Protein AF-A0A5R9Q2I0-F1 (afdb_monomer)

Sequence (632 aa):
MGMKYLFLSTLCIVVMLSSFNNNAEETLSEQTLKSAFIGQFSHFINWPNSPKQLNVAYMGNDDQYWQALQNMASSGASKYALTLSRISNAEHVLLTDAHILVIGQSHNRYISGINALLGDRATLLVSEYVTDNKLIGINFYKTNKQTLSFNLNRYNLLYQGLSISEDIVLLGGSEIDVAHMVKEMTSKLSDSAKQIDKLNSHIRTQEISITEKQKQIEKKQQSINLKNQELELLSEKIKQTQFDHEKQLDDLASQLAQKEHLLEDKQNKVSDTQNELDKMNEQSRKLTALIDKNQQHIEQQTQKLSRLSNGLKEKEQALQVKEKQVEQTTNVLFISLGALIAFAVLAANLWYLSKRKQALNKLLEAHNEELENINQQLITTQKQLVESEKMASLAGLVTGVAHEVNTPLGAAITAVTHLSAISTEIYSDFKDKKLSSQKFERILEEQLQATDIIFKNLCRSADLIKSFKQVSADQVSEAAREFEIGDYLHEIITSLKHELKRAQVHVSIRCDFQKRIYTYPGVFSQVLTNLVINSLIHGFKSQQAGHIQLEVKQENGHLFIHYQDNGCGIDKQNLDKIFDPFFTTNRNSGSTGLGLSICYNLITQKMQGNITCLESENGAHFELSFPFTIQT

Secondary structure (DSSP, 8-state):
---S-SSSSSSSSSTTS-SS---------HHHHHHHHHHHHHHHEE-TT--SEEEEEEE-S-HHHHHHHHHHHHTT-SSSEEEEEE-SSGGGGGG---SEEEE-GGGGGGHHHHHHHHTT---EEEEES-S--TT-SEEEEE-TTS-EEEEE-HHHHHHTT-EE-GGGGGSS--HHHHHHHHHHHHHHHHHHHHHHHHHHHHHHHHHHHHHHHHHHHHHHHHHHHHHHHHHHHHHHHHHHHHHHHHHHHHHHHHHHHHHHHHHHHHHHHHHHHHHHHHHHHHHHHHHHHHHHHHHHHHHHHHHHHHHHHHHHTTTGGG-TTSTTSSHHHHHHHHHHHHHHHHHHHHHHHHHHHHHHHHHHHHHHHHHHHHHHHHHHHHHHHHHHHHHHHHHHHHHHHHHHHHHHHHHHHHHHHHHHHHHHHHHHHHHHHHHTT---HHHHHHHHHHHHHHHHHHHHHHHHHHHHHHHHHHHHHHHH----EEEEHHHHHHHHHHHTHHHHHHTTEEEEEEE----EEEE-HHHHHHHHHHHHHHIIIII-TT-SSEEEEEEEEEETTEEEEEEEE-SS---GGGTTTTTSTT--S-GGGT--S-HHHHHHHIIIIISS-EEEEEP-SSS-EEEEEEESB---

Foldseek 3Di:
DDPDPPPPPPPDPPPVPPPDDDDDPDPQDPLLVVLLVVQQQQQFKDFPPRDQAAEEEEEDDPVVNVVSNVVSLVVPSHPHNYHYHYDDDLVCLLVDLHQEYEYEPVRLVCLVVSLVSCPLALHAAEYEPDPPCQQHQKYWYADPVRDIDIDGNQVNNVSSVMDGHPCVVVPDDDPVVVVVVVVVVVVVVVVVVVVVVVVVVVVVVVVVVVVVVVVVVVVVVVVVVVVVVVVVVVVVVVVVVVVVVVVVVVVVVVVVVVVVVVVVVVVVVVVVVVVVVVVVVVVVVVVVVVVVVVVVVVVVVVVVVVVVVVVCVVVVVPPPDPPDPPVVVVVVVVVVVVVVVVVVVVVVVVVVVVVVVVVVVVVVVVVVVVVVVVVVVVVVVLVVVVVVVLVVLLVVLVVLLVVQLVVLVVQLVVLVVVLVVLVVVQVVCVVVVNDDPVSVVVSVVSNVVSVVSNVVSVVSSVLSVVLSVVQVCLLVDLDWDKDWVQVLVVSLCVSCVRLCVVLQEDEEEAEPDGGIFTFRSSLVSLLVSLVVVCCSVPFRPPPNHKYWYWYWDDDPQKIKIKIFIQGPADDPVCQVPLLPFQDDPPVVVPDRSHSNVSNQCCQCVGQVWGKGWDDDPGHTIIMTMGGRYDDD

Nearest PDB structures (foldseek):
  3dge-assembly3_A  TM=6.035E-01  e=4.929E-16  Thermotoga maritima
  6rh7-assembly1_B  TM=5.968E-01  e=1.311E-15  Thermotoga maritima
  6azr-assembly1_C  TM=6.026E-01  e=1.650E-15  Thermotoga maritima MSB8
  6dk7-assembly3_F  TM=5.328E-01  e=1.158E-09  Pseudomonas aeruginosa

Solvent-accessible surface area (backbone atoms only — not comparable to full-atom values): 34644 Å² total; per-residue (Å²): 143,87,86,83,88,87,82,71,92,83,68,77,82,70,70,89,68,77,87,68,80,94,79,79,95,66,79,76,49,72,41,44,52,54,27,47,50,54,34,47,50,56,60,36,45,47,56,76,88,64,65,79,54,41,30,39,29,39,34,59,88,57,62,66,42,53,50,23,41,56,52,37,47,73,66,64,55,35,88,41,53,50,44,81,47,83,46,93,50,74,75,55,54,75,78,45,84,42,35,32,37,37,38,34,63,94,43,58,89,47,50,69,62,43,54,64,66,48,64,86,49,63,41,47,32,30,37,41,73,60,87,82,48,74,84,26,27,36,35,35,40,68,47,99,83,72,43,82,44,71,45,76,32,64,68,37,30,50,73,26,62,33,44,70,46,81,69,57,67,76,70,79,66,58,76,64,57,55,51,51,49,50,51,52,48,52,50,52,50,50,53,50,49,54,49,49,52,53,50,52,54,49,50,53,54,48,51,53,51,50,53,52,50,50,55,51,49,52,54,50,52,53,54,50,53,54,52,51,54,53,50,51,56,50,51,52,52,50,54,52,52,52,53,55,50,52,54,52,52,53,51,51,51,53,54,48,55,54,50,51,54,54,49,51,56,48,51,53,53,50,52,54,51,49,55,51,49,52,52,51,50,52,51,47,51,54,49,50,57,49,50,54,52,50,50,53,50,48,50,55,47,48,54,51,46,51,60,48,44,67,62,36,61,77,52,57,82,75,59,89,83,71,77,86,74,60,65,68,62,54,54,53,52,54,53,53,51,51,52,51,53,53,50,52,53,51,52,52,50,53,50,52,52,53,53,52,50,55,55,50,49,53,52,50,52,53,50,50,55,51,50,50,51,52,49,53,51,49,55,52,52,50,52,53,51,53,51,50,51,52,51,50,54,50,52,51,46,53,52,41,45,52,52,63,36,48,52,32,47,49,52,21,50,51,29,51,55,49,45,53,50,54,55,50,50,55,52,50,28,52,76,70,72,67,63,46,74,69,60,51,52,52,52,50,52,53,44,54,52,30,51,52,51,28,51,56,21,51,51,52,32,50,52,50,52,50,44,48,52,51,53,55,48,26,61,72,41,88,60,66,47,76,44,49,58,60,63,51,52,50,45,48,52,59,59,43,42,58,64,31,55,77,58,40,39,47,77,49,79,46,57,89,61,92,63,68,33,38,38,46,62,16,55,52,48,52,38,51,48,41,53,54,52,45,40,61,70,66,23,39,78,88,53,85,64,40,46,36,41,38,41,45,48,76,55,97,68,26,35,37,38,38,42,35,31,62,30,76,38,72,61,80,92,41,57,82,46,50,47,38,74,56,37,58,98,47,52,93,79,72,50,68,19,41,61,48,24,50,35,42,48,46,32,37,73,70,52,67,26,45,69,47,64,50,92,51,97,61,5,42,30,37,42,37,38,29,55,44,54,68,84,129

Radius of gyration: 60.16 Å; Cα contacts (8 Å, |Δi|>4): 621; chains: 1; bounding box: 107×52×210 Å

InterPro domains:
  IPR003594 Histidine kinase/HSP90-like ATPase domain [PF02518] (525-629)
  IPR003594 Histidine kinase/HSP90-like ATPase domain [SM00387] (519-630)
  IPR004358 Signal transduction histidine kinase-related protein, C-terminal [PR00344] (559-573)
  IPR004358 Signal transduction histidine kinase-related protein, C-terminal [PR00344] (577-587)
  IPR004358 Signal transduction histidine kinase-related protein, C-terminal [PR00344] (590-608)
  IPR004358 Signal transduction histidine kinase-related protein, C-terminal [PR00344] (614-627)
  IPR005467 Histidine kinase domain [PS50109] (400-630)
  IPR025293 YfiR/HmsC-like [PF13689] (32-169)
  IPR036890 Histidine kinase/HSP90-like ATPase superfamily [G3DSA:3.30.565.10] (479-631)
  IPR036890 Histidine kinase/HSP90-like ATPase superfamily [SSF55874] (479-629)

pLDDT: mean 78.15, std 16.05, range [27.17, 96.56]

Organism: NCBI:txid161398

Structure (mmCIF, N/CA/C/O backbone):
data_AF-A0A5R9Q2I0-F1
#
_entry.id   AF-A0A5R9Q2I0-F1
#
loop_
_atom_site.group_PDB
_atom_site.id
_atom_site.type_symbol
_atom_site.label_atom_id
_atom_site.label_alt_id
_atom_site.label_comp_id
_atom_site.label_asym_id
_atom_site.label_entity_id
_atom_site.label_seq_id
_atom_site.pdbx_PDB_ins_code
_atom_site.Cartn_x
_atom_site.Cartn_y
_atom_site.Cartn_z
_atom_site.occupancy
_atom_site.B_iso_or_equiv
_atom_site.auth_seq_id
_atom_site.auth_comp_id
_atom_site.auth_asym_id
_atom_site.auth_atom_id
_atom_site.pdbx_PDB_model_num
ATOM 1 N N . MET A 1 1 ? -35.695 -14.522 95.055 1.00 38.44 1 MET A N 1
ATOM 2 C CA . MET A 1 1 ? -34.694 -14.876 96.086 1.00 38.44 1 MET A CA 1
ATOM 3 C C . MET A 1 1 ? -33.348 -14.320 95.628 1.00 38.44 1 MET A C 1
ATOM 5 O O . MET A 1 1 ? -32.518 -15.039 95.102 1.00 38.44 1 MET A O 1
ATOM 9 N N . GLY A 1 2 ? -33.203 -12.997 95.691 1.00 39.84 2 GLY A N 1
ATOM 10 C CA . GLY A 1 2 ? -32.077 -12.258 95.120 1.00 39.84 2 GLY A CA 1
ATOM 11 C C . GLY A 1 2 ? -31.691 -11.152 96.085 1.00 39.84 2 GLY A C 1
ATOM 12 O O . GLY A 1 2 ? -32.259 -10.074 96.041 1.00 39.84 2 GLY A O 1
ATOM 13 N N . MET A 1 3 ? -30.814 -11.492 97.025 1.00 34.91 3 MET A N 1
ATOM 14 C CA . MET A 1 3 ? -30.083 -10.584 97.913 1.00 34.91 3 MET A CA 1
ATOM 15 C C . MET A 1 3 ? -29.147 -11.464 98.746 1.00 34.91 3 MET A C 1
ATOM 17 O O . MET A 1 3 ? -29.531 -11.944 99.808 1.00 34.91 3 MET A O 1
ATOM 21 N N . LYS A 1 4 ? -27.957 -11.764 98.208 1.00 29.75 4 LYS A N 1
ATOM 22 C CA . LYS A 1 4 ? -26.771 -12.197 98.984 1.00 29.75 4 LYS A CA 1
ATOM 23 C C . LYS A 1 4 ? -25.445 -12.222 98.197 1.00 29.75 4 LYS A C 1
ATOM 25 O O . LYS A 1 4 ? -24.472 -12.769 98.692 1.00 29.75 4 LYS A O 1
ATOM 30 N N . TYR A 1 5 ? -25.363 -11.563 97.037 1.00 34.22 5 TYR A N 1
ATOM 31 C CA . TYR A 1 5 ? -24.101 -11.346 96.305 1.00 34.22 5 TYR A CA 1
ATOM 32 C C . TYR A 1 5 ? -23.712 -9.859 96.257 1.00 34.22 5 TYR A C 1
ATOM 34 O O . TYR A 1 5 ? -23.286 -9.350 95.230 1.00 34.22 5 TYR A O 1
ATOM 42 N N . LEU A 1 6 ? -23.872 -9.150 97.381 1.00 30.69 6 LEU A N 1
ATOM 43 C CA . LEU A 1 6 ? -23.422 -7.759 97.546 1.00 30.69 6 LEU A CA 1
ATOM 44 C C . LEU A 1 6 ? -22.254 -7.631 98.545 1.00 30.69 6 LEU A C 1
ATOM 46 O O . LEU A 1 6 ? -22.083 -6.583 99.151 1.00 30.69 6 LEU A O 1
ATOM 50 N N . PHE A 1 7 ? -21.470 -8.694 98.768 1.00 29.33 7 PHE A N 1
ATOM 51 C CA . PHE A 1 7 ? -20.401 -8.662 99.781 1.00 29.33 7 PHE A CA 1
ATOM 52 C C . PHE A 1 7 ? -19.081 -9.350 99.399 1.00 29.33 7 PHE A C 1
ATOM 54 O O . PHE A 1 7 ? -18.257 -9.596 100.272 1.00 29.33 7 PHE A O 1
ATOM 61 N N . LEU A 1 8 ? -18.833 -9.630 98.111 1.00 27.17 8 LEU A N 1
ATOM 62 C CA . LEU A 1 8 ? -17.577 -10.267 97.674 1.00 27.17 8 LEU A CA 1
ATOM 63 C C . LEU A 1 8 ? -16.825 -9.542 96.541 1.00 27.17 8 LEU A C 1
ATOM 65 O O . LEU A 1 8 ? -15.919 -10.122 95.957 1.00 27.17 8 LEU A O 1
ATOM 69 N N . SER A 1 9 ? -17.147 -8.280 96.231 1.00 29.02 9 SER A N 1
ATOM 70 C CA . SER A 1 9 ? -16.460 -7.518 95.166 1.00 29.02 9 SER A CA 1
ATOM 71 C C . SER A 1 9 ? -15.350 -6.581 95.663 1.00 29.02 9 SER A C 1
ATOM 73 O O . SER A 1 9 ? -14.776 -5.837 94.874 1.00 29.02 9 SER A O 1
ATOM 75 N N . THR A 1 10 ? -15.014 -6.617 96.953 1.00 31.86 10 THR A N 1
ATOM 76 C CA . THR A 1 10 ? -13.946 -5.800 97.566 1.00 31.86 10 THR A CA 1
ATOM 77 C C . THR A 1 10 ? -12.851 -6.625 98.254 1.00 31.86 10 THR A C 1
ATOM 79 O O . THR A 1 10 ? -11.985 -6.053 98.907 1.00 31.86 10 THR A O 1
ATOM 82 N N . LEU A 1 11 ? -12.823 -7.956 98.081 1.00 30.22 11 LEU A N 1
ATOM 83 C CA . LEU A 1 11 ? -11.944 -8.858 98.850 1.00 30.22 11 LEU A CA 1
ATOM 84 C C . LEU A 1 11 ? -10.968 -9.719 98.020 1.00 30.22 11 LEU A C 1
ATOM 86 O O . LEU A 1 11 ? -10.457 -10.709 98.530 1.00 30.22 11 LEU A O 1
ATOM 90 N N . CYS A 1 12 ? -10.655 -9.366 96.768 1.00 29.42 12 CYS A N 1
ATOM 91 C CA . CYS A 1 12 ? -9.643 -10.116 95.995 1.00 29.42 12 CYS A CA 1
ATOM 92 C C . CYS A 1 12 ? -8.427 -9.309 95.519 1.00 29.42 12 CYS A C 1
ATOM 94 O O . CYS A 1 12 ? -7.509 -9.906 94.972 1.00 29.42 12 CYS A O 1
ATOM 96 N N . ILE A 1 13 ? -8.344 -8.002 95.796 1.00 32.97 13 ILE A N 1
ATOM 97 C CA . ILE A 1 13 ? -7.128 -7.210 95.503 1.00 32.97 13 ILE A CA 1
ATOM 98 C C . ILE A 1 13 ? -6.267 -6.972 96.765 1.00 32.97 13 ILE A C 1
ATOM 100 O O . ILE A 1 13 ? -5.109 -6.592 96.659 1.00 32.97 13 ILE A O 1
ATOM 104 N N . VAL A 1 14 ? -6.767 -7.299 97.965 1.00 31.50 14 VAL A N 1
ATOM 105 C CA . VAL A 1 14 ? -6.046 -7.063 99.239 1.00 31.50 14 VAL A CA 1
ATOM 106 C C . VAL A 1 14 ? -5.334 -8.315 99.799 1.00 31.50 14 VAL A C 1
ATOM 108 O O . VAL A 1 14 ? -4.524 -8.195 100.708 1.00 31.50 14 VAL A O 1
ATOM 111 N N . VAL A 1 15 ? -5.535 -9.521 99.245 1.00 32.28 15 VAL A N 1
ATOM 112 C CA . VAL A 1 15 ? -5.009 -10.778 99.849 1.00 32.28 15 VAL A CA 1
ATOM 113 C C . VAL A 1 15 ? -3.726 -11.327 99.190 1.00 32.28 15 VAL A C 1
ATOM 115 O O . VAL A 1 15 ? -3.122 -12.260 99.701 1.00 32.28 15 VAL A O 1
ATOM 118 N N . MET A 1 16 ? -3.203 -10.703 98.131 1.00 32.09 16 MET A N 1
ATOM 119 C CA . MET A 1 16 ? -1.879 -11.046 97.561 1.00 32.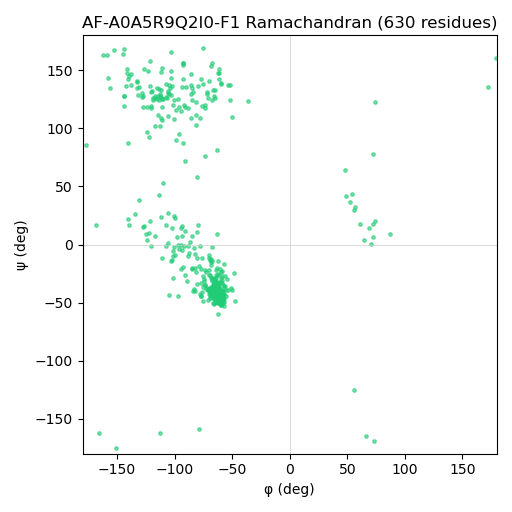09 16 MET A CA 1
ATOM 120 C C . MET A 1 16 ? -0.769 -10.067 97.991 1.00 32.09 16 MET A C 1
ATOM 122 O O . MET A 1 16 ? 0.231 -9.907 97.300 1.00 32.09 16 MET A O 1
ATOM 126 N N . LEU A 1 17 ? -0.943 -9.401 99.138 1.00 32.66 17 LEU A N 1
ATOM 127 C CA . LEU A 1 17 ? 0.076 -8.547 99.768 1.00 32.66 17 LEU A CA 1
ATOM 128 C C . LEU A 1 17 ? 0.413 -8.955 101.215 1.00 32.66 17 LEU A C 1
ATOM 130 O O . LEU A 1 17 ? 1.244 -8.316 101.847 1.00 32.66 17 LEU A O 1
ATOM 134 N N . SER A 1 18 ? -0.151 -10.044 101.747 1.00 30.73 18 SER A N 1
ATOM 135 C CA . SER A 1 18 ? 0.102 -10.489 103.129 1.00 30.73 18 SER A CA 1
ATOM 136 C C . SER A 1 18 ? 0.928 -11.776 103.204 1.00 30.73 18 SER A C 1
ATOM 138 O O . SER A 1 18 ? 0.536 -12.754 103.840 1.00 30.73 18 SER A O 1
ATOM 140 N N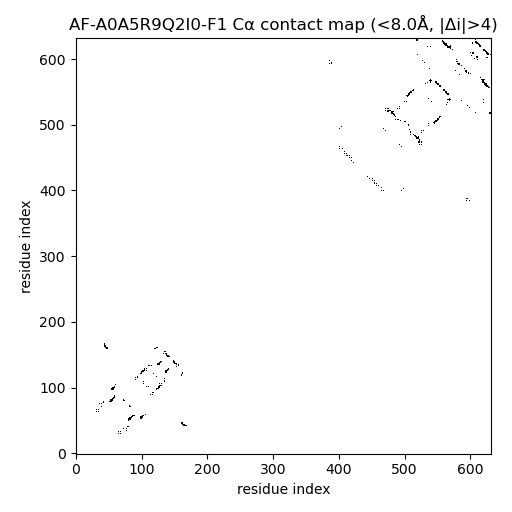 . SER A 1 19 ? 2.084 -11.794 102.540 1.00 31.05 19 SER A N 1
ATOM 141 C CA . SER A 1 19 ? 3.128 -12.810 102.775 1.00 31.05 19 SER A CA 1
ATOM 142 C C . SER A 1 19 ? 4.547 -12.242 102.749 1.00 31.05 19 SER A C 1
ATOM 144 O O . SER A 1 19 ? 5.496 -12.992 102.553 1.00 31.05 19 SER A O 1
ATOM 146 N N . PHE A 1 20 ? 4.713 -10.938 102.975 1.00 31.23 20 PHE A N 1
ATOM 147 C CA . PHE A 1 20 ? 6.012 -10.367 103.311 1.00 31.23 20 PHE A CA 1
ATOM 148 C C . PHE A 1 20 ? 5.879 -9.519 104.573 1.00 31.23 20 PHE A C 1
ATOM 150 O O . PHE A 1 20 ? 4.932 -8.763 104.761 1.00 31.23 20 PHE A O 1
ATOM 157 N N . ASN A 1 21 ? 6.791 -9.798 105.491 1.00 27.42 21 ASN A N 1
ATOM 158 C CA . ASN A 1 21 ? 6.791 -9.406 106.888 1.00 27.42 21 ASN A CA 1
ATOM 159 C C . ASN A 1 21 ? 6.983 -7.883 107.062 1.00 27.42 21 ASN A C 1
ATOM 161 O O . ASN A 1 21 ? 7.602 -7.236 106.223 1.00 27.42 21 ASN A O 1
ATOM 165 N N . ASN A 1 22 ? 6.473 -7.352 108.176 1.00 31.66 22 ASN A N 1
ATOM 166 C CA . ASN A 1 22 ? 6.499 -5.951 108.623 1.00 31.66 22 ASN A CA 1
ATOM 167 C C . ASN A 1 22 ? 7.780 -5.156 108.290 1.00 31.66 22 ASN A C 1
ATOM 169 O O . ASN A 1 22 ? 8.853 -5.514 108.774 1.00 31.66 22 ASN A O 1
ATOM 173 N N . ASN A 1 23 ? 7.633 -4.024 107.583 1.00 27.56 23 ASN A N 1
ATOM 174 C CA . ASN A 1 23 ? 8.075 -2.670 107.978 1.00 27.56 23 ASN A CA 1
ATOM 175 C C . ASN A 1 23 ? 7.897 -1.667 106.808 1.00 27.56 23 ASN A C 1
ATOM 177 O O . ASN A 1 23 ? 8.302 -1.961 105.693 1.00 27.56 23 ASN A O 1
ATOM 181 N N . ALA A 1 24 ? 7.370 -0.474 107.124 1.00 27.94 24 ALA A N 1
ATOM 182 C CA . ALA A 1 24 ? 7.192 0.733 106.291 1.00 27.94 24 ALA A CA 1
ATOM 183 C C . ALA A 1 24 ? 6.070 0.727 105.220 1.00 27.94 24 ALA A C 1
ATOM 185 O O . ALA A 1 24 ? 6.047 -0.086 104.303 1.00 27.94 24 ALA A O 1
ATOM 186 N N . GLU A 1 25 ? 5.156 1.707 105.311 1.00 34.12 25 GLU A N 1
ATOM 187 C CA . GLU A 1 25 ? 4.298 2.158 104.203 1.00 34.12 25 GLU A CA 1
ATOM 188 C C . GLU A 1 25 ? 5.184 2.749 103.090 1.00 34.12 25 GLU A C 1
ATOM 190 O O . GLU A 1 25 ? 5.375 3.960 102.991 1.00 34.12 25 GLU A O 1
ATOM 195 N N . GLU A 1 26 ? 5.768 1.897 102.253 1.00 37.16 26 GLU A N 1
ATOM 196 C CA . GLU A 1 26 ? 6.352 2.325 100.986 1.00 37.16 26 GLU A CA 1
ATOM 197 C C . GLU A 1 26 ? 5.225 2.458 99.958 1.00 37.16 26 GLU A C 1
ATOM 199 O O . GLU A 1 26 ? 4.639 1.470 99.511 1.00 37.16 26 GLU A O 1
ATOM 204 N N . THR A 1 27 ? 4.913 3.688 99.540 1.00 45.75 27 THR A N 1
ATOM 205 C CA . THR A 1 27 ? 4.258 3.911 98.245 1.00 45.75 27 THR A CA 1
ATOM 206 C C . THR A 1 27 ? 5.053 3.152 97.188 1.00 45.75 27 THR A C 1
ATOM 208 O O . THR A 1 27 ? 6.184 3.544 96.894 1.00 45.75 27 THR A O 1
ATOM 211 N N . LEU A 1 28 ? 4.491 2.062 96.645 1.00 56.22 28 LEU A N 1
ATOM 212 C CA . LEU A 1 28 ? 5.155 1.273 95.608 1.00 56.22 28 LEU A CA 1
ATOM 213 C C . LEU A 1 28 ? 5.603 2.208 94.481 1.00 56.22 28 LEU A C 1
ATOM 215 O O . LEU A 1 28 ? 4.788 2.939 93.911 1.00 56.22 28 LEU A O 1
ATOM 219 N N . SER A 1 29 ? 6.894 2.173 94.155 1.00 70.75 29 SER A N 1
ATOM 220 C CA . SER A 1 29 ? 7.420 2.956 93.043 1.00 70.75 29 SER A CA 1
ATOM 221 C C . SER A 1 29 ? 6.755 2.534 91.731 1.00 70.75 29 SER A C 1
ATOM 223 O O . SER A 1 29 ? 6.332 1.388 91.540 1.00 70.75 29 SER A O 1
ATOM 225 N N . GLU A 1 30 ? 6.663 3.475 90.794 1.00 72.50 30 GLU A N 1
ATOM 226 C CA . GLU A 1 30 ? 6.085 3.234 89.472 1.00 72.50 30 GLU A CA 1
ATOM 227 C C . GLU A 1 30 ? 6.802 2.081 88.744 1.00 72.50 30 GLU A C 1
ATOM 229 O O . GLU A 1 30 ? 6.162 1.275 88.069 1.00 72.50 30 GLU A O 1
ATOM 234 N N . GLN A 1 31 ? 8.117 1.962 88.933 1.00 80.62 31 GLN A N 1
ATOM 235 C CA . GLN A 1 31 ? 8.947 0.871 88.427 1.00 80.62 31 GLN A CA 1
ATOM 236 C C . GLN A 1 31 ? 8.549 -0.494 89.008 1.00 80.62 31 GLN A C 1
ATOM 238 O O . GLN A 1 31 ? 8.481 -1.480 88.267 1.00 80.62 31 GLN A O 1
ATOM 243 N N . THR A 1 32 ? 8.240 -0.560 90.306 1.00 75.31 32 THR A N 1
ATOM 244 C CA . THR A 1 32 ? 7.765 -1.787 90.965 1.00 75.31 32 THR A CA 1
ATOM 245 C C . THR A 1 32 ? 6.402 -2.206 90.426 1.00 75.31 32 THR A C 1
ATOM 247 O O . THR A 1 32 ? 6.204 -3.380 90.119 1.00 75.31 32 THR A O 1
ATOM 250 N N . LEU A 1 33 ? 5.491 -1.252 90.209 1.00 69.56 33 LEU A N 1
ATOM 251 C CA . LEU A 1 33 ? 4.183 -1.532 89.609 1.00 69.56 33 LEU A CA 1
ATOM 252 C C . LEU A 1 33 ? 4.303 -2.028 88.163 1.00 69.56 33 LEU A C 1
ATOM 254 O O . LEU A 1 33 ? 3.713 -3.052 87.826 1.00 69.56 33 LEU A O 1
ATOM 258 N N . LYS A 1 34 ? 5.092 -1.358 87.311 1.00 81.12 34 LYS A N 1
ATOM 259 C CA . LYS A 1 34 ? 5.321 -1.799 85.920 1.00 81.12 34 LYS A CA 1
ATOM 260 C C . LYS A 1 34 ? 5.908 -3.207 85.862 1.00 81.12 34 LYS A C 1
ATOM 262 O O . LYS A 1 34 ? 5.426 -4.037 85.096 1.00 81.12 34 LYS A O 1
ATOM 267 N N . SER A 1 35 ? 6.903 -3.486 86.703 1.00 79.62 35 SER A N 1
ATOM 268 C CA . SER A 1 35 ? 7.529 -4.808 86.788 1.00 79.62 35 SER A CA 1
ATOM 269 C C . SER A 1 35 ? 6.515 -5.867 87.223 1.00 79.62 35 SER A C 1
ATOM 271 O O . SER A 1 35 ? 6.362 -6.874 86.542 1.00 79.62 35 SER A O 1
ATOM 273 N N . ALA A 1 36 ? 5.736 -5.612 88.278 1.00 72.50 36 ALA A N 1
ATOM 274 C CA . ALA A 1 36 ? 4.681 -6.524 88.719 1.00 72.50 36 ALA A CA 1
ATOM 275 C C . ALA A 1 36 ? 3.650 -6.808 87.611 1.00 72.50 36 ALA A C 1
ATOM 277 O O . ALA A 1 36 ? 3.301 -7.968 87.386 1.00 72.50 36 ALA A O 1
ATOM 278 N N . PHE A 1 37 ? 3.229 -5.783 86.859 1.00 72.75 37 PHE A N 1
ATOM 279 C CA . PHE A 1 37 ? 2.346 -5.960 85.704 1.00 72.75 37 PHE A CA 1
ATOM 280 C C . PHE A 1 37 ? 2.980 -6.830 84.619 1.00 72.75 37 PHE A C 1
ATOM 282 O O . PHE A 1 37 ? 2.309 -7.716 84.107 1.00 72.75 37 PHE A O 1
ATOM 289 N N . ILE A 1 38 ? 4.255 -6.632 84.275 1.00 81.25 38 ILE A N 1
ATOM 290 C CA . ILE A 1 38 ? 4.952 -7.463 83.278 1.00 81.25 38 ILE A CA 1
ATOM 291 C C . ILE A 1 38 ? 4.960 -8.937 83.708 1.00 81.25 38 ILE A C 1
ATOM 293 O O . ILE A 1 38 ? 4.615 -9.818 82.914 1.00 81.25 38 ILE A O 1
ATOM 297 N N . GLY A 1 39 ? 5.288 -9.206 84.975 1.00 73.69 39 GLY A N 1
ATOM 298 C CA . GLY A 1 39 ? 5.248 -10.551 85.548 1.00 73.69 39 GLY A CA 1
ATOM 299 C C . GLY A 1 39 ? 3.847 -11.159 85.491 1.00 73.69 39 GLY A C 1
ATOM 300 O O . GLY A 1 39 ? 3.679 -12.292 85.037 1.00 73.69 39 GLY A O 1
ATOM 301 N N . GLN A 1 40 ? 2.825 -10.384 85.844 1.00 71.81 40 GLN A N 1
ATOM 302 C CA . GLN A 1 40 ? 1.437 -10.830 85.803 1.00 71.81 40 GLN A CA 1
ATOM 303 C C . GLN A 1 40 ? 0.927 -11.039 84.367 1.00 71.81 40 GLN A C 1
ATOM 305 O O . GLN A 1 40 ? 0.248 -12.023 84.102 1.00 71.81 40 GLN A O 1
ATOM 310 N N . PHE A 1 41 ? 1.287 -10.188 83.403 1.00 72.88 41 PHE A N 1
ATOM 311 C CA . PHE A 1 41 ? 0.897 -10.364 81.999 1.00 72.88 41 PHE A CA 1
ATOM 312 C C . PHE A 1 41 ? 1.503 -11.614 81.377 1.00 72.88 41 PHE A C 1
ATOM 314 O O . PHE A 1 41 ? 0.852 -12.251 80.551 1.00 72.88 41 PHE A O 1
ATOM 321 N N . SER A 1 42 ? 2.696 -12.022 81.814 1.00 76.12 42 SER A N 1
ATOM 322 C CA . SER A 1 42 ? 3.306 -13.265 81.337 1.00 76.12 42 SER A CA 1
ATOM 323 C C . SER A 1 42 ? 2.460 -14.517 81.632 1.00 76.12 42 SER A C 1
ATOM 325 O O . SER A 1 42 ? 2.567 -15.487 80.886 1.00 76.12 42 SER A O 1
ATOM 327 N N . HIS A 1 43 ? 1.578 -14.494 82.647 1.00 74.25 43 HIS A N 1
ATOM 328 C CA . HIS A 1 43 ? 0.613 -15.576 82.911 1.00 74.25 43 HIS A CA 1
ATOM 329 C C . HIS A 1 43 ? -0.455 -15.702 81.825 1.00 74.25 43 HIS A C 1
ATOM 331 O O . HIS A 1 43 ? -0.961 -16.796 81.587 1.00 74.25 43 HIS A O 1
ATOM 337 N N . PHE A 1 44 ? -0.821 -14.580 81.209 1.00 74.50 44 PHE A N 1
ATOM 338 C CA . PHE A 1 44 ? -1.923 -14.501 80.257 1.00 74.50 44 PHE A CA 1
ATOM 339 C C . PHE A 1 44 ? -1.452 -14.592 78.808 1.00 74.50 44 PHE A C 1
ATOM 341 O O . PHE A 1 44 ? -2.284 -14.555 77.908 1.00 74.50 44 PHE A O 1
ATOM 348 N N . ILE A 1 45 ? -0.146 -14.713 78.569 1.00 81.06 45 ILE A N 1
ATOM 349 C CA . ILE A 1 45 ? 0.423 -14.879 77.234 1.00 81.06 45 ILE A CA 1
ATOM 350 C C . ILE A 1 45 ? 0.760 -16.352 77.020 1.00 81.06 45 ILE A C 1
ATOM 352 O O . ILE A 1 45 ? 1.524 -16.956 77.771 1.00 81.06 45 ILE A O 1
ATOM 356 N N . ASN A 1 46 ? 0.203 -16.915 75.957 1.00 82.62 46 ASN A N 1
ATOM 357 C CA . ASN A 1 46 ? 0.529 -18.239 75.464 1.00 82.62 46 ASN A CA 1
ATOM 358 C C . ASN A 1 46 ? 1.735 -18.128 74.528 1.00 82.62 46 ASN A C 1
ATOM 360 O O . ASN A 1 46 ? 1.638 -17.608 73.412 1.00 82.62 46 ASN A O 1
ATOM 364 N N . TRP A 1 47 ? 2.869 -18.628 75.007 1.00 84.94 47 TRP A N 1
ATOM 365 C CA . TRP A 1 47 ? 4.136 -18.637 74.288 1.00 84.94 47 TRP A CA 1
ATOM 366 C C . TRP A 1 47 ? 4.249 -19.868 73.378 1.00 84.94 47 TRP A C 1
ATOM 368 O O . TRP A 1 47 ? 3.945 -20.983 73.828 1.00 84.94 47 TRP A O 1
ATOM 378 N N . PRO A 1 48 ? 4.740 -19.717 72.135 1.00 78.12 48 PRO A N 1
ATOM 379 C CA . PRO A 1 48 ? 5.074 -20.845 71.274 1.00 78.12 48 PRO A CA 1
ATOM 380 C C . PRO A 1 48 ? 5.988 -21.840 71.993 1.00 78.12 48 PRO A C 1
ATOM 382 O O . PRO A 1 48 ? 6.909 -21.451 72.707 1.00 78.12 48 PRO A O 1
ATOM 385 N N . ASN A 1 49 ? 5.715 -23.135 71.828 1.00 77.12 49 ASN A N 1
ATOM 386 C CA . ASN A 1 49 ? 6.446 -24.245 72.455 1.00 77.12 49 ASN A CA 1
ATOM 387 C C . ASN A 1 49 ? 6.371 -24.333 73.995 1.00 77.12 49 ASN A C 1
ATOM 389 O O . ASN A 1 49 ? 6.983 -25.236 74.560 1.00 77.12 49 ASN A O 1
ATOM 393 N N . SER A 1 50 ? 5.598 -23.469 74.672 1.00 79.00 50 SER A N 1
ATOM 394 C CA . SER A 1 50 ? 5.354 -23.521 76.129 1.00 79.00 50 SER A CA 1
ATOM 395 C C . SER A 1 50 ? 6.639 -23.697 76.963 1.00 79.00 50 SER A C 1
ATOM 397 O O . SER A 1 50 ? 6.818 -24.725 77.626 1.00 79.00 50 SER A O 1
ATOM 399 N N . PRO A 1 51 ? 7.559 -22.715 76.934 1.00 81.50 51 PRO A N 1
ATOM 400 C CA . PRO A 1 51 ? 8.863 -22.829 77.578 1.00 81.50 51 PRO A CA 1
ATOM 401 C C . PRO A 1 51 ? 8.725 -23.005 79.097 1.00 81.50 51 PRO A C 1
ATOM 403 O O . PRO A 1 51 ? 7.816 -22.465 79.719 1.00 81.50 51 PRO A O 1
ATOM 406 N N . LYS A 1 52 ? 9.647 -23.748 79.723 1.00 79.50 52 LYS A N 1
ATOM 407 C CA . LYS A 1 52 ? 9.655 -23.937 81.190 1.00 79.50 52 LYS A CA 1
ATOM 408 C C . LYS A 1 52 ? 10.130 -22.690 81.951 1.00 79.50 52 LYS A C 1
ATOM 410 O O . LYS A 1 52 ? 9.832 -22.550 83.135 1.00 79.50 52 LYS A O 1
ATOM 415 N N . GLN A 1 53 ? 10.879 -21.812 81.283 1.00 86.56 53 GLN A N 1
ATOM 416 C CA . GLN A 1 53 ? 11.427 -20.568 81.826 1.00 86.56 53 GLN A CA 1
ATOM 417 C C . GLN A 1 53 ? 11.318 -19.455 80.782 1.00 86.56 53 GLN A C 1
ATOM 419 O O . GLN A 1 53 ? 11.486 -19.727 79.594 1.00 86.56 53 GLN A O 1
ATOM 424 N N . LEU A 1 54 ? 11.067 -18.220 81.217 1.00 88.44 54 LEU A N 1
ATOM 425 C CA . LEU A 1 54 ? 11.038 -17.043 80.346 1.00 88.44 54 LEU A CA 1
ATOM 426 C C . LEU A 1 54 ? 12.219 -16.130 80.661 1.00 88.44 54 LEU A C 1
ATOM 428 O O . LEU A 1 54 ? 12.465 -15.793 81.816 1.00 88.44 54 LEU A O 1
ATOM 432 N N . ASN A 1 55 ? 12.908 -15.686 79.617 1.00 90.44 55 ASN A N 1
ATOM 433 C CA . ASN A 1 55 ? 13.971 -14.695 79.729 1.00 90.44 55 ASN A CA 1
ATOM 434 C C . ASN A 1 55 ? 13.393 -13.291 79.529 1.00 90.44 55 ASN A C 1
ATOM 436 O O . ASN A 1 55 ? 12.836 -12.991 78.467 1.00 90.44 55 ASN A O 1
ATOM 440 N N . VAL A 1 56 ? 13.534 -12.447 80.547 1.00 91.44 56 VAL A N 1
ATOM 441 C CA . VAL A 1 56 ? 13.167 -11.034 80.533 1.00 91.44 56 VAL A CA 1
ATOM 442 C C . VAL A 1 56 ? 14.440 -10.218 80.321 1.00 91.44 56 VAL A C 1
ATOM 444 O O . VAL A 1 56 ? 15.297 -10.107 81.199 1.00 91.44 56 VAL A O 1
ATOM 447 N N . ALA A 1 57 ? 14.580 -9.651 79.130 1.00 92.56 57 ALA A N 1
ATOM 448 C CA . ALA A 1 57 ? 15.682 -8.772 78.792 1.00 92.56 57 ALA A CA 1
ATOM 449 C C . ALA A 1 57 ? 15.300 -7.309 79.036 1.00 92.56 57 ALA A C 1
ATOM 451 O O . ALA A 1 57 ? 14.220 -6.878 78.637 1.00 92.56 57 ALA A O 1
ATOM 452 N N . TYR A 1 58 ? 16.189 -6.531 79.652 1.00 93.12 58 TYR A N 1
ATOM 453 C CA . TYR A 1 58 ? 15.992 -5.097 79.872 1.00 93.12 58 TYR A CA 1
ATOM 454 C C . TYR A 1 58 ? 17.045 -4.268 79.142 1.00 93.12 58 TYR A C 1
ATOM 456 O O . TYR A 1 58 ? 18.248 -4.467 79.330 1.00 93.12 58 TYR A O 1
ATOM 464 N N . MET A 1 59 ? 16.581 -3.301 78.353 1.00 91.62 59 MET A N 1
ATOM 465 C CA . MET A 1 59 ? 17.401 -2.299 77.685 1.00 91.62 59 MET A CA 1
ATOM 466 C C . MET A 1 59 ? 17.018 -0.912 78.205 1.00 91.62 59 MET A C 1
ATOM 468 O O . MET A 1 59 ? 15.993 -0.341 77.825 1.00 91.62 59 MET A O 1
ATOM 472 N N . GLY A 1 60 ? 17.839 -0.369 79.102 1.00 87.88 60 GLY A N 1
ATOM 473 C CA . GLY A 1 60 ? 17.577 0.923 79.718 1.00 87.88 60 GLY A CA 1
ATOM 474 C C . GLY A 1 60 ? 18.624 1.355 80.741 1.00 87.88 60 GLY A C 1
ATOM 475 O O . GLY A 1 60 ? 19.377 0.546 81.294 1.00 87.88 60 GLY A O 1
ATOM 476 N N . ASN A 1 61 ? 18.632 2.662 81.006 1.00 87.38 61 ASN A N 1
ATOM 477 C CA . ASN A 1 61 ? 19.533 3.298 81.972 1.00 87.38 61 ASN A CA 1
ATOM 478 C C . ASN A 1 61 ? 18.893 3.494 83.358 1.00 87.38 61 ASN A C 1
ATOM 480 O O . ASN A 1 61 ? 19.567 3.975 84.259 1.00 87.38 61 ASN A O 1
ATOM 484 N N . ASP A 1 62 ? 17.610 3.155 83.539 1.00 89.56 62 ASP A N 1
ATOM 485 C CA . ASP A 1 62 ? 16.948 3.249 84.847 1.00 89.56 62 ASP A CA 1
ATOM 486 C C . ASP A 1 62 ? 17.302 2.013 85.692 1.00 89.56 62 ASP A C 1
ATOM 488 O O . ASP A 1 62 ? 16.787 0.915 85.453 1.00 89.56 62 ASP A O 1
ATOM 492 N N . ASP A 1 63 ? 18.216 2.200 86.649 1.00 87.38 63 ASP A N 1
ATOM 493 C CA . ASP A 1 63 ? 18.658 1.164 87.587 1.00 87.38 63 ASP A CA 1
ATOM 494 C C . ASP A 1 63 ? 17.576 0.794 88.613 1.00 87.38 63 ASP A C 1
ATOM 496 O O . ASP A 1 63 ? 17.549 -0.350 89.068 1.00 87.38 63 ASP A O 1
ATOM 500 N N . GLN A 1 64 ? 16.646 1.703 88.935 1.00 87.38 64 GLN A N 1
ATOM 501 C CA . GLN A 1 64 ? 15.510 1.390 89.810 1.00 87.38 64 GLN A CA 1
ATOM 502 C C . GLN A 1 64 ? 14.538 0.443 89.104 1.00 87.38 64 GLN A C 1
ATOM 504 O O . GLN A 1 64 ? 14.014 -0.484 89.722 1.00 87.38 64 GLN A O 1
ATOM 509 N N . TYR A 1 65 ? 14.338 0.619 87.796 1.00 89.31 65 TYR A N 1
ATOM 510 C CA . TYR A 1 65 ? 13.531 -0.309 87.002 1.00 89.31 65 TYR A CA 1
ATOM 511 C C . TYR A 1 65 ? 14.217 -1.671 86.861 1.00 89.31 65 TYR A C 1
ATOM 513 O O . TYR A 1 65 ? 13.577 -2.711 87.010 1.00 89.31 65 TYR A O 1
ATOM 521 N N . TRP A 1 66 ? 15.538 -1.687 86.679 1.00 91.81 66 TRP A N 1
ATOM 522 C CA . TRP A 1 66 ? 16.298 -2.936 86.682 1.00 91.81 66 TRP A CA 1
ATOM 523 C C . TRP A 1 66 ? 16.176 -3.694 88.015 1.00 91.81 66 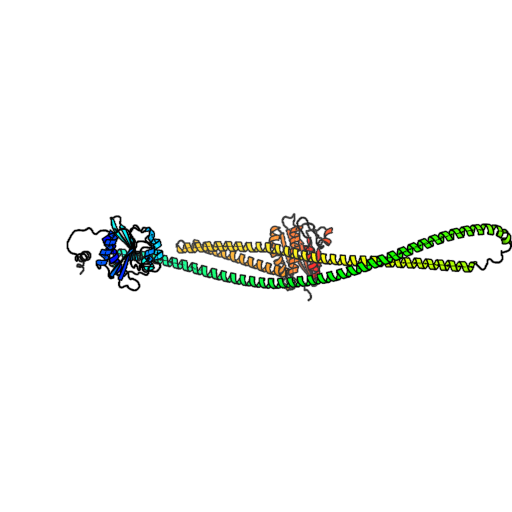TRP A C 1
ATOM 525 O O . TRP A 1 66 ? 15.872 -4.888 88.012 1.00 91.81 66 TRP A O 1
ATOM 535 N N . GLN A 1 67 ? 16.329 -3.008 89.151 1.00 87.69 67 GLN A N 1
ATOM 536 C CA . GLN A 1 67 ? 16.135 -3.605 90.479 1.00 87.69 67 GLN A CA 1
ATOM 537 C C . GLN A 1 67 ? 14.697 -4.104 90.687 1.00 87.69 67 GLN A C 1
ATOM 539 O O . GLN A 1 67 ? 14.489 -5.197 91.214 1.00 87.69 67 GLN A O 1
ATOM 544 N N . ALA A 1 68 ? 13.693 -3.355 90.225 1.00 83.81 68 ALA A N 1
ATOM 545 C CA . ALA A 1 68 ? 12.295 -3.771 90.301 1.00 83.81 68 ALA A CA 1
ATOM 546 C C . ALA A 1 68 ? 12.012 -5.054 89.493 1.00 83.81 68 ALA A C 1
ATOM 548 O O . ALA A 1 68 ? 11.292 -5.935 89.968 1.00 83.81 68 ALA A O 1
ATOM 549 N N . LEU A 1 69 ? 12.629 -5.210 88.316 1.00 86.75 69 LEU A N 1
ATOM 550 C CA . LEU A 1 69 ? 12.544 -6.440 87.523 1.00 86.75 69 LEU A CA 1
ATOM 551 C C . LEU A 1 69 ? 13.227 -7.623 88.231 1.00 86.75 69 LEU A C 1
ATOM 553 O O . LEU A 1 69 ? 12.675 -8.724 88.235 1.00 86.75 69 LEU A O 1
ATOM 557 N N . GLN A 1 70 ? 14.375 -7.401 88.885 1.00 87.94 70 GLN A N 1
ATOM 558 C CA . GLN A 1 70 ? 15.065 -8.411 89.709 1.00 87.94 70 GLN A CA 1
ATOM 559 C C . GLN A 1 70 ? 14.213 -8.898 90.886 1.00 87.94 70 GLN A C 1
ATOM 561 O O . GLN A 1 70 ? 14.099 -10.107 91.120 1.00 87.94 70 GLN A O 1
ATOM 566 N N . ASN A 1 71 ? 13.555 -7.968 91.576 1.00 81.00 71 ASN A N 1
ATOM 567 C CA . ASN A 1 71 ? 12.642 -8.285 92.670 1.00 81.00 71 ASN A CA 1
ATOM 568 C C . ASN A 1 71 ? 11.417 -9.062 92.166 1.00 81.00 71 ASN A C 1
ATOM 570 O O . ASN A 1 71 ? 11.049 -10.083 92.747 1.00 81.00 71 ASN A O 1
ATOM 574 N N . MET A 1 72 ? 10.834 -8.642 91.037 1.00 83.88 72 MET A N 1
ATOM 575 C CA . MET A 1 72 ? 9.721 -9.349 90.399 1.00 83.88 72 MET A CA 1
ATOM 576 C C . MET A 1 72 ? 10.103 -10.795 90.040 1.00 83.88 72 MET A C 1
ATOM 578 O O . MET A 1 72 ? 9.357 -11.712 90.384 1.00 83.88 72 MET A O 1
ATOM 582 N N . ALA A 1 73 ? 11.260 -11.026 89.411 1.00 81.31 73 ALA A N 1
ATOM 583 C CA . ALA A 1 73 ? 11.694 -12.372 89.026 1.00 81.31 73 ALA A CA 1
ATOM 584 C C . ALA A 1 73 ? 11.878 -13.314 90.228 1.00 81.31 73 ALA A C 1
ATOM 586 O O . ALA A 1 73 ? 11.594 -14.506 90.126 1.00 81.31 73 ALA A O 1
ATOM 587 N N . SER A 1 74 ? 12.282 -12.770 91.379 1.00 76.94 74 SER A N 1
ATOM 588 C CA . SER A 1 74 ? 12.487 -13.531 92.620 1.00 76.94 74 SER A CA 1
ATOM 589 C C . SER A 1 74 ? 11.188 -13.787 93.403 1.00 76.94 74 SER A C 1
ATOM 591 O O . SER A 1 74 ? 11.135 -14.695 94.227 1.00 76.94 74 SER A O 1
ATOM 593 N N . SER A 1 75 ? 10.134 -13.002 93.148 1.00 68.62 75 SER A N 1
ATOM 594 C CA . SER A 1 75 ? 8.874 -13.015 93.913 1.00 68.62 75 SER A CA 1
ATOM 595 C C . SER A 1 75 ? 7.872 -14.114 93.525 1.00 68.62 75 SER A C 1
ATOM 597 O O . SER A 1 75 ? 6.857 -14.275 94.196 1.00 68.62 75 SER A O 1
ATOM 599 N N . GLY A 1 76 ? 8.117 -14.862 92.441 1.00 60.41 76 GLY A N 1
ATOM 600 C CA . GLY A 1 76 ? 7.185 -15.891 91.957 1.00 60.41 76 GLY A CA 1
ATOM 601 C C . GLY A 1 76 ? 5.907 -15.342 91.301 1.00 60.41 76 GLY A C 1
ATOM 602 O O . GLY A 1 76 ? 4.940 -16.077 91.136 1.00 60.41 76 GLY A O 1
ATOM 603 N N . ALA A 1 77 ? 5.891 -14.068 90.892 1.00 55.97 77 ALA A N 1
ATOM 604 C CA . ALA A 1 77 ? 4.736 -13.403 90.273 1.00 55.97 77 ALA A CA 1
ATOM 605 C C . ALA A 1 77 ? 4.345 -13.930 88.867 1.00 55.97 77 ALA A C 1
ATOM 607 O O . ALA A 1 77 ? 3.368 -13.464 88.276 1.00 55.97 77 ALA A O 1
ATOM 608 N N . SER A 1 78 ? 5.088 -14.896 88.315 1.00 62.78 78 SER A N 1
ATOM 609 C CA . SER A 1 78 ? 4.838 -15.524 87.012 1.00 62.78 78 SER A CA 1
ATOM 610 C C . SER A 1 78 ? 4.682 -17.043 87.138 1.00 62.78 78 SER A C 1
ATOM 612 O O . SER A 1 78 ? 5.308 -17.673 87.985 1.00 62.78 78 SER A O 1
ATOM 614 N N . LYS A 1 79 ? 3.877 -17.640 86.247 1.00 67.88 79 LYS A N 1
ATOM 615 C CA . LYS A 1 79 ? 3.724 -19.096 86.074 1.00 67.88 79 LYS A CA 1
ATOM 616 C C . LYS A 1 79 ? 5.035 -19.748 85.644 1.00 67.88 79 LYS A C 1
ATOM 618 O O . LYS A 1 79 ? 5.235 -20.944 85.840 1.00 67.88 79 LYS A O 1
ATOM 623 N N . TYR A 1 80 ? 5.893 -18.958 85.009 1.00 77.69 80 TYR A N 1
ATOM 624 C CA . TYR A 1 80 ? 7.171 -19.368 84.468 1.00 77.69 80 TYR A CA 1
ATOM 625 C C . TYR A 1 80 ? 8.291 -18.900 85.392 1.00 77.69 80 TYR A C 1
ATOM 627 O O . TYR A 1 80 ? 8.242 -17.793 85.928 1.00 77.69 80 TYR A O 1
ATOM 635 N N . ALA A 1 81 ? 9.340 -19.710 85.540 1.00 81.69 81 ALA A N 1
ATOM 636 C CA . ALA A 1 81 ? 10.562 -19.227 86.174 1.00 81.69 81 ALA A CA 1
ATOM 637 C C . ALA A 1 81 ? 11.184 -18.134 85.286 1.00 81.69 81 ALA A C 1
ATOM 639 O O . ALA A 1 81 ? 11.393 -18.356 84.091 1.00 81.69 81 ALA A O 1
ATOM 640 N N . LEU A 1 82 ? 11.441 -16.956 85.859 1.00 85.19 82 LEU A N 1
ATOM 641 C CA . LEU A 1 82 ? 11.949 -15.798 85.125 1.00 85.19 82 LEU A CA 1
ATOM 642 C C . LEU A 1 82 ? 13.469 -15.696 85.267 1.00 85.19 82 LEU A C 1
ATOM 644 O O . LEU A 1 82 ? 13.992 -15.634 86.379 1.00 85.19 82 LEU A O 1
ATOM 648 N N . THR A 1 83 ? 14.176 -15.643 84.143 1.00 88.69 83 THR A N 1
ATOM 649 C CA . THR A 1 83 ? 15.594 -15.272 84.083 1.00 88.69 83 THR A CA 1
ATOM 650 C C . THR A 1 83 ? 15.722 -13.845 83.566 1.00 88.69 83 THR A C 1
ATOM 652 O O . THR A 1 83 ? 14.866 -13.371 82.822 1.00 88.69 83 THR A O 1
ATOM 655 N N . LEU A 1 84 ? 16.760 -13.125 83.996 1.00 90.12 84 LEU A N 1
ATOM 656 C CA . LEU A 1 84 ? 16.945 -11.716 83.654 1.00 90.12 84 LEU A CA 1
ATOM 657 C C . LEU A 1 84 ? 18.265 -11.502 82.933 1.00 90.12 84 LEU A C 1
ATOM 659 O O . LEU A 1 84 ? 19.305 -11.992 83.371 1.00 90.12 84 LEU A O 1
ATOM 663 N N . SER A 1 85 ? 18.230 -10.703 81.873 1.00 89.81 85 SER A N 1
ATOM 664 C CA . SER A 1 85 ? 19.430 -10.260 81.165 1.00 89.81 85 SER A CA 1
ATOM 665 C C . SER A 1 85 ? 19.386 -8.750 80.922 1.00 89.81 85 SER A C 1
ATOM 667 O O . SER A 1 85 ? 18.334 -8.181 80.636 1.00 89.81 85 SER A O 1
ATOM 669 N N . ARG A 1 86 ? 20.527 -8.071 81.083 1.00 88.44 86 ARG A N 1
ATOM 670 C CA . ARG A 1 86 ? 20.645 -6.629 80.822 1.00 88.44 86 ARG A CA 1
ATOM 671 C C . ARG A 1 86 ? 21.354 -6.421 79.493 1.00 88.44 86 ARG A C 1
ATOM 673 O O . ARG A 1 86 ? 22.426 -6.979 79.272 1.00 88.44 86 ARG A O 1
ATOM 680 N N . ILE A 1 87 ? 20.756 -5.617 78.622 1.00 86.50 87 ILE A N 1
ATOM 681 C CA . ILE A 1 87 ? 21.237 -5.367 77.266 1.00 86.50 87 ILE A CA 1
ATOM 682 C C . ILE A 1 87 ? 21.739 -3.926 77.167 1.00 86.50 87 ILE A C 1
ATOM 684 O O . ILE A 1 87 ? 21.008 -2.981 77.456 1.00 86.50 87 ILE A O 1
ATOM 688 N N . SER A 1 88 ? 22.990 -3.759 76.733 1.00 76.31 88 SER A N 1
ATOM 689 C CA . SER A 1 88 ? 23.635 -2.443 76.598 1.00 76.31 88 SER A CA 1
ATOM 690 C C . SER A 1 88 ? 23.539 -1.842 75.187 1.00 76.31 88 SER A C 1
ATOM 692 O O . SER A 1 88 ? 23.684 -0.633 75.040 1.00 76.31 88 SER A O 1
ATOM 694 N N . ASN A 1 89 ? 23.303 -2.656 74.150 1.00 76.31 89 ASN A N 1
ATOM 695 C CA . ASN A 1 89 ? 23.223 -2.223 72.747 1.00 76.31 89 ASN A CA 1
ATOM 696 C C . ASN A 1 89 ? 22.114 -2.985 71.993 1.00 76.31 89 ASN A C 1
ATOM 698 O O . ASN A 1 89 ? 21.883 -4.158 72.266 1.00 76.31 89 ASN A O 1
ATOM 702 N N . ALA A 1 90 ? 21.461 -2.343 71.020 1.00 70.44 90 ALA A N 1
ATOM 703 C CA . ALA A 1 90 ? 20.383 -2.923 70.215 1.00 70.44 90 ALA A CA 1
ATOM 704 C C . ALA A 1 90 ? 20.825 -4.175 69.431 1.00 70.44 90 ALA A C 1
ATOM 706 O O . ALA A 1 90 ? 20.040 -5.101 69.267 1.00 70.44 90 ALA A O 1
ATOM 707 N N . GLU A 1 91 ? 22.087 -4.253 69.003 1.00 71.62 91 GLU A N 1
ATOM 708 C CA . GLU A 1 91 ? 22.621 -5.432 68.299 1.00 71.62 91 GLU A CA 1
ATOM 709 C C . GLU A 1 91 ? 22.759 -6.661 69.210 1.00 71.62 91 GLU A C 1
ATOM 711 O O . GLU A 1 91 ? 22.644 -7.796 68.749 1.00 71.62 91 GLU A O 1
ATOM 716 N N . HIS A 1 92 ? 22.920 -6.460 70.524 1.00 74.38 92 HIS A N 1
ATOM 717 C CA . HIS A 1 92 ? 22.966 -7.561 71.491 1.00 74.38 92 HIS A CA 1
ATOM 718 C C . HIS A 1 92 ? 21.598 -8.239 71.670 1.00 74.38 92 HIS A C 1
ATOM 720 O O . HIS A 1 92 ? 21.546 -9.338 72.216 1.00 74.38 92 HIS A O 1
ATOM 726 N N . VAL A 1 93 ? 20.508 -7.647 71.162 1.00 71.06 93 VAL A N 1
ATOM 727 C CA . VAL A 1 93 ? 19.178 -8.278 71.145 1.00 71.06 93 VAL A CA 1
ATOM 728 C C . VAL A 1 93 ? 19.186 -9.567 70.310 1.00 71.06 93 VAL A C 1
ATOM 730 O O . VAL A 1 93 ? 18.527 -10.536 70.680 1.00 71.06 93 VAL A O 1
ATOM 733 N N . LEU A 1 94 ? 19.991 -9.638 69.239 1.00 65.12 94 LEU A N 1
ATOM 734 C CA . LEU A 1 94 ? 20.138 -10.855 68.425 1.00 65.12 94 LEU A CA 1
ATOM 735 C C . LEU A 1 94 ? 20.767 -12.021 69.201 1.00 65.12 94 LEU A C 1
ATOM 737 O O . LEU A 1 94 ? 20.461 -13.179 68.907 1.00 65.12 94 LEU A O 1
ATOM 741 N N . LEU A 1 95 ? 21.616 -11.702 70.185 1.00 65.69 95 LEU A N 1
ATOM 742 C CA . LEU A 1 95 ? 22.361 -12.650 71.019 1.00 65.69 95 LEU A CA 1
ATOM 743 C C . LEU A 1 95 ? 21.573 -13.110 72.254 1.00 65.69 95 LEU A C 1
ATOM 745 O O . LEU A 1 95 ? 22.023 -14.006 72.965 1.00 65.69 95 LEU A O 1
ATOM 749 N N . THR A 1 96 ? 20.411 -12.509 72.522 1.00 70.31 96 THR A N 1
ATOM 750 C CA . THR A 1 96 ? 19.532 -12.888 73.631 1.00 70.31 96 THR A CA 1
ATOM 751 C C . THR A 1 96 ? 18.301 -13.638 73.130 1.00 70.31 96 THR A C 1
ATOM 753 O O . THR A 1 96 ? 17.573 -13.127 72.279 1.00 70.31 96 THR A O 1
ATOM 756 N N . ASP A 1 97 ? 17.995 -14.791 73.729 1.00 76.44 97 ASP A N 1
ATOM 757 C CA . ASP A 1 97 ? 16.705 -15.481 73.562 1.00 76.44 97 ASP A CA 1
ATOM 758 C C . ASP A 1 97 ? 15.639 -14.839 74.466 1.00 76.44 97 ASP A C 1
ATOM 760 O O . ASP A 1 97 ? 15.110 -15.449 75.400 1.00 76.44 97 ASP A O 1
ATOM 764 N N . ALA A 1 98 ? 15.406 -13.539 74.273 1.00 85.94 98 ALA A N 1
ATOM 765 C CA . ALA A 1 98 ? 14.481 -12.761 75.084 1.00 85.94 98 ALA A CA 1
ATOM 766 C C . ALA A 1 98 ? 13.032 -13.113 74.726 1.00 85.94 98 ALA A C 1
ATOM 768 O O . ALA A 1 98 ? 12.588 -12.909 73.596 1.00 85.94 98 ALA A O 1
ATOM 769 N N . HIS A 1 99 ? 12.280 -13.597 75.710 1.00 91.31 99 HIS A N 1
ATOM 770 C CA . HIS A 1 99 ? 10.843 -13.818 75.567 1.00 91.31 99 HIS A CA 1
ATOM 771 C C . HIS A 1 99 ? 10.092 -12.515 75.828 1.00 91.31 99 HIS A C 1
ATOM 773 O O . HIS A 1 99 ? 9.164 -12.170 75.111 1.00 91.31 99 HIS A O 1
ATOM 779 N N . ILE A 1 100 ? 10.532 -11.744 76.823 1.00 91.75 100 ILE A N 1
ATOM 780 C CA . ILE A 1 100 ? 10.020 -10.402 77.094 1.00 91.75 100 ILE A CA 1
ATOM 781 C C . ILE A 1 100 ? 11.188 -9.434 76.954 1.00 91.75 100 ILE A C 1
ATOM 783 O O . ILE A 1 100 ? 12.201 -9.598 77.630 1.00 91.75 100 ILE A O 1
ATOM 787 N N . LEU A 1 101 ? 11.051 -8.428 76.094 1.00 92.69 101 LEU A N 1
ATOM 788 C CA . LEU A 1 101 ? 12.043 -7.371 75.930 1.00 92.69 101 LEU A CA 1
ATOM 789 C C . LEU A 1 101 ? 11.465 -6.049 76.434 1.00 92.69 101 LEU A C 1
ATOM 791 O O . LEU A 1 101 ? 10.576 -5.470 75.811 1.00 92.69 101 LEU A O 1
ATOM 795 N N . VAL A 1 102 ? 11.980 -5.580 77.567 1.00 93.19 102 VAL A N 1
ATOM 796 C CA . VAL A 1 102 ? 11.590 -4.322 78.206 1.00 93.19 102 VAL A CA 1
ATOM 797 C C . VAL A 1 102 ? 12.543 -3.217 77.760 1.00 93.19 102 VAL A C 1
ATOM 799 O O . VAL A 1 102 ? 13.733 -3.243 78.073 1.00 93.19 102 VAL A O 1
ATOM 802 N N . ILE A 1 103 ? 12.016 -2.230 77.041 1.00 92.50 103 ILE A N 1
ATOM 803 C CA . ILE A 1 103 ? 12.745 -1.052 76.569 1.00 92.50 103 ILE A CA 1
ATOM 804 C C . ILE A 1 103 ? 12.324 0.141 77.423 1.00 92.50 103 ILE A C 1
ATOM 806 O O . ILE A 1 103 ? 11.187 0.609 77.325 1.00 92.50 103 ILE A O 1
ATOM 810 N N . GLY A 1 104 ? 13.245 0.631 78.253 1.00 89.81 104 GLY A N 1
ATOM 811 C CA . GLY A 1 104 ? 13.011 1.816 79.075 1.00 89.81 104 GLY A CA 1
ATOM 812 C C . GLY A 1 104 ? 12.880 3.086 78.230 1.00 89.81 104 GLY A C 1
ATOM 813 O O . GLY A 1 104 ? 13.435 3.170 77.132 1.00 89.81 104 GLY A O 1
ATOM 814 N N . GLN A 1 105 ? 12.210 4.107 78.771 1.00 89.44 105 GLN A N 1
ATOM 815 C CA . GLN A 1 105 ? 11.835 5.333 78.049 1.00 89.44 105 GLN A CA 1
ATOM 816 C C . GLN A 1 105 ? 12.997 5.991 77.283 1.00 89.44 105 GLN A C 1
ATOM 818 O O . GLN A 1 105 ? 12.835 6.477 76.162 1.00 89.44 105 GLN A O 1
ATOM 823 N N . SER A 1 106 ? 14.196 5.987 77.876 1.00 87.25 106 SER A N 1
ATOM 824 C CA . SER A 1 106 ? 15.417 6.564 77.290 1.00 87.25 106 SER A CA 1
ATOM 825 C C . SER A 1 106 ? 15.861 5.895 75.980 1.00 87.25 106 SER A C 1
ATOM 827 O O . SER A 1 106 ? 16.677 6.459 75.251 1.00 87.25 106 SER A O 1
ATOM 829 N N . HIS A 1 107 ? 15.316 4.721 75.654 1.00 90.50 107 HIS A N 1
ATOM 830 C CA . HIS A 1 107 ? 15.711 3.891 74.517 1.00 90.50 107 HIS A CA 1
ATOM 831 C C . HIS A 1 107 ? 14.598 3.697 73.476 1.00 90.50 107 HIS A C 1
ATOM 833 O O . HIS A 1 107 ? 14.805 2.992 72.488 1.00 90.50 107 HIS A O 1
ATOM 839 N N . ASN A 1 108 ? 13.463 4.396 73.610 1.00 89.81 108 ASN A N 1
ATOM 840 C CA . ASN A 1 108 ? 12.319 4.282 72.694 1.00 89.81 108 ASN A CA 1
ATOM 841 C C . ASN A 1 108 ? 12.679 4.524 71.217 1.00 89.81 108 ASN A C 1
ATOM 843 O O . ASN A 1 108 ? 12.082 3.930 70.322 1.00 89.81 108 ASN A O 1
ATOM 847 N N . ARG A 1 109 ? 13.700 5.350 70.941 1.00 87.75 109 ARG A N 1
ATOM 848 C CA . ARG A 1 109 ? 14.175 5.631 69.573 1.00 87.75 109 ARG A CA 1
ATOM 849 C C . ARG A 1 109 ? 14.671 4.395 68.813 1.00 87.75 109 ARG A C 1
ATOM 851 O O . ARG A 1 109 ? 14.716 4.422 67.589 1.00 87.75 109 ARG A O 1
ATOM 858 N N . TYR A 1 110 ? 15.037 3.324 69.517 1.00 87.62 110 TYR A N 1
ATOM 859 C CA . TYR A 1 110 ? 15.567 2.101 68.913 1.00 87.62 110 TYR A CA 1
ATOM 860 C C . TYR A 1 110 ? 14.496 1.042 68.626 1.00 87.62 110 TYR A C 1
ATOM 862 O O . TYR A 1 110 ? 14.810 0.037 67.997 1.00 87.62 110 TYR A O 1
ATOM 870 N N . ILE A 1 111 ? 13.238 1.261 69.028 1.00 88.56 111 ILE A N 1
ATOM 871 C CA . ILE A 1 111 ? 12.146 0.275 68.924 1.00 88.56 111 ILE A CA 1
ATOM 872 C C . ILE A 1 111 ? 11.956 -0.243 67.494 1.00 88.56 111 ILE A C 1
ATOM 874 O O . ILE A 1 111 ? 11.838 -1.448 67.296 1.00 88.56 111 ILE A O 1
ATOM 878 N N . SER A 1 112 ? 11.974 0.642 66.493 1.00 86.56 112 SER A N 1
ATOM 879 C CA . SER A 1 112 ? 11.806 0.244 65.086 1.00 86.56 112 SER A CA 1
ATOM 880 C C . SER A 1 112 ? 12.943 -0.665 64.602 1.00 86.56 112 SER A C 1
ATOM 882 O O . SER A 1 112 ? 12.696 -1.715 64.010 1.00 86.56 112 SER A O 1
ATOM 884 N N . GLY A 1 113 ? 14.192 -0.311 64.931 1.00 84.56 113 GLY A N 1
ATOM 885 C CA . GLY A 1 113 ? 15.365 -1.120 64.594 1.00 84.56 113 GLY A CA 1
ATOM 886 C C . GLY A 1 113 ? 15.377 -2.461 65.328 1.00 84.56 113 GLY A C 1
ATOM 887 O O . GLY A 1 113 ? 15.614 -3.493 64.714 1.00 84.56 113 GLY A O 1
ATOM 888 N N . ILE A 1 114 ? 15.039 -2.468 66.619 1.00 85.44 114 ILE A N 1
ATOM 889 C CA . ILE A 1 114 ? 14.941 -3.689 67.428 1.00 85.44 114 ILE A CA 1
ATOM 890 C C . ILE A 1 114 ? 13.859 -4.622 66.879 1.00 85.44 114 ILE A C 1
ATOM 892 O O . ILE A 1 114 ? 14.103 -5.814 66.734 1.00 85.44 114 ILE A O 1
ATOM 896 N N . ASN A 1 115 ? 12.689 -4.095 66.513 1.00 83.06 115 ASN A N 1
ATOM 897 C CA . ASN A 1 115 ? 11.616 -4.904 65.940 1.00 83.06 115 ASN A CA 1
ATOM 898 C C . ASN A 1 115 ? 12.021 -5.532 64.594 1.00 83.06 115 ASN A C 1
ATOM 900 O O . ASN A 1 115 ? 11.669 -6.676 64.330 1.00 83.06 115 ASN A O 1
ATOM 904 N N . ALA A 1 116 ? 12.796 -4.821 63.767 1.00 83.12 116 ALA A N 1
ATOM 905 C CA . ALA A 1 116 ? 13.353 -5.387 62.537 1.00 83.12 116 ALA A CA 1
ATOM 906 C C . ALA A 1 116 ? 14.376 -6.509 62.810 1.00 83.12 116 ALA A C 1
ATOM 908 O O . ALA A 1 116 ? 14.424 -7.481 62.064 1.00 83.12 116 ALA A O 1
ATOM 909 N N . LEU A 1 117 ? 15.163 -6.397 63.888 1.00 83.62 117 LEU A N 1
ATOM 910 C CA . LEU A 1 117 ? 16.134 -7.419 64.300 1.00 83.62 117 LEU A CA 1
ATOM 911 C C . LEU A 1 117 ? 15.481 -8.656 64.936 1.00 83.62 117 LEU A C 1
ATOM 913 O O . LEU A 1 117 ? 16.013 -9.756 64.804 1.00 83.62 117 LEU A O 1
ATOM 917 N N . LEU A 1 118 ? 14.345 -8.496 65.623 1.00 80.00 118 LEU A N 1
ATOM 918 C CA . LEU A 1 118 ? 13.608 -9.609 66.231 1.00 80.00 118 LEU A CA 1
ATOM 919 C C . LEU A 1 118 ? 12.995 -10.549 65.178 1.00 80.00 118 LEU A C 1
ATOM 921 O O . LEU A 1 118 ? 12.898 -11.748 65.435 1.00 80.00 118 LEU A O 1
ATOM 925 N N . GLY A 1 119 ? 12.654 -10.043 63.986 1.00 78.12 119 GLY A N 1
ATOM 926 C CA . GLY A 1 119 ? 12.123 -10.856 62.886 1.00 78.12 119 GLY A CA 1
ATOM 927 C C . GLY A 1 119 ? 10.874 -11.642 63.302 1.00 78.12 119 GLY A C 1
ATOM 928 O O . GLY A 1 119 ? 9.929 -11.051 63.819 1.00 78.12 119 GLY A O 1
ATOM 929 N N . ASP A 1 120 ? 10.905 -12.966 63.113 1.00 73.62 120 ASP A N 1
ATOM 930 C CA . ASP A 1 120 ? 9.815 -13.899 63.454 1.00 73.62 120 ASP A CA 1
ATOM 931 C C . ASP A 1 120 ? 9.925 -14.482 64.884 1.00 73.62 120 ASP A C 1
ATOM 933 O O . ASP A 1 120 ? 9.258 -15.464 65.221 1.00 73.62 120 ASP A O 1
ATOM 937 N N . ARG A 1 121 ? 10.812 -13.946 65.738 1.00 82.19 121 ARG A N 1
ATOM 938 C CA . ARG A 1 121 ? 10.973 -14.437 67.117 1.00 82.19 121 ARG A CA 1
ATOM 939 C C . ARG A 1 121 ? 9.770 -14.040 67.963 1.00 82.19 121 ARG A C 1
ATOM 941 O O . ARG A 1 121 ? 9.425 -12.870 68.038 1.00 82.19 121 ARG A O 1
ATOM 948 N N . ALA A 1 122 ? 9.208 -15.000 68.694 1.00 84.44 122 ALA A N 1
ATOM 949 C CA . ALA A 1 122 ? 8.071 -14.766 69.575 1.00 84.44 122 ALA A CA 1
ATOM 950 C C . ALA A 1 122 ? 8.460 -14.002 70.853 1.00 84.44 122 ALA A C 1
ATOM 952 O O . ALA A 1 122 ? 8.582 -14.580 71.935 1.00 84.44 122 ALA A O 1
ATOM 953 N N . THR A 1 123 ? 8.661 -12.692 70.710 1.00 87.94 123 THR A N 1
ATOM 954 C CA . THR A 1 123 ? 9.111 -11.794 71.775 1.00 87.94 123 THR A CA 1
ATOM 955 C C . THR A 1 123 ? 8.052 -10.734 72.073 1.00 87.94 123 THR A C 1
ATOM 957 O O . THR A 1 123 ? 7.623 -9.977 71.203 1.00 87.94 123 THR A O 1
ATOM 960 N N . LEU A 1 124 ? 7.659 -10.628 73.342 1.00 89.44 124 LEU A N 1
ATOM 961 C CA . LEU A 1 124 ? 6.808 -9.555 73.836 1.00 89.44 124 LEU A CA 1
ATOM 962 C C . LEU A 1 124 ? 7.631 -8.282 74.016 1.00 89.44 124 LEU A C 1
ATOM 964 O O . LEU A 1 124 ? 8.419 -8.173 74.958 1.00 89.44 124 LEU A O 1
ATOM 968 N N . LEU A 1 125 ? 7.399 -7.295 73.154 1.00 90.56 125 LEU A N 1
ATOM 969 C CA . LEU A 1 125 ? 8.003 -5.980 73.310 1.00 90.56 125 LEU A CA 1
ATOM 970 C C . LEU A 1 125 ? 7.213 -5.137 74.317 1.00 90.56 125 LEU A C 1
ATOM 972 O O . LEU A 1 125 ? 6.020 -4.885 74.132 1.00 90.56 125 LEU A O 1
ATOM 976 N N . VAL A 1 126 ? 7.884 -4.674 75.368 1.00 91.88 126 VAL A N 1
ATOM 977 C CA . VAL A 1 126 ? 7.309 -3.824 76.414 1.00 91.88 126 VAL A CA 1
ATOM 978 C C . VAL A 1 126 ? 8.053 -2.500 76.448 1.00 91.88 126 VAL A C 1
ATOM 980 O O . VAL A 1 126 ? 9.280 -2.475 76.472 1.00 91.88 126 VAL A O 1
ATOM 983 N N . SER A 1 127 ? 7.325 -1.390 76.473 1.00 92.88 127 SER A N 1
ATOM 984 C CA . SER A 1 127 ? 7.926 -0.066 76.611 1.00 92.88 127 SER A CA 1
ATOM 985 C C . SER A 1 127 ? 6.978 0.907 77.312 1.00 92.88 127 SER A C 1
ATOM 987 O O . SER A 1 127 ? 5.922 0.521 77.817 1.00 92.88 127 SER A O 1
ATOM 989 N N . GLU A 1 128 ? 7.375 2.170 77.400 1.00 90.25 128 GLU A N 1
ATOM 990 C CA . GLU A 1 128 ? 6.670 3.200 78.146 1.00 90.25 128 GLU A CA 1
ATOM 991 C C . GLU A 1 128 ? 6.672 4.541 77.410 1.00 90.25 128 GLU A C 1
ATOM 993 O O . GLU A 1 128 ? 7.657 4.942 76.789 1.00 90.25 128 GLU A O 1
ATOM 998 N N . TYR A 1 129 ? 5.551 5.250 77.508 1.00 88.06 129 TYR A N 1
ATOM 999 C CA . TYR A 1 129 ? 5.337 6.592 76.977 1.00 88.06 129 TYR A CA 1
ATOM 1000 C C . TYR A 1 129 ? 5.610 6.718 75.469 1.00 88.06 129 TYR A C 1
ATOM 1002 O O . TYR A 1 129 ? 5.993 7.786 74.989 1.00 88.06 129 TYR A O 1
ATOM 1010 N N . VAL A 1 130 ? 5.400 5.641 74.702 1.00 85.56 130 VAL A N 1
ATOM 1011 C CA . VAL A 1 130 ? 5.568 5.666 73.243 1.00 85.56 130 VAL A CA 1
ATOM 1012 C C . VAL A 1 130 ? 4.293 6.159 72.565 1.00 85.56 130 VAL A C 1
ATOM 1014 O O . VAL A 1 130 ? 3.205 5.649 72.832 1.00 85.56 130 VAL A O 1
ATOM 1017 N N . THR A 1 131 ? 4.431 7.140 71.673 1.00 81.00 131 THR A N 1
ATOM 1018 C CA . THR A 1 131 ? 3.319 7.733 70.916 1.00 81.00 131 THR A CA 1
ATOM 1019 C C . THR A 1 131 ? 2.857 6.851 69.754 1.00 81.00 131 THR A C 1
ATOM 1021 O O . THR A 1 131 ? 1.656 6.655 69.595 1.00 81.00 131 THR A O 1
ATOM 1024 N N . ASP A 1 132 ? 3.783 6.276 68.977 1.00 80.75 132 ASP A N 1
ATOM 1025 C CA . ASP A 1 132 ? 3.488 5.258 67.955 1.00 80.75 132 ASP A CA 1
ATOM 1026 C C . ASP A 1 132 ? 3.771 3.851 68.503 1.00 80.75 132 ASP A C 1
ATOM 1028 O O . ASP A 1 132 ? 4.885 3.332 68.435 1.00 80.75 132 ASP A O 1
ATOM 1032 N N . ASN A 1 133 ? 2.753 3.241 69.107 1.00 78.50 133 ASN A N 1
ATOM 1033 C CA . ASN A 1 133 ? 2.864 1.960 69.805 1.00 78.50 133 ASN A CA 1
ATOM 1034 C C . ASN A 1 133 ? 2.523 0.737 68.934 1.00 78.50 133 ASN A C 1
ATOM 1036 O O . ASN A 1 133 ? 2.316 -0.356 69.467 1.00 78.50 133 ASN A O 1
ATOM 1040 N N . LYS A 1 134 ? 2.482 0.883 67.601 1.00 81.88 134 LYS A N 1
ATOM 1041 C CA . LYS A 1 134 ? 2.132 -0.213 66.675 1.00 81.88 134 LYS A CA 1
ATOM 1042 C C . LYS A 1 134 ? 3.057 -1.426 66.779 1.00 81.88 134 LYS A C 1
ATOM 1044 O O . LYS A 1 134 ? 2.609 -2.544 66.538 1.00 81.88 134 LYS A O 1
ATOM 1049 N N . LEU A 1 135 ? 4.320 -1.200 67.136 1.00 82.44 135 LEU A N 1
ATOM 1050 C CA . LEU A 1 135 ? 5.356 -2.232 67.238 1.00 82.44 135 LEU A CA 1
ATOM 1051 C C . LEU A 1 135 ? 5.521 -2.797 68.658 1.00 82.44 135 LEU A C 1
ATOM 1053 O O . LEU A 1 135 ? 6.373 -3.650 68.870 1.00 82.44 135 LEU A O 1
ATOM 1057 N N . ILE A 1 136 ? 4.744 -2.312 69.630 1.00 85.69 136 ILE A N 1
ATOM 1058 C CA . ILE A 1 136 ? 4.923 -2.618 71.052 1.00 85.69 136 ILE A CA 1
ATOM 1059 C C . ILE A 1 136 ? 3.737 -3.438 71.537 1.00 85.69 136 ILE A C 1
ATOM 1061 O O . ILE A 1 136 ? 2.597 -3.004 71.384 1.00 85.69 136 ILE A O 1
ATOM 1065 N N . GLY A 1 137 ? 4.004 -4.578 72.171 1.00 82.69 137 GLY A N 1
ATOM 1066 C CA . GLY A 1 137 ? 2.985 -5.446 72.754 1.00 82.69 137 GLY A CA 1
ATOM 1067 C C . GLY A 1 137 ? 2.312 -4.823 73.979 1.00 82.69 137 GLY A C 1
ATOM 1068 O O . GLY A 1 137 ? 1.083 -4.811 74.052 1.00 82.69 137 GLY A O 1
ATOM 1069 N N . ILE A 1 138 ? 3.094 -4.257 74.908 1.00 87.06 138 ILE A N 1
ATOM 1070 C CA . ILE A 1 138 ? 2.593 -3.521 76.085 1.00 87.06 138 ILE A CA 1
ATOM 1071 C C . ILE A 1 138 ? 3.255 -2.144 76.160 1.00 87.06 138 ILE A C 1
ATOM 1073 O O . ILE A 1 138 ? 4.469 -2.044 76.322 1.00 87.06 138 ILE A O 1
ATOM 1077 N N . ASN A 1 139 ? 2.459 -1.076 76.086 1.00 88.88 139 ASN A N 1
ATOM 1078 C CA . ASN A 1 139 ? 2.942 0.298 76.245 1.00 88.88 139 ASN A CA 1
ATOM 1079 C C . ASN A 1 139 ? 2.356 0.933 77.512 1.00 88.88 139 ASN A C 1
ATOM 1081 O O . ASN A 1 139 ? 1.154 1.201 77.554 1.00 88.88 139 ASN A O 1
ATOM 1085 N N . PHE A 1 140 ? 3.184 1.186 78.526 1.00 84.38 140 PHE A N 1
ATOM 1086 C CA . PHE A 1 140 ? 2.776 1.888 79.747 1.00 84.38 140 PHE A CA 1
ATOM 1087 C C . PHE A 1 140 ? 2.665 3.396 79.516 1.00 84.38 140 PHE A C 1
ATOM 1089 O O . PHE A 1 140 ? 3.474 3.983 78.807 1.00 84.38 140 PHE A O 1
ATOM 1096 N N . TYR A 1 141 ? 1.684 4.048 80.128 1.00 82.62 141 TYR A N 1
ATOM 1097 C CA . TYR A 1 141 ? 1.503 5.497 80.066 1.00 82.62 141 TYR A CA 1
ATOM 1098 C C . TYR A 1 141 ? 0.787 6.010 81.319 1.00 82.62 141 TYR A C 1
ATOM 1100 O O . TYR A 1 141 ? 0.227 5.236 82.095 1.00 82.62 141 TYR A O 1
ATOM 1108 N N . LYS A 1 142 ? 0.781 7.330 81.524 1.00 75.25 142 LYS A N 1
ATOM 1109 C CA . LYS A 1 142 ? -0.012 7.974 82.578 1.00 75.25 142 LYS A CA 1
ATOM 1110 C C . LYS A 1 142 ? -1.262 8.600 81.994 1.00 75.25 142 LYS A C 1
ATOM 1112 O O . LYS A 1 142 ? -1.207 9.260 80.959 1.00 75.25 142 LYS A O 1
ATOM 1117 N N . THR A 1 143 ? -2.386 8.408 82.672 1.00 69.06 143 THR A N 1
ATOM 1118 C CA . THR A 1 143 ? -3.620 9.126 82.337 1.00 69.06 143 THR A CA 1
ATOM 1119 C C . THR A 1 143 ? -3.543 10.576 82.818 1.00 69.06 143 THR A C 1
ATOM 1121 O O . THR A 1 143 ? -2.701 10.932 83.645 1.00 69.06 143 THR A O 1
ATOM 1124 N N . ASN A 1 144 ? -4.492 11.410 82.387 1.00 65.31 144 ASN A N 1
ATOM 1125 C CA . ASN A 1 144 ? -4.622 12.798 82.852 1.00 65.31 144 ASN A CA 1
ATOM 1126 C C . ASN A 1 144 ? -4.775 12.924 84.384 1.00 65.31 144 ASN A C 1
ATOM 1128 O O . ASN A 1 144 ? -4.566 14.002 84.930 1.00 65.31 144 ASN A O 1
ATOM 1132 N N . LYS A 1 145 ? -5.122 11.834 85.086 1.00 62.03 145 LYS A N 1
ATOM 1133 C CA . LYS A 1 145 ? -5.226 11.766 86.553 1.00 62.03 145 LYS A CA 1
ATOM 1134 C C . LYS A 1 145 ? -3.943 11.259 87.233 1.00 62.03 145 LYS A C 1
ATOM 1136 O O . LYS A 1 145 ? -3.996 10.881 88.396 1.00 62.03 145 LYS A O 1
ATOM 1141 N N . GLN A 1 146 ? -2.813 11.218 86.518 1.00 66.31 146 GLN A N 1
ATOM 1142 C CA . GLN A 1 146 ? -1.516 10.703 86.994 1.00 66.31 146 GLN A CA 1
ATOM 1143 C C . GLN A 1 146 ? -1.530 9.219 87.406 1.00 66.31 146 GLN A C 1
ATOM 1145 O O . GLN A 1 146 ? -0.610 8.745 88.068 1.00 66.31 146 GLN A O 1
ATOM 1150 N N . THR A 1 147 ? -2.541 8.454 86.984 1.00 65.75 147 THR A N 1
ATOM 1151 C CA . THR A 1 147 ? -2.604 7.009 87.234 1.00 65.75 147 THR A CA 1
ATOM 1152 C C . THR A 1 147 ? -1.818 6.255 86.166 1.00 65.75 147 THR A C 1
ATOM 1154 O O . THR A 1 147 ? -1.968 6.544 84.975 1.00 65.75 147 THR A O 1
ATOM 1157 N N . LEU A 1 148 ? -1.008 5.274 86.576 1.00 69.25 148 LEU A N 1
ATOM 1158 C CA . LEU A 1 148 ? -0.342 4.356 85.650 1.00 69.25 148 LEU A CA 1
ATOM 1159 C C . LEU A 1 148 ? -1.398 3.511 84.921 1.00 69.25 148 LEU A C 1
ATOM 1161 O O . LEU A 1 148 ? -2.333 2.988 85.525 1.00 69.25 148 LEU A O 1
ATOM 1165 N N . SER A 1 149 ? -1.275 3.406 83.607 1.00 73.19 149 SER A N 1
ATOM 1166 C CA . SER A 1 149 ? -2.139 2.615 82.731 1.00 73.19 149 SER A CA 1
ATOM 1167 C C . SER A 1 149 ? -1.298 2.006 81.613 1.00 73.19 149 SER A C 1
ATOM 1169 O O . SER A 1 149 ? -0.129 2.351 81.449 1.00 73.19 149 SER A O 1
ATOM 1171 N N . PHE A 1 150 ? -1.855 1.061 80.862 1.00 78.00 150 PHE A N 1
ATOM 1172 C CA . PHE A 1 150 ? -1.135 0.397 79.780 1.00 78.00 150 PHE A CA 1
ATOM 1173 C C . PHE A 1 150 ? -2.054 0.145 78.587 1.00 78.00 150 PHE A C 1
ATOM 1175 O O . PHE A 1 150 ? -3.260 -0.035 78.739 1.00 78.00 150 PHE A O 1
ATOM 1182 N N . ASN A 1 151 ? -1.465 0.129 77.395 1.00 78.31 151 ASN A N 1
ATOM 1183 C CA . ASN A 1 151 ? -2.118 -0.266 76.155 1.00 78.31 151 ASN A CA 1
ATOM 1184 C C . ASN A 1 151 ? -1.597 -1.640 75.738 1.00 78.31 151 ASN A C 1
ATOM 1186 O O . ASN A 1 151 ? -0.385 -1.811 75.593 1.00 78.31 151 ASN A O 1
ATOM 1190 N N . LEU A 1 152 ? -2.508 -2.588 75.513 1.00 79.44 152 LEU A N 1
ATOM 1191 C CA . LEU A 1 152 ? -2.188 -3.916 74.993 1.00 79.44 152 LEU A CA 1
ATOM 1192 C C . LEU A 1 152 ? -2.451 -3.964 73.485 1.00 79.44 152 LEU A C 1
ATOM 1194 O O . LEU A 1 152 ? -3.596 -3.856 73.041 1.00 79.44 152 LEU A O 1
ATOM 1198 N N . ASN A 1 153 ? -1.406 -4.164 72.688 1.00 78.50 153 ASN A N 1
ATOM 1199 C CA . ASN A 1 153 ? -1.521 -4.232 71.236 1.00 78.50 153 ASN A CA 1
ATOM 1200 C C . ASN A 1 153 ? -1.702 -5.682 70.770 1.00 78.50 153 ASN A C 1
ATOM 1202 O O . ASN A 1 153 ? -0.748 -6.378 70.423 1.00 78.50 153 ASN A O 1
ATOM 1206 N N . ARG A 1 154 ? -2.959 -6.139 70.738 1.00 70.06 154 ARG A N 1
ATOM 1207 C CA . ARG A 1 154 ? -3.304 -7.516 70.340 1.00 70.06 154 ARG A CA 1
ATOM 1208 C C . ARG A 1 154 ? -2.869 -7.864 68.912 1.00 70.06 154 ARG A C 1
ATOM 1210 O O . ARG A 1 154 ? -2.563 -9.019 68.644 1.00 70.06 154 ARG A O 1
ATOM 1217 N N . TYR A 1 155 ? -2.810 -6.876 68.019 1.00 68.38 155 TYR A N 1
ATOM 1218 C CA . TYR A 1 155 ? -2.347 -7.076 66.646 1.00 68.38 155 TYR A CA 1
ATOM 1219 C C . TYR A 1 155 ? -0.845 -7.381 66.598 1.00 68.38 155 TYR A C 1
ATOM 1221 O O . TYR A 1 155 ? -0.433 -8.321 65.924 1.00 68.38 155 TYR A O 1
ATOM 1229 N N . ASN A 1 156 ? -0.033 -6.637 67.356 1.00 78.44 156 ASN A N 1
ATOM 1230 C CA . ASN A 1 156 ? 1.405 -6.894 67.456 1.00 78.44 156 ASN A CA 1
ATOM 1231 C C . ASN A 1 156 ? 1.698 -8.262 68.092 1.00 78.44 156 ASN A C 1
ATOM 1233 O O . ASN A 1 156 ? 2.564 -8.974 67.604 1.00 78.44 156 ASN A O 1
ATOM 1237 N N . LEU A 1 157 ? 0.931 -8.662 69.112 1.00 75.44 157 LEU A N 1
ATOM 1238 C CA . LEU A 1 157 ? 1.076 -9.980 69.741 1.00 75.44 157 LEU A CA 1
ATOM 1239 C C . LEU A 1 157 ? 0.828 -11.124 68.752 1.00 75.44 157 LEU A C 1
ATOM 1241 O O . LEU A 1 157 ? 1.654 -12.025 68.662 1.00 75.44 157 LEU A O 1
ATOM 1245 N N . LEU A 1 158 ? -0.247 -11.045 67.960 1.00 72.00 158 LEU A N 1
ATOM 1246 C CA . LEU A 1 158 ? -0.546 -12.034 66.917 1.00 72.00 158 LEU A CA 1
ATOM 1247 C C . LEU A 1 158 ? 0.527 -12.066 65.825 1.00 72.00 158 LEU A C 1
ATOM 1249 O O . LEU A 1 158 ? 0.911 -13.144 65.379 1.00 72.00 158 LEU A O 1
ATOM 1253 N N . TYR A 1 159 ? 1.025 -10.896 65.416 1.00 72.94 159 TYR A N 1
ATOM 1254 C CA . TYR A 1 159 ? 2.120 -10.792 64.452 1.00 72.94 159 TYR A CA 1
ATOM 1255 C C . TYR A 1 159 ? 3.408 -11.451 64.973 1.00 72.94 159 TYR A C 1
ATOM 1257 O O . TYR A 1 159 ? 4.091 -12.129 64.218 1.00 72.94 159 TYR A O 1
ATOM 1265 N N . GLN A 1 160 ? 3.692 -11.324 66.273 1.00 71.56 160 GLN A N 1
ATOM 1266 C CA . GLN A 1 160 ? 4.816 -11.977 66.957 1.00 71.56 160 GLN A CA 1
ATOM 1267 C C . GLN A 1 160 ? 4.530 -13.453 67.319 1.00 71.56 160 GLN A C 1
ATOM 1269 O O . GLN A 1 160 ? 5.260 -14.059 68.100 1.00 71.56 160 GLN A O 1
ATOM 1274 N N . GLY A 1 161 ? 3.447 -14.053 66.810 1.00 72.19 161 GLY A N 1
ATOM 1275 C CA . GLY A 1 161 ? 3.094 -15.453 67.079 1.00 72.19 161 GLY A CA 1
ATOM 1276 C C . GLY A 1 161 ? 2.656 -15.744 68.523 1.00 72.19 161 GLY A C 1
ATOM 1277 O O . GLY A 1 161 ? 2.586 -16.907 68.919 1.00 72.19 161 GLY A O 1
ATOM 1278 N N . LEU A 1 162 ? 2.353 -14.712 69.315 1.00 81.31 162 LEU A N 1
ATOM 1279 C CA . LEU A 1 162 ? 1.846 -14.814 70.684 1.00 81.31 162 LEU A CA 1
ATOM 1280 C C . LEU A 1 162 ? 0.311 -14.785 70.683 1.00 81.31 162 LEU A C 1
ATOM 1282 O O . LEU A 1 162 ? -0.314 -14.020 69.948 1.00 81.31 162 LEU A O 1
ATOM 1286 N N . SER A 1 163 ? -0.321 -15.573 71.555 1.00 77.56 163 SER A N 1
ATOM 1287 C CA . SER A 1 163 ? -1.770 -15.479 71.804 1.00 77.56 163 SER A CA 1
ATOM 1288 C C . SER A 1 163 ? -2.056 -15.174 73.271 1.00 77.56 163 SER A C 1
ATOM 1290 O O . SER A 1 163 ? -1.203 -15.375 74.130 1.00 77.56 163 SER A O 1
ATOM 1292 N N . ILE A 1 164 ? -3.236 -14.630 73.565 1.00 72.25 164 ILE A N 1
ATOM 1293 C CA . ILE A 1 164 ? -3.631 -14.246 74.924 1.00 72.25 164 ILE A CA 1
ATOM 1294 C C . ILE A 1 164 ? -4.677 -15.242 75.435 1.00 72.25 164 ILE A C 1
ATOM 1296 O O . ILE A 1 164 ? -5.578 -15.603 74.678 1.00 72.25 164 ILE A O 1
ATOM 1300 N N . SER A 1 165 ? -4.576 -15.666 76.697 1.00 68.88 165 SER A N 1
ATOM 1301 C CA . SER A 1 165 ? -5.598 -16.494 77.353 1.00 68.88 165 SER A CA 1
ATOM 1302 C C . SER A 1 165 ? -6.946 -15.765 77.423 1.00 68.88 165 SER A C 1
ATOM 1304 O O . SER A 1 165 ? -6.998 -14.561 77.689 1.00 68.88 165 SER A O 1
ATOM 1306 N N . GLU A 1 166 ? -8.046 -16.502 77.247 1.00 56.25 166 GLU A N 1
ATOM 1307 C CA . GLU A 1 166 ? -9.416 -15.986 77.400 1.00 56.25 166 GLU A CA 1
ATOM 1308 C C . GLU A 1 166 ? -9.675 -15.431 78.816 1.00 56.25 166 GLU A C 1
ATOM 1310 O O . GLU A 1 166 ? -10.477 -14.511 78.988 1.00 56.25 166 GLU A O 1
ATOM 1315 N N . ASP A 1 167 ? -8.900 -15.879 79.808 1.00 52.88 167 ASP A N 1
ATOM 1316 C CA . ASP A 1 167 ? -8.989 -15.448 81.208 1.00 52.88 167 ASP A CA 1
ATOM 1317 C C . ASP A 1 167 ? -8.583 -13.981 81.438 1.00 52.88 167 ASP A C 1
ATOM 1319 O O . ASP A 1 167 ? -8.893 -13.410 82.485 1.00 52.88 167 ASP A O 1
ATOM 1323 N N . ILE A 1 168 ? -7.924 -13.325 80.471 1.00 59.59 168 ILE A N 1
ATOM 1324 C CA . ILE A 1 168 ? -7.543 -11.906 80.596 1.00 59.59 168 ILE A CA 1
ATOM 1325 C C . ILE A 1 168 ? -8.770 -10.980 80.680 1.00 59.59 168 ILE A C 1
ATOM 1327 O O . ILE A 1 168 ? -8.673 -9.860 81.177 1.00 59.59 168 ILE A O 1
ATOM 1331 N N . VAL A 1 169 ? -9.928 -11.443 80.194 1.00 48.34 169 VAL A N 1
ATOM 1332 C CA . VAL A 1 169 ? -11.201 -10.702 80.198 1.00 48.34 169 VAL A CA 1
ATOM 1333 C C . VAL A 1 169 ? -11.770 -10.563 81.617 1.00 48.34 169 VAL A C 1
ATOM 1335 O O . VAL A 1 169 ? -12.509 -9.621 81.890 1.00 48.34 169 VAL A O 1
ATOM 1338 N N . LEU A 1 170 ? -11.372 -11.434 82.552 1.00 49.38 170 LEU A N 1
ATOM 1339 C CA . LEU A 1 170 ? -11.789 -11.374 83.960 1.00 49.38 170 LEU A CA 1
ATOM 1340 C C . LEU A 1 170 ? -11.067 -10.279 84.766 1.00 49.38 170 LEU A C 1
ATOM 1342 O O . LEU A 1 170 ? -11.494 -9.943 85.871 1.00 49.38 170 LEU A O 1
ATOM 1346 N N . LEU A 1 171 ? -10.010 -9.673 84.217 1.00 43.91 171 LEU A N 1
ATOM 1347 C CA . LEU A 1 171 ? -9.297 -8.543 84.815 1.00 43.91 171 LEU A CA 1
ATOM 1348 C C . LEU A 1 171 ? -9.895 -7.207 84.346 1.00 43.91 171 LEU A C 1
ATOM 1350 O O . LEU A 1 171 ? -9.288 -6.451 83.597 1.00 43.91 171 LEU A O 1
ATOM 1354 N N . GLY A 1 172 ? -11.097 -6.911 84.845 1.00 45.19 172 GLY A N 1
ATOM 1355 C CA . GLY A 1 172 ? -11.568 -5.537 85.042 1.00 45.19 172 GLY A CA 1
ATOM 1356 C C . GLY A 1 172 ? -11.933 -4.743 83.785 1.00 45.19 172 GLY A C 1
ATOM 1357 O O . GLY A 1 172 ? -11.233 -3.814 83.397 1.00 45.19 172 GLY A O 1
ATOM 1358 N N . GLY A 1 173 ? -13.111 -5.017 83.235 1.00 41.69 173 GLY A N 1
ATOM 1359 C CA . GLY A 1 173 ? -13.865 -4.101 82.378 1.00 41.69 173 GLY A CA 1
ATOM 1360 C C . GLY A 1 173 ? -15.334 -4.501 82.448 1.00 41.69 173 GLY A C 1
ATOM 1361 O O . GLY A 1 173 ? -15.631 -5.692 82.458 1.00 41.69 173 GLY A O 1
ATOM 1362 N N . SER A 1 174 ? -16.254 -3.547 82.596 1.00 42.19 174 SER A N 1
ATOM 1363 C CA . SER A 1 174 ? -17.675 -3.879 82.748 1.00 42.19 174 SER A CA 1
ATOM 1364 C C . SER A 1 174 ? -18.193 -4.627 81.507 1.00 42.19 174 SER A C 1
ATOM 1366 O O . SER A 1 174 ? -17.750 -4.354 80.391 1.00 42.19 174 SER A O 1
ATOM 1368 N N . GLU A 1 175 ? -19.152 -5.547 81.673 1.00 39.22 175 GLU A N 1
ATOM 1369 C CA . GLU A 1 175 ? -19.814 -6.280 80.569 1.00 39.22 175 GLU A CA 1
ATOM 1370 C C . GLU A 1 175 ? -20.305 -5.358 79.431 1.00 39.22 175 GLU A C 1
ATOM 1372 O O . GLU A 1 175 ? -20.404 -5.775 78.277 1.00 39.22 175 GLU A O 1
ATOM 1377 N N . ILE A 1 176 ? -20.562 -4.081 79.735 1.00 40.41 176 ILE A N 1
ATOM 1378 C CA . ILE A 1 176 ? -21.022 -3.054 78.795 1.00 40.41 176 ILE A CA 1
ATOM 1379 C C . ILE A 1 176 ? -19.886 -2.561 77.881 1.00 40.41 176 ILE A C 1
ATOM 1381 O O . ILE A 1 176 ? -20.120 -2.348 76.691 1.00 40.41 176 ILE A O 1
ATOM 1385 N N . ASP A 1 177 ? -18.654 -2.449 78.385 1.00 42.28 177 ASP A N 1
ATOM 1386 C CA . ASP A 1 177 ? -17.485 -2.043 77.590 1.00 42.28 177 ASP A CA 1
ATOM 1387 C C . ASP A 1 177 ? -17.059 -3.159 76.628 1.00 42.28 177 ASP A C 1
ATOM 1389 O O . ASP A 1 177 ? -16.737 -2.901 75.468 1.00 42.28 177 ASP A O 1
ATOM 1393 N N . VAL A 1 178 ? -17.151 -4.418 77.071 1.00 40.62 178 VAL A N 1
ATOM 1394 C CA . VAL A 1 178 ? -16.916 -5.599 76.226 1.00 40.62 178 VAL A CA 1
ATOM 1395 C C . VAL A 1 178 ? -17.974 -5.688 75.126 1.00 40.62 178 VAL A C 1
ATOM 1397 O O . VAL A 1 178 ? -17.627 -5.884 73.963 1.00 40.62 178 VAL A O 1
ATOM 1400 N N . ALA A 1 179 ? -19.252 -5.463 75.443 1.00 38.31 179 ALA A N 1
ATOM 1401 C CA . ALA A 1 179 ? -20.324 -5.455 74.448 1.00 38.31 179 ALA A CA 1
ATOM 1402 C C . ALA A 1 179 ? -20.188 -4.301 73.436 1.00 38.31 179 ALA A C 1
ATOM 1404 O O . ALA A 1 179 ? -20.392 -4.507 72.237 1.00 38.31 179 ALA A O 1
ATOM 1405 N N . HIS A 1 180 ? -19.805 -3.100 73.885 1.00 41.00 180 HIS A N 1
ATOM 1406 C CA . HIS A 1 180 ? -19.573 -1.956 72.999 1.00 41.00 180 HIS A CA 1
ATOM 1407 C C . HIS A 1 180 ? -18.359 -2.186 72.091 1.00 41.00 180 HIS A C 1
ATOM 1409 O O . HIS A 1 180 ? -18.425 -1.935 70.889 1.00 41.00 180 HIS A O 1
ATOM 1415 N N . MET A 1 181 ? -17.277 -2.745 72.634 1.00 41.41 181 MET A N 1
ATOM 1416 C CA . MET A 1 181 ? -16.063 -3.045 71.882 1.00 41.41 181 MET A CA 1
ATOM 1417 C C . MET A 1 181 ? -16.268 -4.206 70.898 1.00 41.41 181 MET A C 1
ATOM 1419 O O . MET A 1 181 ? -15.798 -4.123 69.769 1.00 41.41 181 MET A O 1
ATOM 1423 N N . VAL A 1 182 ? -17.029 -5.247 71.259 1.00 40.16 182 VAL A N 1
ATOM 1424 C CA . VAL A 1 182 ? -17.432 -6.332 70.341 1.00 40.16 182 VAL A CA 1
ATOM 1425 C C . VAL A 1 182 ? -18.333 -5.794 69.229 1.00 40.16 182 VAL A C 1
ATOM 1427 O O . VAL A 1 182 ? -18.164 -6.163 68.068 1.00 40.16 182 VAL A O 1
ATOM 1430 N N . LYS A 1 183 ? -19.252 -4.871 69.533 1.00 44.69 183 LYS A N 1
ATOM 1431 C CA . LYS A 1 183 ? -20.102 -4.219 68.526 1.00 44.69 183 LYS A CA 1
ATOM 1432 C C . LYS A 1 183 ? -19.300 -3.320 67.577 1.00 44.69 183 LYS A C 1
ATOM 1434 O O . LYS A 1 183 ? -19.515 -3.344 66.367 1.00 44.69 183 LYS A O 1
ATOM 1439 N N . GLU A 1 184 ? -18.342 -2.560 68.097 1.00 45.47 184 GLU A N 1
ATOM 1440 C CA . GLU A 1 184 ? -17.462 -1.721 67.279 1.00 45.47 184 GLU A CA 1
ATOM 1441 C C . GLU A 1 184 ? -16.482 -2.567 66.446 1.00 45.47 184 GLU A C 1
ATOM 1443 O O . GLU A 1 184 ? -16.246 -2.281 65.272 1.00 45.47 184 GLU A O 1
ATOM 1448 N N . MET A 1 185 ? -15.965 -3.660 67.014 1.00 42.03 185 MET A N 1
ATOM 1449 C CA . MET A 1 185 ? -15.078 -4.606 66.336 1.00 42.03 185 MET A CA 1
ATOM 1450 C C . MET A 1 185 ? -15.814 -5.385 65.241 1.00 42.03 185 MET A C 1
ATOM 1452 O O . MET A 1 185 ? -15.284 -5.512 64.144 1.00 42.03 185 MET A O 1
ATOM 1456 N N . THR A 1 186 ? -17.046 -5.842 65.482 1.00 45.22 186 THR A N 1
ATOM 1457 C CA . THR A 1 186 ? -17.881 -6.499 64.456 1.00 45.22 186 THR A CA 1
ATOM 1458 C C . THR A 1 186 ? -18.273 -5.540 63.334 1.00 45.22 186 THR A C 1
ATOM 1460 O O . THR A 1 186 ? -18.263 -5.939 62.171 1.00 45.22 186 THR A O 1
ATOM 1463 N N . SER A 1 187 ? -18.528 -4.263 63.642 1.00 48.41 187 SER A N 1
ATOM 1464 C CA . SER A 1 187 ? -18.737 -3.230 62.620 1.00 48.41 187 SER A CA 1
ATOM 1465 C C . SER A 1 187 ? -17.480 -3.011 61.772 1.00 48.41 187 SER A C 1
ATOM 1467 O O . SER A 1 187 ? -17.554 -3.082 60.548 1.00 48.41 187 SER A O 1
ATOM 1469 N N . LYS A 1 188 ? -16.308 -2.824 62.397 1.00 50.72 188 LYS A N 1
ATOM 1470 C CA . LYS A 1 188 ? -15.038 -2.642 61.669 1.00 50.72 188 LYS A CA 1
ATOM 1471 C C . LYS A 1 188 ? -14.622 -3.892 60.887 1.00 50.72 188 LYS A C 1
ATOM 1473 O O . LYS A 1 188 ? -14.085 -3.765 59.792 1.00 50.72 188 LYS A O 1
ATOM 1478 N N . LEU A 1 189 ? -14.894 -5.092 61.405 1.00 47.72 189 LEU A N 1
ATOM 1479 C CA . LEU A 1 189 ? -14.685 -6.357 60.690 1.00 47.72 189 LEU A CA 1
ATOM 1480 C C . LEU A 1 189 ? -15.604 -6.471 59.470 1.00 47.72 189 LEU A C 1
ATOM 1482 O O . LEU A 1 189 ? -15.149 -6.891 58.412 1.00 47.72 189 LEU A O 1
ATOM 1486 N N . SER A 1 190 ? -16.866 -6.053 59.591 1.00 52.38 190 SER A N 1
ATOM 1487 C CA . SER A 1 190 ? -17.817 -6.011 58.473 1.00 52.38 190 SER A CA 1
ATOM 1488 C C . SER A 1 190 ? -17.382 -5.026 57.385 1.00 52.38 190 SER A C 1
ATOM 1490 O O . SER A 1 190 ? -17.437 -5.343 56.195 1.00 52.38 190 SER A O 1
ATOM 1492 N N . ASP A 1 191 ? -16.887 -3.850 57.773 1.00 58.75 191 ASP A N 1
ATOM 1493 C CA . ASP A 1 191 ? -16.399 -2.850 56.822 1.00 58.75 191 ASP A CA 1
ATOM 1494 C C . ASP A 1 191 ? -15.099 -3.297 56.137 1.00 58.75 191 ASP A C 1
ATOM 1496 O O . ASP A 1 191 ? -14.997 -3.213 54.911 1.00 58.75 191 ASP A O 1
ATOM 1500 N N . SER A 1 192 ? -14.160 -3.886 56.884 1.00 53.34 192 SER A N 1
ATOM 1501 C CA . SER A 1 192 ? -12.964 -4.517 56.311 1.00 53.34 192 SER A CA 1
ATOM 1502 C C . SER A 1 192 ? -13.310 -5.678 55.374 1.00 53.34 192 SER A C 1
ATOM 1504 O O . SER A 1 192 ? -12.714 -5.783 54.306 1.00 53.34 192 SER A O 1
ATOM 1506 N N . ALA A 1 193 ? -14.296 -6.517 55.708 1.00 53.50 193 ALA A N 1
ATOM 1507 C CA . ALA A 1 193 ? -14.736 -7.615 54.843 1.00 53.50 193 ALA A CA 1
ATOM 1508 C C . ALA A 1 193 ? -15.292 -7.102 53.503 1.00 53.50 193 ALA A C 1
ATOM 1510 O O . ALA A 1 193 ? -14.908 -7.596 52.445 1.00 53.50 193 ALA A O 1
ATOM 1511 N N . LYS A 1 194 ? -16.109 -6.038 53.519 1.00 65.25 194 LYS A N 1
ATOM 1512 C CA . LYS A 1 194 ? -16.582 -5.378 52.286 1.00 65.25 194 LYS A CA 1
ATOM 1513 C C . LYS A 1 194 ? -15.435 -4.794 51.466 1.00 65.25 194 LYS A C 1
ATOM 1515 O O . LYS A 1 194 ? -15.485 -4.792 50.237 1.00 65.25 194 LYS A O 1
ATOM 1520 N N . GLN A 1 195 ? -14.417 -4.261 52.134 1.00 67.81 195 GLN A N 1
ATOM 1521 C CA . GLN A 1 195 ? -13.254 -3.676 51.478 1.00 67.81 195 GLN A CA 1
ATOM 1522 C C . GLN A 1 195 ? -12.378 -4.755 50.828 1.00 67.81 195 GLN A C 1
ATOM 1524 O O . GLN A 1 195 ? -11.940 -4.562 49.695 1.00 67.81 195 GLN A O 1
ATOM 1529 N N . ILE A 1 196 ? -12.219 -5.909 51.485 1.00 68.06 196 ILE A N 1
ATOM 1530 C CA . ILE A 1 196 ? -11.572 -7.108 50.935 1.00 68.06 196 ILE A CA 1
ATOM 1531 C C . ILE A 1 196 ? -12.343 -7.632 49.719 1.00 68.06 196 ILE A C 1
ATOM 1533 O O . ILE A 1 196 ? -11.730 -7.867 48.681 1.00 68.06 196 ILE A O 1
ATOM 1537 N N . ASP A 1 197 ? -13.672 -7.735 49.782 1.00 70.00 197 ASP A N 1
ATOM 1538 C CA . ASP A 1 197 ? -14.487 -8.163 48.634 1.00 70.00 197 ASP A CA 1
ATOM 1539 C C . ASP A 1 197 ? -14.350 -7.217 47.438 1.00 70.00 197 ASP A C 1
ATOM 1541 O O . ASP A 1 197 ? -14.206 -7.647 46.289 1.00 70.00 197 ASP A O 1
ATOM 1545 N N . LYS A 1 198 ? -14.326 -5.907 47.702 1.00 75.62 198 LYS A N 1
ATOM 1546 C CA . LYS A 1 198 ? -14.116 -4.900 46.662 1.00 75.62 198 LYS A CA 1
ATOM 1547 C C . LYS A 1 198 ? -12.722 -5.029 46.044 1.00 75.62 198 LYS A C 1
ATOM 1549 O O . LYS A 1 198 ? -12.603 -4.991 44.819 1.00 75.62 198 LYS A O 1
ATOM 1554 N N . LEU A 1 199 ? -11.691 -5.244 46.862 1.00 76.50 199 LEU A N 1
ATOM 1555 C CA . LEU A 1 199 ? -10.323 -5.470 46.393 1.00 76.50 199 LEU A CA 1
ATOM 1556 C C . LEU A 1 199 ? -10.226 -6.752 45.550 1.00 76.50 199 LEU A C 1
ATOM 1558 O O . LEU A 1 199 ? -9.682 -6.717 44.451 1.00 76.50 199 LEU A O 1
ATOM 1562 N N . ASN A 1 200 ? -10.844 -7.845 46.001 1.00 75.88 200 ASN A N 1
ATOM 1563 C CA . ASN A 1 200 ? -10.885 -9.124 45.291 1.00 75.88 200 ASN A CA 1
ATOM 1564 C C . ASN A 1 200 ? -11.601 -9.017 43.937 1.00 75.88 200 ASN A C 1
ATOM 1566 O O . ASN A 1 200 ? -11.157 -9.605 42.952 1.00 75.88 200 ASN A O 1
ATOM 1570 N N . SER A 1 201 ? -12.680 -8.233 43.848 1.00 79.75 201 SER A N 1
ATOM 1571 C CA . SER A 1 201 ? -13.346 -7.966 42.565 1.00 79.75 201 SER A CA 1
ATOM 1572 C C . SER A 1 201 ? -12.444 -7.197 41.590 1.00 79.75 201 SER A C 1
ATOM 1574 O O . SER A 1 201 ? -12.419 -7.490 40.391 1.00 79.75 201 SER A O 1
ATOM 1576 N N . HIS A 1 202 ? -11.647 -6.256 42.105 1.00 83.69 202 HIS A N 1
ATOM 1577 C CA . HIS A 1 202 ? -10.709 -5.484 41.300 1.00 83.69 202 HIS A CA 1
ATOM 1578 C C . HIS A 1 202 ? -9.547 -6.355 40.810 1.00 83.69 202 HIS A C 1
ATOM 1580 O O . HIS A 1 202 ? -9.217 -6.305 39.628 1.00 83.69 202 HIS A O 1
ATOM 1586 N N . ILE A 1 203 ? -9.007 -7.215 41.681 1.00 82.75 203 ILE A N 1
ATOM 1587 C CA . ILE A 1 203 ? -7.980 -8.208 41.333 1.00 82.75 203 ILE A CA 1
ATOM 1588 C C . ILE A 1 203 ? -8.486 -9.123 40.214 1.00 82.75 203 ILE A C 1
ATOM 1590 O O . ILE A 1 203 ? -7.828 -9.221 39.185 1.00 82.75 203 ILE A O 1
ATOM 1594 N N . ARG A 1 204 ? -9.697 -9.688 40.331 1.00 86.00 204 ARG A N 1
ATOM 1595 C CA . ARG A 1 204 ? -10.288 -10.525 39.266 1.00 86.00 204 ARG A CA 1
ATOM 1596 C C . ARG A 1 204 ? -10.417 -9.791 37.931 1.00 86.00 204 ARG A C 1
ATOM 1598 O O . ARG A 1 204 ? -10.165 -10.360 36.874 1.00 86.00 204 ARG A O 1
ATOM 1605 N N . THR A 1 205 ? -10.799 -8.515 37.966 1.00 88.12 205 THR A N 1
ATOM 1606 C CA . THR A 1 205 ? -10.916 -7.697 36.747 1.00 88.12 205 THR A CA 1
ATOM 1607 C C . THR A 1 205 ? -9.541 -7.461 36.112 1.00 88.12 205 THR A C 1
ATOM 1609 O O . THR A 1 205 ? -9.390 -7.536 34.891 1.00 88.12 205 THR A O 1
ATOM 1612 N N . GLN A 1 206 ? -8.517 -7.221 36.935 1.00 86.06 206 GLN A N 1
ATOM 1613 C CA . GLN A 1 206 ? -7.138 -7.083 36.474 1.00 86.06 206 GLN A CA 1
ATOM 1614 C C . GLN A 1 206 ? -6.576 -8.400 35.925 1.00 86.06 206 GLN A C 1
ATOM 1616 O O . GLN A 1 206 ? -5.932 -8.373 34.881 1.00 86.06 206 GLN A O 1
ATOM 1621 N N . GLU A 1 207 ? -6.865 -9.544 36.547 1.00 87.25 207 GLU A N 1
ATOM 1622 C CA . GLU A 1 207 ? -6.470 -10.873 36.057 1.00 87.25 207 GLU A CA 1
ATOM 1623 C C . GLU A 1 207 ? -7.043 -11.162 34.663 1.00 87.25 207 GLU A C 1
ATOM 1625 O O . GLU A 1 207 ? -6.315 -11.610 33.772 1.00 87.25 207 GLU A O 1
ATOM 1630 N N . ILE A 1 208 ? -8.318 -10.830 34.427 1.00 90.56 208 ILE A N 1
ATOM 1631 C CA . ILE A 1 208 ? -8.945 -10.956 33.100 1.00 90.56 208 ILE A CA 1
ATOM 1632 C C . ILE A 1 208 ? -8.234 -10.052 32.082 1.00 90.56 208 ILE A C 1
ATOM 1634 O O . ILE A 1 208 ? -7.862 -10.514 31.002 1.00 90.56 208 ILE A O 1
ATOM 1638 N N . SER A 1 209 ? -7.966 -8.789 32.436 1.00 89.12 209 SER A N 1
ATOM 1639 C CA . SER A 1 209 ? -7.262 -7.850 31.549 1.00 89.12 209 SER A CA 1
ATOM 1640 C C . SER A 1 209 ? -5.825 -8.287 31.237 1.00 89.12 209 SER A C 1
ATOM 1642 O O . SER A 1 209 ? -5.370 -8.165 30.098 1.00 89.12 209 SER A O 1
ATOM 1644 N N . ILE A 1 210 ? -5.102 -8.829 32.222 1.00 89.25 210 ILE A N 1
ATOM 1645 C CA . ILE A 1 210 ? -3.757 -9.388 32.035 1.00 89.25 210 ILE A CA 1
ATOM 1646 C C . ILE A 1 210 ? -3.812 -10.576 31.074 1.00 89.25 210 ILE A C 1
ATOM 1648 O O . ILE A 1 210 ? -3.001 -10.639 30.151 1.00 89.25 210 ILE A O 1
ATOM 1652 N N . THR A 1 211 ? -4.797 -11.460 31.233 1.00 91.62 211 THR A N 1
ATOM 1653 C CA . THR A 1 211 ? -4.985 -12.630 30.364 1.00 91.62 211 THR A CA 1
ATOM 1654 C C . THR A 1 211 ? -5.270 -12.210 28.916 1.00 91.62 211 THR A C 1
ATOM 1656 O O . THR A 1 211 ? -4.677 -12.739 27.974 1.00 91.62 211 THR A O 1
ATOM 1659 N N . GLU A 1 212 ? -6.124 -11.204 28.705 1.00 88.94 212 GLU A N 1
ATOM 1660 C CA . GLU A 1 212 ? -6.375 -10.648 27.369 1.00 88.94 212 GLU A CA 1
ATOM 1661 C C . GLU A 1 212 ? -5.125 -10.009 26.758 1.00 88.94 212 GLU A C 1
ATOM 1663 O O . GLU A 1 212 ? -4.829 -10.229 25.578 1.00 88.94 212 GLU A O 1
ATOM 1668 N N . LYS A 1 213 ? -4.353 -9.258 27.554 1.00 89.12 213 LYS A N 1
ATOM 1669 C CA . LYS A 1 213 ? -3.084 -8.672 27.104 1.00 89.12 213 LYS A CA 1
ATOM 1670 C C . LYS A 1 213 ? -2.049 -9.742 26.764 1.00 89.12 213 LYS A C 1
ATOM 1672 O O . LYS A 1 213 ? -1.391 -9.610 25.735 1.00 89.12 213 LYS A O 1
ATOM 1677 N N . GLN A 1 214 ? -1.934 -10.811 27.549 1.00 87.06 214 GLN A N 1
ATOM 1678 C CA . GLN A 1 214 ? -1.064 -11.953 27.240 1.00 87.06 214 GLN A CA 1
ATOM 1679 C C . GLN A 1 214 ? -1.447 -12.596 25.904 1.00 87.06 214 GLN A C 1
ATOM 1681 O O . GLN A 1 214 ? -0.586 -12.794 25.050 1.00 87.06 214 GLN A O 1
ATOM 1686 N N . LYS A 1 215 ? -2.745 -12.795 25.655 1.00 89.12 215 LYS A N 1
ATOM 1687 C CA . LYS A 1 215 ? -3.241 -13.338 24.383 1.00 89.12 215 LYS A CA 1
ATOM 1688 C C . LYS A 1 215 ? -2.953 -12.416 23.190 1.00 89.12 215 LYS A C 1
ATOM 1690 O O . LYS A 1 215 ? -2.679 -12.884 22.085 1.00 89.12 215 LYS A O 1
ATOM 1695 N N . GLN A 1 216 ? -3.000 -11.094 23.385 1.00 87.38 216 GLN A N 1
ATOM 1696 C CA . GLN A 1 216 ? -2.579 -10.135 22.355 1.00 87.38 216 GLN A CA 1
ATOM 1697 C C . GLN A 1 216 ? -1.067 -10.169 22.108 1.00 87.38 216 GLN A C 1
ATOM 1699 O O . GLN A 1 216 ? -0.643 -10.072 20.955 1.00 87.38 216 GLN A O 1
ATOM 1704 N N . ILE A 1 217 ? -0.262 -10.312 23.164 1.00 89.69 217 ILE A N 1
ATOM 1705 C CA . ILE A 1 217 ? 1.194 -10.444 23.059 1.00 89.69 217 ILE A CA 1
ATOM 1706 C C . ILE A 1 217 ? 1.551 -11.710 22.276 1.00 89.69 217 ILE A C 1
ATOM 1708 O O . ILE A 1 217 ? 2.331 -11.615 21.335 1.00 89.69 217 ILE A O 1
ATOM 1712 N N . GLU A 1 218 ? 0.924 -12.853 22.560 1.00 90.50 218 GLU A N 1
ATOM 1713 C CA . GLU A 1 218 ? 1.147 -14.097 21.806 1.00 90.50 218 GLU A CA 1
ATOM 1714 C C . GLU A 1 218 ? 0.825 -13.949 20.315 1.00 90.50 218 GLU A C 1
ATOM 1716 O O . GLU A 1 218 ? 1.627 -14.339 19.466 1.00 90.50 218 GLU A O 1
ATOM 1721 N N . LYS A 1 219 ? -0.306 -13.316 19.972 1.00 89.31 219 LYS A N 1
ATOM 1722 C CA . LYS A 1 219 ? -0.654 -13.037 18.567 1.00 89.31 219 LYS A CA 1
ATOM 1723 C C . LYS A 1 219 ? 0.385 -12.149 17.881 1.00 89.31 219 LYS A C 1
ATOM 1725 O O . LYS A 1 219 ? 0.743 -12.393 16.728 1.00 89.31 219 LYS A O 1
ATOM 1730 N N . LYS A 1 220 ? 0.880 -11.119 18.575 1.00 87.94 220 LYS A N 1
ATOM 1731 C CA . LYS A 1 220 ? 1.950 -10.260 18.049 1.00 87.94 220 LYS A CA 1
ATOM 1732 C C . LYS A 1 220 ? 3.254 -11.035 17.883 1.00 87.94 220 LYS A C 1
ATOM 1734 O O . LYS A 1 220 ? 3.893 -10.891 16.847 1.00 87.94 220 LYS A O 1
ATOM 1739 N N . GLN A 1 221 ? 3.603 -11.894 18.837 1.00 88.25 221 GLN A N 1
ATOM 1740 C CA . GLN A 1 221 ? 4.800 -12.728 18.772 1.00 88.25 221 GLN A CA 1
ATOM 1741 C C . GLN A 1 221 ? 4.754 -13.689 17.576 1.00 88.25 221 GLN A C 1
ATOM 1743 O O . GLN A 1 221 ? 5.732 -13.801 16.841 1.00 88.25 221 GLN A O 1
ATOM 1748 N N . GLN A 1 222 ? 3.600 -14.309 17.313 1.00 89.31 222 GLN A N 1
ATOM 1749 C CA . GLN A 1 222 ? 3.397 -15.135 16.118 1.00 89.31 222 GLN A CA 1
ATOM 1750 C C . GLN A 1 222 ? 3.555 -14.326 14.824 1.00 89.31 222 GLN A C 1
ATOM 1752 O O . GLN A 1 222 ? 4.237 -14.773 13.904 1.00 89.31 222 GLN A O 1
ATOM 1757 N N . SER A 1 223 ? 2.988 -13.115 14.755 1.00 88.75 223 SER A N 1
ATOM 1758 C CA . SER A 1 223 ? 3.161 -12.255 13.578 1.00 88.75 223 SER A CA 1
ATOM 1759 C C . SER A 1 223 ? 4.610 -11.801 13.377 1.00 88.75 223 SER A C 1
ATOM 1761 O O . SER A 1 223 ? 5.007 -11.614 12.228 1.00 88.75 223 SER A O 1
ATOM 1763 N N . ILE A 1 224 ? 5.373 -11.578 14.451 1.00 89.06 224 ILE A N 1
ATOM 1764 C CA . ILE A 1 224 ? 6.796 -11.222 14.370 1.00 89.06 224 ILE A CA 1
ATOM 1765 C C . ILE A 1 224 ? 7.598 -12.408 13.831 1.00 89.06 224 ILE A C 1
ATOM 1767 O O . ILE A 1 224 ? 8.400 -12.228 12.922 1.00 89.06 224 ILE A O 1
ATOM 1771 N N . ASN A 1 225 ? 7.332 -13.622 14.319 1.00 88.75 225 ASN A N 1
ATOM 1772 C CA . ASN A 1 225 ? 8.015 -14.824 13.837 1.00 88.75 225 ASN A CA 1
ATOM 1773 C C . ASN A 1 225 ? 7.779 -15.064 12.338 1.00 88.75 225 ASN A C 1
ATOM 1775 O O . ASN A 1 225 ? 8.733 -15.340 11.618 1.00 88.75 225 ASN A O 1
ATOM 1779 N N . LEU A 1 226 ? 6.543 -14.887 11.857 1.00 89.62 226 LEU A N 1
ATOM 1780 C CA . LEU A 1 226 ? 6.223 -14.969 10.425 1.00 89.62 226 LEU A CA 1
ATOM 1781 C C . LEU A 1 226 ? 6.994 -13.928 9.599 1.00 89.62 226 LEU A C 1
ATOM 1783 O O . LEU A 1 226 ? 7.601 -14.279 8.592 1.00 89.62 226 LEU A O 1
ATOM 1787 N N . LYS A 1 227 ? 7.043 -12.665 10.053 1.00 86.88 227 LYS A N 1
ATOM 1788 C CA . LYS A 1 227 ? 7.831 -11.622 9.370 1.00 86.88 227 LYS A CA 1
ATOM 1789 C C . LYS A 1 227 ? 9.328 -11.935 9.349 1.00 86.88 227 LYS A C 1
ATOM 1791 O O . LYS A 1 227 ? 9.991 -11.649 8.359 1.00 86.88 227 LYS A O 1
ATOM 1796 N N . ASN A 1 228 ? 9.866 -12.505 10.424 1.00 86.62 228 ASN A N 1
ATOM 1797 C CA . ASN A 1 228 ? 11.282 -12.865 10.484 1.00 86.62 228 ASN A CA 1
ATOM 1798 C C . ASN A 1 228 ? 11.626 -13.988 9.494 1.00 86.62 228 ASN A C 1
ATOM 1800 O O . ASN A 1 228 ? 12.665 -13.911 8.847 1.00 86.62 228 ASN A O 1
ATOM 1804 N N . GLN A 1 229 ? 10.737 -14.970 9.312 1.00 89.69 229 GLN A N 1
ATOM 1805 C CA . GLN A 1 229 ? 10.902 -16.004 8.283 1.00 89.69 229 GLN A CA 1
ATOM 1806 C C . GLN A 1 229 ? 10.866 -15.418 6.864 1.00 89.69 229 GLN A C 1
ATOM 1808 O O . GLN A 1 229 ? 11.680 -15.787 6.020 1.00 89.69 229 GLN A O 1
ATOM 1813 N N . GLU A 1 230 ? 9.960 -14.472 6.595 1.00 89.00 230 GLU A N 1
ATOM 1814 C CA . GLU A 1 230 ? 9.921 -13.764 5.306 1.00 89.00 230 GLU A CA 1
ATOM 1815 C C . GLU A 1 230 ? 11.207 -12.959 5.052 1.00 89.00 230 GLU A C 1
ATOM 1817 O O . GLU A 1 230 ? 11.734 -12.966 3.938 1.00 89.00 230 GLU A O 1
ATOM 1822 N N . LEU A 1 231 ? 11.741 -12.301 6.086 1.00 86.75 231 LEU A N 1
ATOM 1823 C CA . LEU A 1 231 ? 12.999 -11.552 6.018 1.00 86.75 231 LEU A CA 1
ATOM 1824 C C . LEU A 1 231 ? 14.209 -12.451 5.741 1.00 86.75 231 LEU A C 1
ATOM 1826 O O . LEU A 1 231 ? 15.070 -12.066 4.950 1.00 86.75 231 LEU A O 1
ATOM 1830 N N . GLU A 1 232 ? 14.280 -13.639 6.346 1.00 89.88 232 GLU A N 1
ATOM 1831 C CA . GLU A 1 232 ? 15.333 -14.620 6.046 1.00 89.88 232 GLU A CA 1
ATOM 1832 C C . GLU A 1 232 ? 15.289 -15.059 4.582 1.00 89.88 232 GLU A C 1
ATOM 1834 O O . GLU A 1 232 ? 16.311 -15.017 3.894 1.00 89.88 232 GLU A O 1
ATOM 1839 N N . LEU A 1 233 ? 14.097 -15.380 4.071 1.00 89.19 233 LEU A N 1
ATOM 1840 C CA . LEU A 1 233 ? 13.925 -15.809 2.683 1.00 89.19 233 LEU A CA 1
ATOM 1841 C C . LEU A 1 233 ? 14.285 -14.696 1.684 1.00 89.19 233 LEU A C 1
ATOM 1843 O O . LEU A 1 233 ? 14.856 -14.951 0.621 1.00 89.19 233 LEU A O 1
ATOM 1847 N N . LEU A 1 234 ? 13.970 -13.442 2.021 1.00 88.44 234 LEU A N 1
ATOM 1848 C CA . LEU A 1 234 ? 14.358 -12.288 1.213 1.00 88.44 234 LEU A CA 1
ATOM 1849 C C . LEU A 1 234 ? 15.876 -12.056 1.249 1.00 88.44 234 LEU A C 1
ATOM 1851 O O . LEU A 1 234 ? 16.477 -11.777 0.212 1.00 88.44 234 LEU A O 1
ATOM 1855 N N . SER A 1 235 ? 16.500 -12.211 2.418 1.00 88.19 235 SER A N 1
ATOM 1856 C CA . SER A 1 235 ? 17.951 -12.091 2.597 1.00 88.19 235 SER A CA 1
ATOM 1857 C C . SER A 1 235 ? 18.719 -13.124 1.766 1.00 88.19 235 SER A C 1
ATOM 1859 O O . SER A 1 235 ? 19.693 -12.776 1.095 1.00 88.19 235 SER A O 1
ATOM 1861 N N . GLU A 1 236 ? 18.251 -14.376 1.720 1.00 90.94 236 GLU A N 1
ATOM 1862 C CA . GLU A 1 236 ? 18.833 -15.404 0.847 1.00 90.94 236 GLU A CA 1
ATOM 1863 C C . GLU A 1 236 ? 18.706 -15.052 -0.638 1.00 90.94 236 GLU A C 1
ATOM 1865 O O . GLU A 1 236 ? 19.689 -15.145 -1.375 1.00 90.94 236 GLU A O 1
ATOM 1870 N N . LYS A 1 237 ? 17.537 -14.571 -1.082 1.00 89.00 237 LYS A N 1
ATOM 1871 C CA . LYS A 1 237 ? 17.353 -14.124 -2.474 1.00 89.00 237 LYS A CA 1
ATOM 1872 C C . LYS A 1 237 ? 18.295 -12.983 -2.850 1.00 89.00 237 LYS A C 1
ATOM 1874 O O . LYS A 1 237 ? 18.833 -12.981 -3.958 1.00 89.00 237 LYS A O 1
ATOM 1879 N N . ILE A 1 238 ? 18.511 -12.026 -1.947 1.00 87.31 238 ILE A N 1
ATOM 1880 C CA . ILE A 1 238 ? 19.439 -10.912 -2.177 1.00 87.31 238 ILE A CA 1
ATOM 1881 C C . ILE A 1 238 ? 20.871 -11.433 -2.331 1.00 87.31 238 ILE A C 1
ATOM 1883 O O . ILE A 1 238 ? 21.545 -11.043 -3.283 1.00 87.31 238 ILE A O 1
ATOM 1887 N N . LYS A 1 239 ? 21.318 -12.353 -1.465 1.00 88.06 239 LYS A N 1
ATOM 1888 C CA . LYS A 1 239 ? 22.652 -12.969 -1.580 1.00 88.06 239 LYS A CA 1
ATOM 1889 C C . LYS A 1 239 ? 22.836 -13.705 -2.904 1.00 88.06 239 LYS A C 1
ATOM 1891 O O . LYS A 1 239 ? 23.864 -13.534 -3.550 1.00 88.06 239 LYS A O 1
ATOM 1896 N N . GLN A 1 240 ? 21.834 -14.476 -3.324 1.00 87.88 240 GLN A N 1
ATOM 1897 C CA . GLN A 1 240 ? 21.873 -15.183 -4.604 1.00 87.88 240 GLN A CA 1
ATOM 1898 C C . GLN A 1 240 ? 21.981 -14.200 -5.776 1.00 87.88 240 GLN A C 1
ATOM 1900 O O . GLN A 1 240 ? 22.817 -14.364 -6.657 1.00 87.88 240 GLN A O 1
ATOM 1905 N N . THR A 1 241 ? 21.189 -13.127 -5.736 1.00 86.38 241 THR A N 1
ATOM 1906 C CA . THR A 1 241 ? 21.203 -12.092 -6.775 1.00 86.38 241 THR A CA 1
ATOM 1907 C C . THR A 1 241 ? 22.551 -11.372 -6.832 1.00 86.38 241 THR A C 1
ATOM 1909 O O . THR A 1 241 ? 23.044 -11.093 -7.921 1.00 86.38 241 THR A O 1
ATOM 1912 N N . GLN A 1 242 ? 23.171 -11.076 -5.685 1.00 85.12 242 GLN A N 1
ATOM 1913 C CA . GLN A 1 242 ? 24.510 -10.475 -5.638 1.00 85.12 242 GLN A CA 1
ATOM 1914 C C . GLN A 1 242 ? 25.575 -11.401 -6.233 1.00 85.12 242 GLN A C 1
ATOM 1916 O O . GLN A 1 242 ? 26.392 -10.940 -7.025 1.00 85.12 242 GLN A O 1
ATOM 1921 N N . PHE A 1 243 ? 25.522 -12.695 -5.910 1.00 90.94 243 PHE A N 1
ATOM 1922 C CA . PHE A 1 243 ? 26.431 -13.693 -6.473 1.00 90.94 243 PHE A CA 1
ATOM 1923 C C . PHE A 1 243 ? 26.316 -13.783 -8.003 1.00 90.94 243 PHE A C 1
ATOM 1925 O O . PHE A 1 243 ? 27.326 -13.810 -8.708 1.00 90.94 243 PHE A O 1
ATOM 1932 N N . ASP A 1 244 ? 25.090 -13.770 -8.534 1.00 85.94 244 ASP A N 1
ATOM 1933 C CA . ASP A 1 244 ? 24.860 -13.813 -9.981 1.00 85.94 244 ASP A CA 1
ATOM 1934 C C . ASP A 1 244 ? 25.396 -12.551 -10.686 1.00 85.94 244 ASP A C 1
ATOM 1936 O O . ASP A 1 244 ? 25.999 -12.654 -11.757 1.00 85.94 244 ASP A O 1
ATOM 1940 N N . HIS A 1 245 ? 25.250 -11.369 -10.072 1.00 86.62 245 HIS A N 1
ATOM 1941 C CA . HIS A 1 245 ? 25.812 -10.121 -10.607 1.00 86.62 245 HIS A CA 1
ATOM 1942 C C . HIS A 1 245 ? 27.346 -10.100 -10.575 1.00 86.62 245 HIS A C 1
ATOM 1944 O O . HIS A 1 245 ? 27.961 -9.649 -11.540 1.00 86.62 245 HIS A O 1
ATOM 1950 N N . GLU A 1 246 ? 27.978 -10.598 -9.508 1.00 87.44 246 GLU A N 1
ATOM 1951 C CA . GLU A 1 246 ? 29.444 -10.724 -9.445 1.00 87.44 246 GLU A CA 1
ATOM 1952 C C . GLU A 1 246 ? 29.973 -11.611 -10.572 1.00 87.44 246 GLU A C 1
ATOM 1954 O O . GLU A 1 246 ? 30.935 -11.253 -11.250 1.00 87.44 246 GLU A O 1
ATOM 1959 N N . LYS A 1 247 ? 29.293 -12.728 -10.843 1.00 88.31 247 LYS A N 1
ATOM 1960 C CA . LYS A 1 247 ? 29.659 -13.622 -11.943 1.00 88.31 247 LYS A CA 1
ATOM 1961 C C . LYS A 1 247 ? 29.528 -12.951 -13.315 1.00 88.31 247 LYS A C 1
ATOM 1963 O O . LYS A 1 247 ? 30.364 -13.176 -14.186 1.00 88.31 247 LYS A O 1
ATOM 1968 N N . GLN A 1 248 ? 28.494 -12.133 -13.520 1.00 87.31 248 GLN A N 1
ATOM 1969 C CA . GLN A 1 248 ? 28.330 -11.364 -14.760 1.00 87.31 248 GLN A CA 1
ATOM 1970 C C . GLN A 1 248 ? 29.413 -10.294 -14.931 1.00 87.31 248 GLN A C 1
ATOM 1972 O O . GLN A 1 248 ? 29.897 -10.091 -16.044 1.00 87.31 248 GLN A O 1
ATOM 197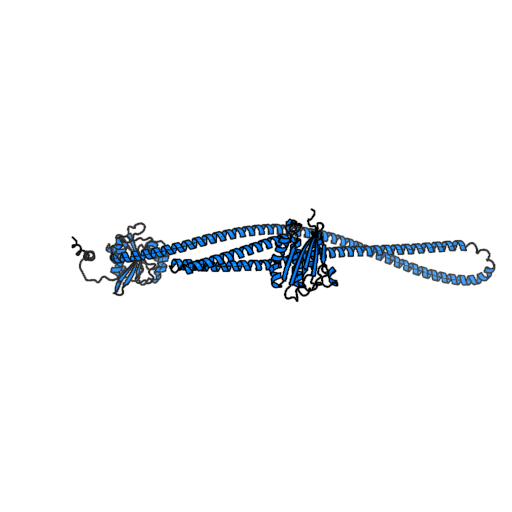7 N N . LEU A 1 249 ? 29.809 -9.623 -13.845 1.00 83.69 249 LEU A N 1
ATOM 1978 C CA . LEU A 1 249 ? 30.902 -8.648 -13.863 1.00 83.69 249 LEU A CA 1
ATOM 1979 C C . LEU A 1 249 ? 32.236 -9.297 -14.243 1.00 83.69 249 LEU A C 1
ATOM 1981 O O . LEU A 1 249 ? 32.985 -8.716 -15.026 1.00 83.69 249 LEU A O 1
ATOM 1985 N N . ASP A 1 250 ? 32.507 -10.499 -13.736 1.00 87.75 250 ASP A N 1
ATOM 1986 C CA . ASP A 1 250 ? 33.735 -11.238 -14.045 1.00 87.75 250 ASP A CA 1
ATOM 1987 C C . ASP A 1 250 ? 33.784 -11.678 -15.523 1.00 87.75 250 ASP A C 1
ATOM 1989 O O . ASP A 1 250 ? 34.801 -11.512 -16.203 1.00 87.75 250 ASP A O 1
ATOM 1993 N N . ASP A 1 251 ? 32.652 -12.136 -16.075 1.00 87.12 251 ASP A N 1
ATOM 1994 C CA . ASP A 1 251 ? 32.543 -12.455 -17.507 1.00 87.12 251 ASP A CA 1
ATOM 1995 C C . ASP A 1 251 ? 32.751 -11.208 -18.383 1.00 87.12 251 ASP A C 1
ATOM 1997 O O . ASP A 1 251 ? 33.521 -11.231 -19.347 1.00 87.12 251 ASP A O 1
ATOM 2001 N N . LEU A 1 252 ? 32.139 -10.080 -18.008 1.00 84.88 252 LEU A N 1
ATOM 2002 C CA . LEU A 1 252 ? 32.291 -8.819 -18.732 1.00 84.88 252 LEU A CA 1
ATOM 2003 C C . LEU A 1 252 ? 33.737 -8.301 -18.689 1.00 84.88 252 LEU A C 1
ATOM 2005 O O . LEU A 1 252 ? 34.241 -7.802 -19.699 1.00 84.88 252 LEU A O 1
ATOM 2009 N N . ALA A 1 253 ? 34.423 -8.452 -17.553 1.00 86.69 253 ALA A N 1
ATOM 2010 C CA . ALA A 1 253 ? 35.835 -8.109 -17.416 1.00 86.69 253 ALA A CA 1
ATOM 2011 C C . ALA A 1 253 ? 36.718 -8.969 -18.337 1.00 86.69 253 ALA A C 1
ATOM 2013 O O . ALA A 1 253 ? 37.606 -8.443 -19.012 1.00 86.69 253 ALA A O 1
ATOM 2014 N N . SER A 1 254 ? 36.431 -10.271 -18.442 1.00 87.06 254 SER A N 1
ATOM 2015 C CA . SER A 1 254 ? 37.132 -11.172 -19.366 1.00 87.06 254 SER A CA 1
ATOM 2016 C C . SER A 1 254 ? 36.926 -10.772 -20.833 1.00 87.06 254 SER A C 1
ATOM 2018 O O . SER A 1 254 ? 37.880 -10.705 -21.614 1.00 87.06 254 SER A O 1
ATOM 2020 N N . GLN A 1 255 ? 35.692 -10.423 -21.210 1.00 86.56 255 GLN A N 1
ATOM 2021 C CA . GLN A 1 255 ? 35.377 -9.944 -22.558 1.00 86.56 255 GLN A CA 1
ATOM 2022 C C . GLN A 1 255 ? 36.063 -8.607 -22.884 1.00 86.56 255 GLN A C 1
ATOM 2024 O O . GLN A 1 255 ? 36.522 -8.409 -24.013 1.00 86.56 255 GLN A O 1
ATOM 2029 N N . LEU A 1 256 ? 36.153 -7.692 -21.913 1.00 86.62 256 LEU A N 1
ATOM 2030 C CA . LEU A 1 256 ? 36.877 -6.427 -22.056 1.00 86.62 256 LEU A CA 1
ATOM 2031 C C . LEU A 1 256 ? 38.366 -6.662 -22.316 1.00 86.62 256 LEU A C 1
ATOM 2033 O O . LEU A 1 256 ? 38.887 -6.129 -23.295 1.00 86.62 256 LEU A O 1
ATOM 2037 N N . ALA A 1 257 ? 39.012 -7.532 -21.537 1.00 88.69 257 ALA A N 1
ATOM 2038 C CA . ALA A 1 257 ? 40.422 -7.874 -21.730 1.00 88.69 257 ALA A CA 1
ATOM 2039 C C . ALA A 1 257 ? 40.693 -8.467 -23.128 1.00 88.69 257 ALA A C 1
ATOM 2041 O O . ALA A 1 257 ? 41.666 -8.108 -23.794 1.00 88.69 257 ALA A O 1
ATOM 2042 N N . GLN A 1 258 ? 39.800 -9.328 -23.632 1.00 88.00 258 GLN A N 1
ATOM 2043 C CA . GLN A 1 258 ? 39.906 -9.856 -24.999 1.00 88.00 258 GLN A CA 1
ATOM 2044 C C . GLN A 1 258 ? 39.761 -8.761 -26.065 1.00 88.00 258 GLN A C 1
ATOM 2046 O O . GLN A 1 258 ? 40.467 -8.774 -27.078 1.00 88.00 258 GLN A O 1
ATOM 2051 N N . LYS A 1 259 ? 38.849 -7.803 -25.858 1.00 87.50 259 LYS A N 1
ATOM 2052 C CA . LYS A 1 259 ? 38.666 -6.676 -26.781 1.00 87.50 259 LYS A CA 1
ATOM 2053 C C . LYS A 1 259 ? 39.856 -5.722 -26.777 1.00 87.50 259 LYS A C 1
ATOM 2055 O O . LYS A 1 259 ? 40.205 -5.238 -27.852 1.00 87.50 259 LYS A O 1
ATOM 2060 N N . GLU A 1 260 ? 40.475 -5.476 -25.627 1.00 88.06 260 GLU A N 1
ATOM 2061 C CA . GLU A 1 260 ? 41.694 -4.666 -25.519 1.00 88.06 260 GLU A CA 1
ATOM 2062 C C . GLU A 1 260 ? 42.846 -5.296 -26.306 1.00 88.06 260 GLU A C 1
ATOM 2064 O O . GLU A 1 260 ? 43.434 -4.627 -27.155 1.00 88.06 260 GLU A O 1
ATOM 2069 N N . HIS A 1 261 ? 43.076 -6.603 -26.146 1.00 87.56 261 HIS A N 1
ATOM 2070 C CA . HIS A 1 261 ? 44.095 -7.317 -26.922 1.00 87.56 261 HIS A CA 1
ATOM 2071 C C . HIS A 1 261 ? 43.824 -7.254 -28.436 1.00 87.56 261 HIS A C 1
ATOM 2073 O O . HIS A 1 261 ? 44.725 -7.029 -29.244 1.00 87.56 261 HIS A O 1
ATOM 2079 N N . LEU A 1 262 ? 42.563 -7.411 -28.856 1.00 89.25 262 LEU A N 1
ATOM 2080 C CA . LEU A 1 262 ? 42.192 -7.293 -30.270 1.00 89.25 262 LEU A CA 1
ATOM 2081 C C . LEU A 1 262 ? 42.388 -5.864 -30.810 1.00 89.25 262 LEU A C 1
ATOM 2083 O O . LEU A 1 262 ? 42.668 -5.681 -31.999 1.00 89.25 262 LEU A O 1
ATOM 2087 N N . LEU A 1 263 ? 42.185 -4.848 -29.968 1.00 86.44 263 LEU A N 1
ATOM 2088 C CA . LEU A 1 263 ? 42.401 -3.448 -30.326 1.00 86.44 263 LEU A CA 1
ATOM 2089 C C . LEU A 1 263 ? 43.890 -3.175 -30.561 1.00 86.44 263 LEU A C 1
ATOM 2091 O O . LEU A 1 263 ? 44.233 -2.546 -31.563 1.00 86.44 263 LEU A O 1
ATOM 2095 N N . GLU A 1 264 ? 44.751 -3.688 -29.683 1.00 90.06 264 GLU A N 1
ATOM 2096 C CA . GLU A 1 264 ? 46.206 -3.564 -29.783 1.00 90.06 264 GLU A CA 1
ATOM 2097 C C . GLU A 1 264 ? 46.739 -4.233 -31.061 1.00 90.06 264 GLU A C 1
ATOM 2099 O O . GLU A 1 264 ? 47.434 -3.595 -31.856 1.00 90.06 264 GLU A O 1
ATOM 2104 N N . ASP A 1 265 ? 46.292 -5.458 -31.363 1.00 88.25 265 ASP A N 1
ATOM 2105 C CA . ASP A 1 265 ? 46.633 -6.148 -32.617 1.00 88.25 265 ASP A CA 1
ATOM 2106 C C . ASP A 1 265 ? 46.223 -5.343 -33.859 1.00 88.25 265 ASP A C 1
ATOM 2108 O O . ASP A 1 265 ? 46.949 -5.272 -34.858 1.00 88.25 265 ASP A O 1
ATOM 2112 N N . LYS A 1 266 ? 45.049 -4.702 -33.819 1.00 86.75 266 LYS A N 1
ATOM 2113 C CA . LYS A 1 266 ? 44.588 -3.850 -34.921 1.00 86.75 266 LYS A CA 1
ATOM 2114 C C . LYS A 1 266 ? 45.410 -2.575 -35.049 1.00 86.75 266 LYS A C 1
ATOM 2116 O O . LYS A 1 266 ? 45.679 -2.171 -36.179 1.00 86.75 266 LYS A O 1
ATOM 2121 N N . GLN A 1 267 ? 45.802 -1.947 -33.943 1.00 86.12 267 GLN A N 1
ATOM 2122 C CA . GLN A 1 267 ? 46.664 -0.763 -33.964 1.00 86.12 267 GLN A CA 1
ATOM 2123 C C . GLN A 1 267 ? 48.034 -1.084 -34.561 1.00 86.12 267 GLN A C 1
ATOM 2125 O O . GLN A 1 267 ? 48.491 -0.355 -35.444 1.00 86.12 267 GLN A O 1
ATOM 2130 N N . ASN A 1 268 ? 48.628 -2.215 -34.178 1.00 87.44 268 ASN A N 1
ATOM 2131 C CA . ASN A 1 268 ? 49.888 -2.688 -34.752 1.00 87.44 268 ASN A CA 1
ATOM 2132 C C . ASN A 1 268 ? 49.762 -2.897 -36.267 1.00 87.44 268 ASN A C 1
ATOM 2134 O O . ASN A 1 268 ? 50.551 -2.365 -37.045 1.00 87.44 268 ASN A O 1
ATOM 2138 N N . LYS A 1 269 ? 48.682 -3.545 -36.714 1.00 87.12 269 LYS A N 1
ATOM 2139 C CA . LYS A 1 269 ? 48.437 -3.780 -38.144 1.00 87.12 269 LYS A CA 1
ATOM 2140 C C . LYS A 1 269 ? 48.200 -2.495 -38.944 1.00 87.12 269 LYS A C 1
ATOM 2142 O O . LYS A 1 269 ? 48.592 -2.407 -40.109 1.00 87.12 269 LYS A O 1
ATOM 2147 N N . VAL A 1 270 ? 47.564 -1.490 -38.338 1.00 85.12 270 VAL A N 1
ATOM 2148 C CA . VAL A 1 270 ? 47.421 -0.151 -38.933 1.00 85.12 270 VAL A CA 1
ATOM 2149 C C . VAL A 1 270 ? 48.783 0.532 -39.050 1.00 85.12 270 VAL A C 1
ATOM 2151 O O . VAL A 1 270 ? 49.068 1.100 -40.102 1.00 85.12 270 VAL A O 1
ATOM 2154 N N . SER A 1 271 ? 49.634 0.436 -38.026 1.00 87.81 271 SER A N 1
ATOM 2155 C CA . SER A 1 271 ? 51.001 0.969 -38.067 1.00 87.81 271 SER A CA 1
ATOM 2156 C C . SER A 1 271 ? 51.831 0.323 -39.182 1.00 87.81 271 SER A C 1
ATOM 2158 O O . SER A 1 271 ? 52.447 1.034 -39.977 1.00 87.81 271 SER A O 1
ATOM 2160 N N . ASP A 1 272 ? 51.764 -1.003 -39.327 1.00 89.19 272 ASP A N 1
ATOM 2161 C CA . ASP A 1 272 ? 52.444 -1.729 -40.406 1.00 89.19 272 ASP A CA 1
ATOM 2162 C C . ASP A 1 272 ? 51.964 -1.279 -41.791 1.00 89.19 272 ASP A C 1
ATOM 2164 O O . ASP A 1 272 ? 52.770 -0.996 -42.680 1.00 89.19 272 ASP A O 1
ATOM 2168 N N . THR A 1 273 ? 50.646 -1.139 -41.959 1.00 84.19 273 THR A N 1
ATOM 2169 C CA . THR A 1 273 ? 50.050 -0.685 -43.225 1.00 84.19 273 THR A CA 1
ATOM 2170 C C . THR A 1 273 ? 50.460 0.755 -43.551 1.00 84.19 273 THR A C 1
ATOM 2172 O O . THR A 1 273 ? 50.726 1.079 -44.709 1.00 84.19 273 THR A O 1
ATOM 2175 N N . GLN A 1 274 ? 50.549 1.626 -42.542 1.00 85.81 274 GLN A N 1
ATOM 2176 C CA . GLN A 1 274 ? 51.009 3.004 -42.710 1.00 85.81 274 GLN A CA 1
ATOM 2177 C C . GLN A 1 274 ? 52.477 3.047 -43.163 1.00 85.81 274 GLN A C 1
ATOM 2179 O O . GLN A 1 274 ? 52.812 3.777 -44.095 1.00 85.81 274 GLN A O 1
ATOM 2184 N N . ASN A 1 275 ? 53.329 2.201 -42.578 1.00 86.88 275 ASN A N 1
ATOM 2185 C CA . ASN A 1 275 ? 54.732 2.079 -42.972 1.00 86.88 275 ASN A CA 1
ATOM 2186 C C . ASN A 1 275 ? 54.892 1.576 -44.420 1.00 86.88 275 ASN A C 1
ATOM 2188 O O . ASN A 1 275 ? 55.784 2.030 -45.143 1.00 86.88 275 ASN A O 1
ATOM 2192 N N . GLU A 1 276 ? 54.049 0.643 -44.873 1.00 88.19 276 GLU A N 1
ATOM 2193 C CA . GLU A 1 276 ? 54.031 0.212 -46.279 1.00 88.19 276 GLU A CA 1
ATOM 2194 C C . GLU A 1 276 ? 53.561 1.323 -47.223 1.00 88.19 276 GLU A C 1
ATOM 2196 O O . GLU A 1 276 ? 54.162 1.528 -48.283 1.00 88.19 276 GLU A O 1
ATOM 2201 N N . LEU A 1 277 ? 52.537 2.083 -46.826 1.00 84.19 277 LEU A N 1
ATOM 2202 C CA . LEU A 1 277 ? 52.028 3.210 -47.602 1.00 84.19 277 LEU A CA 1
ATOM 2203 C C . LEU A 1 277 ? 53.093 4.300 -47.780 1.00 84.19 277 LEU A C 1
ATOM 2205 O O . LEU A 1 277 ? 53.253 4.834 -48.879 1.00 84.19 277 LEU A O 1
ATOM 2209 N N . ASP A 1 278 ? 53.868 4.592 -46.738 1.00 87.94 278 ASP A N 1
ATOM 2210 C CA . ASP A 1 278 ? 54.957 5.566 -46.807 1.00 87.94 278 ASP A CA 1
ATOM 2211 C C . ASP A 1 278 ? 56.071 5.110 -47.763 1.00 87.94 278 ASP A C 1
ATOM 2213 O O . ASP A 1 278 ? 56.556 5.909 -48.573 1.00 87.94 278 ASP A O 1
ATOM 2217 N N . LYS A 1 279 ? 56.403 3.809 -47.780 1.00 87.50 279 LYS A N 1
ATOM 2218 C CA . LYS A 1 279 ? 57.336 3.230 -48.766 1.00 87.50 279 LYS A CA 1
ATOM 2219 C C . LYS A 1 279 ? 56.804 3.346 -50.196 1.00 87.50 279 LYS A C 1
ATOM 2221 O O . LYS A 1 279 ? 57.558 3.715 -51.101 1.00 87.50 279 LYS A O 1
ATOM 2226 N N . MET A 1 280 ? 55.519 3.058 -50.418 1.00 80.75 280 MET A N 1
ATOM 2227 C CA . MET A 1 280 ? 54.887 3.211 -51.736 1.00 80.75 280 MET A CA 1
ATOM 2228 C C . MET A 1 280 ? 54.862 4.675 -52.189 1.00 80.75 280 MET A C 1
ATOM 2230 O O . MET A 1 280 ? 55.145 4.962 -53.352 1.00 80.75 280 MET A O 1
ATOM 2234 N N . ASN A 1 281 ? 54.595 5.614 -51.281 1.00 84.31 281 ASN A N 1
ATOM 2235 C CA . ASN A 1 281 ? 54.634 7.047 -51.572 1.00 84.31 281 ASN A CA 1
ATOM 2236 C C . ASN A 1 281 ? 56.047 7.515 -51.945 1.00 84.31 281 ASN A C 1
ATOM 2238 O O . ASN A 1 281 ? 56.213 8.307 -52.876 1.00 84.31 281 ASN A O 1
ATOM 2242 N N . GLU A 1 282 ? 57.080 7.006 -51.273 1.00 87.56 282 GLU A N 1
ATOM 2243 C CA . GLU A 1 282 ? 58.471 7.289 -51.632 1.00 87.56 282 GLU A CA 1
ATOM 2244 C C . GLU A 1 282 ? 58.821 6.737 -53.025 1.00 87.56 282 GLU A C 1
ATOM 2246 O O . GLU A 1 282 ? 59.430 7.438 -53.839 1.00 87.56 282 GLU A O 1
ATOM 2251 N N . GLN A 1 283 ? 58.390 5.509 -53.341 1.00 87.12 283 GLN A N 1
ATOM 2252 C CA . GLN A 1 283 ? 58.546 4.932 -54.681 1.00 87.12 283 GLN A CA 1
ATOM 2253 C C . GLN A 1 283 ? 57.808 5.749 -55.743 1.00 87.12 283 GLN A C 1
ATOM 2255 O O . GLN A 1 283 ? 58.381 6.028 -56.795 1.00 87.12 283 GLN A O 1
ATOM 2260 N N . SER A 1 284 ? 56.581 6.190 -55.457 1.00 79.50 284 SER A N 1
ATOM 2261 C CA . SER A 1 284 ? 55.811 7.040 -56.363 1.00 79.50 284 SER A CA 1
ATOM 2262 C C . SER A 1 284 ? 56.542 8.351 -56.642 1.00 79.50 284 SER A C 1
ATOM 2264 O O . SER A 1 284 ? 56.650 8.738 -57.800 1.00 79.50 284 SER A O 1
ATOM 2266 N N . ARG A 1 285 ? 57.123 9.004 -55.624 1.00 84.06 285 ARG A N 1
ATOM 2267 C CA . ARG A 1 285 ? 57.930 10.225 -55.813 1.00 84.06 285 ARG A CA 1
ATOM 2268 C C . ARG A 1 285 ? 59.160 9.979 -56.687 1.00 84.06 285 ARG A C 1
ATOM 2270 O O . ARG A 1 285 ? 59.458 10.799 -57.554 1.00 84.06 285 ARG A O 1
ATOM 2277 N N . LYS A 1 286 ? 59.855 8.849 -56.498 1.00 86.00 286 LYS A N 1
ATOM 2278 C CA . LYS A 1 286 ? 60.985 8.448 -57.359 1.00 86.00 286 LYS A CA 1
ATOM 2279 C C . LYS A 1 286 ? 60.535 8.241 -58.806 1.00 86.00 286 LYS A C 1
ATOM 2281 O O . LYS A 1 286 ? 61.229 8.673 -59.723 1.00 86.00 286 LYS A O 1
ATOM 2286 N N . LEU A 1 287 ? 59.372 7.620 -59.007 1.00 79.75 287 LEU A N 1
ATOM 2287 C CA . LEU A 1 287 ? 58.799 7.399 -60.331 1.00 79.75 287 LEU A CA 1
ATOM 2288 C C . LEU A 1 287 ? 58.406 8.721 -61.003 1.00 79.75 287 LEU A C 1
ATOM 2290 O O . LEU A 1 287 ? 58.747 8.926 -62.163 1.00 79.75 287 LEU A O 1
ATOM 2294 N N . THR A 1 288 ? 57.768 9.640 -60.272 1.00 81.31 288 THR A N 1
ATOM 2295 C CA . THR A 1 288 ? 57.427 10.984 -60.765 1.00 81.31 288 THR A CA 1
ATOM 2296 C C . THR A 1 288 ? 58.678 11.752 -61.191 1.00 81.31 288 THR A C 1
ATOM 2298 O O . THR A 1 288 ? 58.724 12.261 -62.304 1.00 81.31 288 THR A O 1
ATOM 2301 N N . ALA A 1 289 ? 59.740 11.744 -60.379 1.00 81.00 289 ALA A N 1
ATOM 2302 C CA . ALA A 1 289 ? 61.004 12.389 -60.741 1.00 81.00 289 ALA A CA 1
ATOM 2303 C C . ALA A 1 289 ? 61.652 11.771 -61.999 1.00 81.00 289 ALA A C 1
ATOM 2305 O O . ALA A 1 289 ? 62.283 12.471 -62.794 1.00 81.00 289 ALA A O 1
ATOM 2306 N N . LEU A 1 290 ? 61.500 10.457 -62.200 1.00 82.25 290 LEU A N 1
ATOM 2307 C CA . LEU A 1 290 ? 61.975 9.777 -63.405 1.00 82.25 290 LEU A CA 1
ATOM 2308 C C . LEU A 1 290 ? 61.141 10.154 -64.638 1.00 82.25 290 LEU A C 1
ATOM 2310 O O . LEU A 1 290 ? 61.707 10.343 -65.714 1.00 82.25 290 LEU A O 1
ATOM 2314 N N . ILE A 1 291 ? 59.820 10.285 -64.483 1.00 79.00 291 ILE A N 1
ATOM 2315 C CA . ILE A 1 291 ? 58.913 10.750 -65.540 1.00 79.00 291 ILE A CA 1
ATOM 2316 C C . ILE A 1 291 ? 59.287 12.173 -65.961 1.00 79.00 291 ILE A C 1
ATOM 2318 O O . ILE A 1 291 ? 59.485 12.392 -67.152 1.00 79.00 291 ILE A O 1
ATOM 2322 N N . ASP A 1 292 ? 59.499 13.093 -65.018 1.00 80.25 292 ASP A N 1
ATOM 2323 C CA . ASP A 1 292 ? 59.911 14.472 -65.322 1.00 80.25 292 ASP A CA 1
ATOM 2324 C C . ASP A 1 292 ? 61.246 14.512 -66.081 1.00 80.25 292 ASP A C 1
ATOM 2326 O O . ASP A 1 292 ? 61.396 15.217 -67.083 1.00 80.25 292 ASP A O 1
ATOM 2330 N N . LYS A 1 293 ? 62.217 13.688 -65.663 1.00 80.56 293 LYS A N 1
ATOM 2331 C CA . LYS A 1 293 ? 63.503 13.553 -66.361 1.00 80.56 293 LYS A CA 1
ATOM 2332 C C . LYS A 1 293 ? 63.329 13.011 -67.782 1.00 80.56 293 LYS A C 1
ATOM 2334 O O . LYS A 1 293 ? 63.971 13.496 -68.716 1.00 80.56 293 LYS A O 1
ATOM 2339 N N . ASN A 1 294 ? 62.468 12.012 -67.959 1.00 78.06 294 ASN A N 1
ATOM 2340 C CA . ASN A 1 294 ? 62.160 11.459 -69.274 1.00 78.06 294 ASN A CA 1
ATOM 2341 C C . ASN A 1 294 ? 61.424 12.476 -70.149 1.00 78.06 294 ASN A C 1
ATOM 2343 O O . ASN A 1 294 ? 61.694 12.547 -71.342 1.00 78.06 294 ASN A O 1
ATOM 2347 N N . GLN A 1 295 ? 60.556 13.300 -69.571 1.00 75.56 295 GLN A N 1
ATOM 2348 C CA . GLN A 1 295 ? 59.836 14.350 -70.279 1.00 75.56 295 GLN A CA 1
ATOM 2349 C C . GLN A 1 295 ? 60.791 15.445 -70.772 1.00 75.56 295 GLN A C 1
ATOM 2351 O O . GLN A 1 295 ? 60.737 15.808 -71.945 1.00 75.56 295 GLN A O 1
ATOM 2356 N N . GLN A 1 296 ? 61.766 15.857 -69.955 1.00 76.50 296 GLN A N 1
ATOM 2357 C CA . GLN A 1 296 ? 62.859 16.735 -70.399 1.00 76.50 296 GLN A CA 1
ATOM 2358 C C . GLN A 1 296 ? 63.704 16.100 -71.513 1.00 76.50 296 GLN A C 1
ATOM 2360 O O . GLN A 1 296 ? 64.094 16.771 -72.470 1.00 76.50 296 GLN A O 1
ATOM 2365 N N . HIS A 1 297 ? 63.987 14.797 -71.422 1.00 77.06 297 HIS A N 1
ATOM 2366 C CA . HIS A 1 297 ? 64.711 14.085 -72.475 1.00 77.06 297 HIS A CA 1
ATOM 2367 C C . HIS A 1 297 ? 63.901 14.024 -73.780 1.00 77.06 297 HIS A C 1
ATOM 2369 O O . HIS A 1 297 ? 64.459 14.211 -74.862 1.00 77.06 297 HIS A O 1
ATOM 2375 N N . ILE A 1 298 ? 62.584 13.821 -73.689 1.00 75.31 298 ILE A N 1
ATOM 2376 C CA . ILE A 1 298 ? 61.662 13.874 -74.826 1.00 75.31 298 ILE A CA 1
ATOM 2377 C C . ILE A 1 298 ? 61.628 15.282 -75.417 1.00 75.31 298 ILE A C 1
ATOM 2379 O O . ILE A 1 298 ? 61.691 15.406 -76.634 1.00 75.31 298 ILE A O 1
ATOM 2383 N N . GLU A 1 299 ? 61.604 16.350 -74.620 1.00 75.50 299 GLU A N 1
ATOM 2384 C CA . GLU A 1 299 ? 61.674 17.728 -75.128 1.00 75.50 299 GLU A CA 1
ATOM 2385 C C . GLU A 1 299 ? 62.985 17.994 -75.879 1.00 75.50 299 GLU A C 1
ATOM 2387 O O . GLU A 1 299 ? 62.974 18.529 -76.990 1.00 75.50 299 GLU A O 1
ATOM 2392 N N . GLN A 1 300 ? 64.119 17.534 -75.342 1.00 74.75 300 GLN A N 1
ATOM 2393 C CA . GLN A 1 300 ? 65.415 17.613 -76.024 1.00 74.75 300 GLN A CA 1
ATOM 2394 C C . GLN A 1 300 ? 65.435 16.796 -77.325 1.00 74.75 300 GLN A C 1
ATOM 2396 O O . GLN A 1 300 ? 65.978 17.242 -78.342 1.00 74.75 300 GLN A O 1
ATOM 2401 N N . GLN A 1 301 ? 64.830 15.606 -77.324 1.00 74.44 301 GLN A N 1
ATOM 2402 C CA . GLN A 1 301 ? 64.674 14.787 -78.524 1.00 74.44 301 GLN A CA 1
ATOM 2403 C C . GLN A 1 301 ? 63.714 15.422 -79.529 1.00 74.44 301 GLN A C 1
ATOM 2405 O O . GLN A 1 301 ? 63.986 15.365 -80.722 1.00 74.44 301 GLN A O 1
ATOM 2410 N N . THR A 1 302 ? 62.660 16.092 -79.073 1.00 71.19 302 THR A N 1
ATOM 2411 C CA . THR A 1 302 ? 61.684 16.803 -79.908 1.00 71.19 302 THR A CA 1
ATOM 2412 C C . THR A 1 302 ? 62.324 18.029 -80.554 1.00 71.19 302 THR A C 1
ATOM 2414 O O . THR A 1 302 ? 62.115 18.281 -81.736 1.00 71.19 302 THR A O 1
ATOM 2417 N N . GLN A 1 303 ? 63.212 18.738 -79.850 1.00 71.12 303 GLN A N 1
ATOM 2418 C CA . GLN A 1 303 ? 64.031 19.804 -80.437 1.00 71.12 303 GLN A CA 1
ATOM 2419 C C . GLN A 1 303 ? 65.047 19.270 -81.460 1.00 71.12 303 GLN A C 1
ATOM 2421 O O . GLN A 1 303 ? 65.251 19.888 -82.509 1.00 71.12 303 GLN A O 1
ATOM 2426 N N . LYS A 1 304 ? 65.663 18.103 -81.212 1.00 72.56 304 LYS A N 1
ATOM 2427 C CA . LYS A 1 304 ? 66.503 17.418 -82.215 1.00 72.56 304 LYS A CA 1
ATOM 2428 C C . LYS A 1 304 ? 65.685 16.970 -83.428 1.00 72.56 304 LYS A C 1
ATOM 2430 O O . LYS A 1 304 ? 66.126 17.177 -84.554 1.00 72.56 304 LYS A O 1
ATOM 2435 N N . LEU A 1 305 ? 64.495 16.417 -83.209 1.00 62.25 305 LEU A N 1
ATOM 2436 C CA . LEU A 1 305 ? 63.546 16.016 -84.246 1.00 62.25 305 LEU A CA 1
ATOM 2437 C C . LEU A 1 305 ? 63.012 17.216 -85.020 1.00 62.25 305 LEU A C 1
ATOM 2439 O O . LEU A 1 305 ? 62.829 17.090 -86.214 1.00 62.25 305 LEU A O 1
ATOM 2443 N N . SER A 1 306 ? 62.841 18.387 -84.407 1.00 61.53 306 SER A N 1
ATOM 2444 C CA . SER A 1 306 ? 62.476 19.634 -85.092 1.00 61.53 306 SER A CA 1
ATOM 2445 C C . SER A 1 306 ? 63.586 20.105 -86.042 1.00 61.53 306 SER A C 1
ATOM 2447 O O . SER A 1 306 ? 63.319 20.469 -87.188 1.00 61.53 306 SER A O 1
ATOM 2449 N N . ARG A 1 307 ? 64.856 19.999 -85.624 1.00 63.97 307 ARG A N 1
ATOM 2450 C CA . ARG A 1 307 ? 66.016 20.257 -86.500 1.00 63.97 307 ARG A CA 1
ATOM 2451 C C . ARG A 1 307 ? 66.130 19.227 -87.626 1.00 63.97 307 ARG A C 1
ATOM 2453 O O . ARG A 1 307 ? 66.462 19.591 -88.748 1.00 63.97 307 ARG A O 1
ATOM 2460 N N . LEU A 1 308 ? 65.815 17.963 -87.339 1.00 61.34 308 LEU A N 1
ATOM 2461 C CA . LEU A 1 308 ? 65.801 16.879 -88.323 1.00 61.34 308 LEU A CA 1
ATOM 2462 C C . LEU A 1 308 ? 64.594 16.974 -89.274 1.00 61.34 308 LEU A C 1
ATOM 2464 O O . LEU A 1 308 ? 64.731 16.679 -90.451 1.00 61.34 308 LEU A O 1
ATOM 2468 N N . SER A 1 309 ? 63.441 17.434 -88.783 1.00 59.88 309 SER A N 1
ATOM 2469 C CA . SER A 1 309 ? 62.181 17.649 -89.506 1.00 59.88 309 SER A CA 1
ATOM 2470 C C . SER A 1 309 ? 62.310 18.788 -90.515 1.00 59.88 309 SER A C 1
ATOM 2472 O O . SER A 1 309 ? 61.871 18.643 -91.649 1.00 59.88 309 SER A O 1
ATOM 2474 N N . ASN A 1 310 ? 63.032 19.860 -90.175 1.00 58.03 310 ASN A N 1
ATOM 2475 C CA . ASN A 1 310 ? 63.393 20.896 -91.146 1.00 58.03 310 ASN A CA 1
ATOM 2476 C C . ASN A 1 310 ? 64.310 20.371 -92.270 1.00 58.03 310 ASN A C 1
ATOM 2478 O O . ASN A 1 310 ? 64.213 20.862 -93.388 1.00 58.03 310 ASN A O 1
ATOM 2482 N N . GLY A 1 311 ? 65.136 19.348 -92.010 1.00 57.88 311 GLY A N 1
ATOM 2483 C CA . GLY A 1 311 ? 65.898 18.626 -93.045 1.00 57.88 311 GLY A CA 1
ATOM 2484 C C . GLY A 1 311 ? 65.115 17.498 -93.739 1.00 57.88 311 GLY A C 1
ATOM 2485 O O . GLY A 1 311 ? 65.458 17.082 -94.841 1.00 57.88 311 GLY A O 1
ATOM 2486 N N . LEU A 1 312 ? 64.045 16.994 -93.119 1.00 51.94 312 LEU A N 1
ATOM 2487 C CA . LEU A 1 312 ? 63.139 16.001 -93.698 1.00 51.94 312 LEU A CA 1
ATOM 2488 C C . LEU A 1 312 ? 62.052 16.642 -94.557 1.00 51.94 312 LEU A C 1
ATOM 2490 O O . LEU A 1 312 ? 61.579 15.960 -95.451 1.00 51.94 312 LEU A O 1
ATOM 2494 N N . LYS A 1 313 ? 61.731 17.932 -94.392 1.00 53.22 313 LYS A N 1
ATOM 2495 C CA . LYS A 1 313 ? 60.872 18.699 -95.314 1.00 53.22 313 LYS A CA 1
ATOM 2496 C C . LYS A 1 313 ? 61.383 18.689 -96.761 1.00 53.22 313 LYS A C 1
ATOM 2498 O O . LYS A 1 313 ? 60.587 18.752 -97.690 1.00 53.22 313 LYS A O 1
ATOM 2503 N N . GLU A 1 314 ? 62.693 18.526 -96.963 1.00 51.47 314 GLU A N 1
ATOM 2504 C CA . GLU A 1 314 ? 63.296 18.292 -98.287 1.00 51.47 314 GLU A CA 1
ATOM 2505 C C . GLU A 1 314 ? 63.110 16.847 -98.796 1.00 51.47 314 GLU A C 1
ATOM 2507 O O . GLU A 1 314 ? 63.166 16.599 -99.996 1.00 51.47 314 GLU A O 1
ATOM 2512 N N . LYS A 1 315 ? 62.850 15.878 -97.908 1.00 50.66 315 LYS A N 1
ATOM 2513 C CA . LYS A 1 315 ? 62.594 14.458 -98.233 1.00 50.66 315 LYS A CA 1
ATOM 2514 C C . LYS A 1 315 ? 61.110 14.066 -98.185 1.00 50.66 315 LYS A C 1
ATOM 2516 O O . LYS A 1 315 ? 60.739 13.012 -98.696 1.00 50.66 315 LYS A O 1
ATOM 2521 N N . GLU A 1 316 ? 60.262 14.914 -97.614 1.00 48.41 316 GLU A N 1
ATOM 2522 C CA . GLU A 1 316 ? 58.810 14.762 -97.452 1.00 48.41 316 GLU A CA 1
ATOM 2523 C C . GLU A 1 316 ? 58.062 14.835 -98.796 1.00 48.41 316 GLU A C 1
ATOM 2525 O O . GLU A 1 316 ? 56.969 14.293 -98.931 1.00 48.41 316 GLU A O 1
ATOM 2530 N N . GLN A 1 317 ? 58.704 15.363 -99.846 1.00 48.59 317 GLN A N 1
ATOM 2531 C CA . GLN A 1 317 ? 58.223 15.240 -101.227 1.00 48.59 317 GLN A CA 1
ATOM 2532 C C . GLN A 1 317 ? 58.293 13.799 -101.783 1.00 48.59 317 GLN A C 1
ATOM 2534 O O . GLN A 1 317 ? 57.681 13.523 -102.810 1.00 48.59 317 GLN A O 1
ATOM 2539 N N . ALA A 1 318 ? 58.987 12.860 -101.123 1.00 51.12 318 ALA A N 1
ATOM 2540 C CA . ALA A 1 318 ? 59.239 11.516 -101.658 1.00 51.12 318 ALA A CA 1
ATOM 2541 C C . ALA A 1 318 ? 58.451 10.367 -100.989 1.00 51.12 318 ALA A C 1
ATOM 2543 O O . ALA A 1 318 ? 58.607 9.220 -101.404 1.00 51.12 318 ALA A O 1
ATOM 2544 N N . LEU A 1 319 ? 57.623 10.613 -99.963 1.00 50.81 319 LEU A N 1
ATOM 2545 C CA . LEU A 1 319 ? 57.076 9.524 -99.128 1.00 50.81 319 LEU A CA 1
ATOM 2546 C C . LEU A 1 319 ? 55.570 9.588 -98.820 1.00 50.81 319 LEU A C 1
ATOM 2548 O O . LEU A 1 319 ? 55.112 8.944 -97.881 1.00 50.81 319 LEU A O 1
ATOM 2552 N N . GLN A 1 320 ? 54.777 10.224 -99.686 1.00 47.78 320 GLN A N 1
ATOM 2553 C CA . GLN A 1 320 ? 53.299 10.181 -99.673 1.00 47.78 320 GLN A CA 1
ATOM 2554 C C . GLN A 1 320 ? 52.677 8.780 -99.920 1.00 47.78 320 GLN A C 1
ATOM 2556 O O . GLN A 1 320 ? 51.472 8.649 -100.105 1.00 47.78 320 GLN A O 1
ATOM 2561 N N . VAL A 1 321 ? 53.464 7.699 -99.935 1.00 54.31 321 VAL A N 1
ATOM 2562 C CA . VAL A 1 321 ? 53.021 6.371 -100.408 1.00 54.31 321 VAL A CA 1
ATOM 2563 C C . VAL A 1 321 ? 52.775 5.352 -99.270 1.00 54.31 321 VAL A C 1
ATOM 2565 O O . VAL A 1 321 ? 52.380 4.224 -99.543 1.00 54.31 321 VAL A O 1
ATOM 2568 N N . LYS A 1 322 ? 52.934 5.694 -97.977 1.00 49.59 322 LYS A N 1
ATOM 2569 C CA . LYS A 1 322 ? 52.839 4.704 -96.865 1.00 49.59 322 LYS A CA 1
ATOM 2570 C C . LYS A 1 322 ? 51.868 5.012 -95.707 1.00 49.59 322 LYS A C 1
ATOM 2572 O O . LYS A 1 322 ? 51.937 4.357 -94.672 1.00 49.59 322 LYS A O 1
ATOM 2577 N N . GLU A 1 323 ? 50.926 5.939 -95.864 1.00 46.78 323 GLU A N 1
ATOM 2578 C CA . GLU A 1 323 ? 50.092 6.430 -94.744 1.00 46.78 323 GLU A CA 1
ATOM 2579 C C . GLU A 1 323 ? 48.898 5.554 -94.322 1.00 46.78 323 GLU A C 1
ATOM 2581 O O . GLU A 1 323 ? 48.336 5.763 -93.253 1.00 46.78 323 GLU A O 1
ATOM 2586 N N . LYS A 1 324 ? 48.497 4.534 -95.087 1.00 51.88 324 LYS A N 1
ATOM 2587 C CA . LYS A 1 324 ? 47.163 3.927 -94.891 1.00 51.88 324 LYS A CA 1
ATOM 2588 C C . LYS A 1 324 ? 47.068 2.733 -93.928 1.00 51.88 324 LYS A C 1
ATOM 2590 O O . LYS A 1 324 ? 45.978 2.206 -93.739 1.00 51.88 324 LYS A O 1
ATOM 2595 N N . GLN A 1 325 ? 48.173 2.281 -93.330 1.00 49.91 325 GLN A N 1
ATOM 2596 C CA . GLN A 1 325 ? 48.209 1.034 -92.537 1.00 49.91 325 GLN A CA 1
ATOM 2597 C C . GLN A 1 325 ? 48.415 1.240 -91.023 1.00 49.91 325 GLN A C 1
ATOM 2599 O O . GLN A 1 325 ? 48.229 0.306 -90.251 1.00 49.91 325 GLN A O 1
ATOM 2604 N N . VAL A 1 326 ? 48.775 2.451 -90.583 1.00 56.09 326 VAL A N 1
ATOM 2605 C CA . VAL A 1 326 ? 49.109 2.751 -89.174 1.00 56.09 326 VAL A CA 1
ATOM 2606 C C . VAL A 1 326 ? 47.889 3.213 -88.364 1.00 56.09 326 VAL A C 1
ATOM 2608 O O . VAL A 1 326 ? 47.828 2.977 -87.163 1.00 56.09 326 VAL A O 1
ATOM 2611 N N . GLU A 1 327 ? 46.879 3.788 -89.018 1.00 59.41 327 GLU A N 1
ATOM 2612 C CA . GLU A 1 327 ? 45.713 4.415 -88.375 1.00 59.41 327 GLU A CA 1
ATOM 2613 C C . GLU A 1 327 ? 44.777 3.419 -87.656 1.00 59.41 327 GLU A C 1
ATOM 2615 O O . GLU A 1 327 ? 44.140 3.753 -86.657 1.00 59.41 327 GLU A O 1
ATOM 2620 N N . GLN A 1 328 ? 44.715 2.163 -88.113 1.00 57.19 328 GLN A N 1
ATOM 2621 C CA . GLN A 1 328 ? 43.832 1.148 -87.521 1.00 57.19 328 GLN A CA 1
ATOM 2622 C C . GLN A 1 328 ? 44.371 0.581 -86.196 1.00 57.19 328 GLN A C 1
ATOM 2624 O O . GLN A 1 328 ? 43.591 0.289 -85.290 1.00 57.19 328 GLN A O 1
ATOM 2629 N N . THR A 1 329 ? 45.692 0.465 -86.040 1.00 57.97 329 THR A N 1
ATOM 2630 C CA . THR A 1 329 ? 46.315 -0.150 -84.854 1.00 57.97 329 THR A CA 1
ATOM 2631 C C . THR A 1 329 ? 46.386 0.818 -83.668 1.00 57.97 329 THR A C 1
ATOM 2633 O O . THR A 1 329 ? 46.214 0.405 -82.521 1.00 57.97 329 THR A O 1
ATOM 2636 N N . THR A 1 330 ? 46.574 2.117 -83.919 1.00 63.84 330 THR A N 1
ATOM 2637 C CA . THR A 1 330 ? 46.551 3.162 -82.881 1.00 63.84 330 THR A CA 1
ATOM 2638 C C . THR A 1 330 ? 45.160 3.342 -82.276 1.00 63.84 330 THR A C 1
ATOM 2640 O O . THR A 1 330 ? 45.040 3.425 -81.055 1.00 63.84 330 THR A O 1
ATOM 2643 N N . ASN A 1 331 ? 44.096 3.315 -83.085 1.00 69.75 331 ASN A N 1
ATOM 2644 C CA . ASN A 1 331 ? 42.726 3.514 -82.594 1.00 69.75 331 ASN A CA 1
ATOM 2645 C C . ASN A 1 331 ? 42.252 2.389 -81.654 1.00 69.75 331 ASN A C 1
ATOM 2647 O O . ASN A 1 331 ? 41.625 2.668 -80.632 1.00 69.75 331 ASN A O 1
ATOM 2651 N N . VAL A 1 332 ? 42.602 1.127 -81.933 1.00 73.81 332 VAL A N 1
ATOM 2652 C CA . VAL A 1 332 ? 42.255 -0.011 -81.056 1.00 73.81 332 VAL A CA 1
ATOM 2653 C C . VAL A 1 332 ? 42.968 0.085 -79.703 1.00 73.81 332 VAL A C 1
ATOM 2655 O O . VAL A 1 332 ? 42.354 -0.161 -78.663 1.00 73.81 332 VAL A O 1
ATOM 2658 N N . LEU A 1 333 ? 44.239 0.502 -79.690 1.00 73.69 333 LEU A N 1
ATOM 2659 C CA . LEU A 1 333 ? 45.002 0.674 -78.451 1.00 73.69 333 LEU A CA 1
ATOM 2660 C C . LEU A 1 333 ? 44.427 1.799 -77.578 1.00 73.69 333 LEU A C 1
ATOM 2662 O O . LEU A 1 333 ? 44.231 1.582 -76.381 1.00 73.69 333 LEU A O 1
ATOM 2666 N N . PHE A 1 334 ? 44.061 2.946 -78.160 1.00 78.31 334 PHE A N 1
ATOM 2667 C CA . PHE A 1 334 ? 43.414 4.036 -77.417 1.00 78.31 334 PHE A CA 1
ATOM 2668 C C . PHE A 1 334 ? 42.054 3.633 -76.831 1.00 78.31 334 PHE A C 1
ATOM 2670 O O . PHE A 1 334 ? 41.782 3.937 -75.668 1.00 78.31 334 PHE A O 1
ATOM 2677 N N . ILE A 1 335 ? 41.230 2.896 -77.584 1.00 80.81 335 ILE A N 1
ATOM 2678 C CA . ILE A 1 335 ? 39.940 2.386 -77.092 1.00 80.81 335 ILE A CA 1
ATOM 2679 C C . ILE A 1 335 ? 40.153 1.394 -75.936 1.00 80.81 335 ILE A C 1
ATOM 2681 O O . ILE A 1 335 ? 39.470 1.486 -74.916 1.00 80.81 335 ILE A O 1
ATOM 2685 N N . SER A 1 336 ? 41.126 0.484 -76.052 1.00 77.56 336 SER A N 1
ATOM 2686 C CA . SER A 1 336 ? 41.423 -0.507 -75.006 1.00 77.56 336 SER A CA 1
ATOM 2687 C C . SER A 1 336 ? 41.951 0.126 -73.710 1.00 77.56 336 SER A C 1
ATOM 2689 O O . SER A 1 336 ? 41.539 -0.263 -72.617 1.00 77.56 336 SER A O 1
ATOM 2691 N N . LEU A 1 337 ? 42.794 1.156 -73.821 1.00 85.62 337 LEU A N 1
ATOM 2692 C CA . LEU A 1 337 ? 43.315 1.901 -72.677 1.00 85.62 337 LEU A CA 1
ATOM 2693 C C . LEU A 1 337 ? 42.211 2.726 -72.004 1.00 85.62 337 LEU A C 1
ATOM 2695 O O . LEU A 1 337 ? 42.102 2.729 -70.778 1.00 85.62 337 LEU A O 1
ATOM 2699 N N . GLY A 1 338 ? 41.353 3.368 -72.803 1.00 81.12 338 GLY A N 1
ATOM 2700 C CA . GLY A 1 338 ? 40.177 4.083 -72.309 1.00 81.12 338 GLY A CA 1
ATOM 2701 C C . GLY A 1 338 ? 39.216 3.168 -71.545 1.00 81.12 338 GLY A C 1
ATOM 2702 O O . GLY A 1 338 ? 38.765 3.523 -70.457 1.00 81.12 338 GLY A O 1
ATOM 2703 N N . ALA A 1 339 ? 38.967 1.959 -72.059 1.00 81.44 339 ALA A N 1
ATOM 2704 C CA . ALA A 1 339 ? 38.130 0.962 -71.391 1.00 81.44 339 ALA A CA 1
ATOM 2705 C C . ALA A 1 339 ? 38.729 0.485 -70.055 1.00 81.44 339 ALA A C 1
ATOM 2707 O O . ALA A 1 339 ? 38.002 0.333 -69.073 1.00 81.44 339 ALA A O 1
ATOM 2708 N N . LEU A 1 340 ? 40.051 0.298 -69.987 1.00 88.62 340 LEU A N 1
ATOM 2709 C CA . LEU A 1 340 ? 40.735 -0.152 -68.772 1.00 88.62 340 LEU A CA 1
ATOM 2710 C C . LEU A 1 340 ? 40.723 0.919 -67.671 1.00 88.62 340 LEU A C 1
ATOM 2712 O O . LEU A 1 340 ? 40.457 0.610 -66.509 1.00 88.62 340 LEU A O 1
ATOM 2716 N N . ILE A 1 341 ? 40.931 2.187 -68.038 1.00 89.25 341 ILE A N 1
ATOM 2717 C CA . ILE A 1 341 ? 40.823 3.321 -67.108 1.00 89.25 341 ILE A CA 1
ATOM 2718 C C . ILE A 1 341 ? 39.383 3.461 -66.603 1.00 89.25 341 ILE A C 1
ATOM 2720 O O . ILE A 1 341 ? 39.166 3.592 -65.397 1.00 89.25 341 ILE A O 1
ATOM 2724 N N . ALA A 1 342 ? 38.391 3.373 -67.496 1.00 83.88 342 ALA A N 1
ATOM 2725 C CA . ALA A 1 342 ? 36.982 3.431 -67.115 1.00 83.88 342 ALA A CA 1
ATOM 2726 C C . ALA A 1 342 ? 36.606 2.307 -66.133 1.00 83.88 342 ALA A C 1
ATOM 2728 O O . ALA A 1 342 ? 35.919 2.556 -65.140 1.00 83.88 342 ALA A O 1
ATOM 2729 N N . PHE A 1 343 ? 37.109 1.089 -66.356 1.00 92.56 343 PHE A N 1
ATOM 2730 C CA . PHE A 1 343 ? 36.895 -0.042 -65.455 1.00 92.56 343 PHE A CA 1
ATOM 2731 C C . PHE A 1 343 ? 37.540 0.171 -64.077 1.00 92.56 343 PHE A C 1
ATOM 2733 O O . PHE A 1 343 ? 36.898 -0.073 -63.055 1.00 92.56 343 PHE A O 1
ATOM 2740 N N . ALA A 1 344 ? 38.776 0.677 -64.024 1.00 89.38 344 ALA A N 1
ATOM 2741 C CA . ALA A 1 344 ? 39.465 0.964 -62.765 1.00 89.38 344 ALA A CA 1
ATOM 2742 C C . ALA A 1 344 ? 38.741 2.042 -61.936 1.00 89.38 344 ALA A C 1
ATOM 2744 O O . ALA A 1 344 ? 38.569 1.883 -60.726 1.00 89.38 344 ALA A O 1
ATOM 2745 N N . VAL A 1 345 ? 38.253 3.104 -62.589 1.00 91.75 345 VAL A N 1
ATOM 2746 C CA . VAL A 1 345 ? 37.454 4.158 -61.939 1.00 91.75 345 VAL A CA 1
ATOM 2747 C C . VAL A 1 345 ? 36.136 3.595 -61.402 1.00 91.75 345 VAL A C 1
ATOM 2749 O O . VAL A 1 345 ? 35.764 3.889 -60.264 1.00 91.75 345 VAL A O 1
ATOM 2752 N N . LEU A 1 346 ? 35.449 2.749 -62.178 1.00 93.56 346 LEU A N 1
ATOM 2753 C CA . LEU A 1 346 ? 34.211 2.096 -61.748 1.00 93.56 346 LEU A CA 1
ATOM 2754 C C . LEU A 1 346 ? 34.446 1.201 -60.520 1.00 93.56 346 LEU A C 1
ATOM 2756 O O . LEU A 1 346 ? 33.705 1.293 -59.542 1.00 93.56 346 LEU A O 1
ATOM 2760 N N . ALA A 1 347 ? 35.498 0.378 -60.536 1.00 91.12 347 ALA A N 1
ATOM 2761 C CA . ALA A 1 347 ? 35.849 -0.510 -59.430 1.00 91.12 347 ALA A CA 1
ATOM 2762 C C . ALA A 1 347 ? 36.206 0.263 -58.148 1.00 91.12 347 ALA A C 1
ATOM 2764 O O . ALA A 1 347 ? 35.738 -0.093 -57.065 1.00 91.12 347 ALA A O 1
ATOM 2765 N N . ALA A 1 348 ? 36.970 1.355 -58.265 1.00 91.44 348 ALA A N 1
ATOM 2766 C CA . ALA A 1 348 ? 37.297 2.226 -57.136 1.00 91.44 348 ALA A CA 1
ATOM 2767 C C . ALA A 1 348 ? 36.042 2.883 -56.534 1.00 91.44 348 ALA A C 1
ATOM 2769 O O . ALA A 1 348 ? 35.895 2.940 -55.311 1.00 91.44 348 ALA A O 1
ATOM 2770 N N . ASN A 1 349 ? 35.108 3.326 -57.383 1.00 92.50 349 ASN A N 1
ATOM 2771 C CA . ASN A 1 349 ? 33.845 3.917 -56.943 1.00 92.50 349 ASN A CA 1
ATOM 2772 C C . ASN A 1 349 ? 32.961 2.880 -56.224 1.00 92.50 349 ASN A C 1
ATOM 2774 O O . ASN A 1 349 ? 32.473 3.135 -55.124 1.00 92.50 349 ASN A O 1
ATOM 2778 N N . LEU A 1 350 ? 32.843 1.667 -56.775 1.00 92.00 350 LEU A N 1
ATOM 2779 C CA . LEU A 1 350 ? 32.126 0.556 -56.136 1.00 92.00 350 LEU A CA 1
ATOM 2780 C C . LEU A 1 350 ? 32.732 0.178 -54.778 1.00 92.00 350 LEU A C 1
ATOM 2782 O O . LEU A 1 350 ? 31.999 -0.018 -53.806 1.00 92.00 350 LEU A O 1
ATOM 2786 N N . TRP A 1 351 ? 34.061 0.125 -54.678 1.00 92.88 351 TRP A N 1
ATOM 2787 C CA . TRP A 1 351 ? 34.749 -0.140 -53.417 1.00 92.88 351 TRP A CA 1
ATOM 2788 C C . TRP A 1 351 ? 34.487 0.963 -52.380 1.00 92.88 351 TRP A C 1
ATOM 2790 O O . TRP A 1 351 ? 34.100 0.660 -51.248 1.00 92.88 351 TRP A O 1
ATOM 2800 N N . TYR A 1 352 ? 34.594 2.235 -52.774 1.00 90.88 352 TYR A N 1
ATOM 2801 C CA . TYR A 1 352 ? 34.293 3.383 -51.913 1.00 90.88 352 TYR A CA 1
ATOM 2802 C C . TYR A 1 352 ? 32.844 3.357 -51.398 1.00 90.88 352 TYR A C 1
ATOM 2804 O O . TYR A 1 352 ? 32.602 3.495 -50.194 1.00 90.88 352 TYR A O 1
ATOM 2812 N N . LEU A 1 353 ? 31.879 3.096 -52.285 1.00 90.06 353 LEU A N 1
ATOM 2813 C CA . LEU A 1 353 ? 30.467 2.956 -51.923 1.00 90.06 353 LEU A CA 1
ATOM 2814 C C . LEU A 1 353 ? 30.237 1.786 -50.958 1.00 90.06 353 LEU A C 1
ATOM 2816 O O . LEU A 1 353 ? 29.500 1.935 -49.982 1.00 90.06 353 LEU A O 1
ATOM 2820 N N . SER A 1 354 ? 30.900 0.646 -51.176 1.00 90.44 354 SER A N 1
ATOM 2821 C CA . SER A 1 354 ? 30.782 -0.522 -50.293 1.00 90.44 354 SER A CA 1
ATOM 2822 C C . SER A 1 354 ? 31.285 -0.233 -48.872 1.00 90.44 354 SER A C 1
ATOM 2824 O O . SER A 1 354 ? 30.616 -0.580 -47.895 1.00 90.44 354 SER A O 1
ATOM 2826 N N . LYS A 1 355 ? 32.408 0.489 -48.738 1.00 89.38 355 LYS A N 1
ATOM 2827 C CA . LYS A 1 355 ? 32.960 0.909 -47.444 1.00 89.38 355 LYS A CA 1
ATOM 2828 C C . LYS A 1 355 ? 32.044 1.886 -46.722 1.00 89.38 355 LYS A C 1
ATOM 2830 O O . LYS A 1 355 ? 31.794 1.715 -45.529 1.00 89.38 355 LYS A O 1
ATOM 2835 N N . ARG A 1 356 ? 31.495 2.868 -47.442 1.00 89.44 356 ARG A N 1
ATOM 2836 C CA . ARG A 1 356 ? 30.545 3.835 -46.877 1.00 89.44 356 ARG A CA 1
ATOM 2837 C C . ARG A 1 356 ? 29.262 3.153 -46.397 1.00 89.44 356 ARG A C 1
ATOM 2839 O O . ARG A 1 356 ? 28.779 3.475 -45.317 1.00 89.44 356 ARG A O 1
ATOM 2846 N N . LYS A 1 357 ? 28.760 2.166 -47.147 1.00 89.25 357 LYS A N 1
ATOM 2847 C CA . LYS A 1 357 ? 27.594 1.359 -46.755 1.00 89.25 357 LYS A CA 1
ATOM 2848 C C . LYS A 1 357 ? 27.851 0.556 -45.477 1.00 89.25 357 LYS A C 1
ATOM 2850 O O . LYS A 1 357 ? 27.000 0.538 -44.599 1.00 89.25 357 LYS A O 1
ATOM 2855 N N . GLN A 1 358 ? 29.029 -0.056 -45.330 1.00 89.25 358 GLN A N 1
ATOM 2856 C CA . GLN A 1 358 ? 29.391 -0.776 -44.100 1.00 89.25 358 GLN A CA 1
ATOM 2857 C C . GLN A 1 358 ? 29.482 0.148 -42.878 1.00 89.25 358 GLN A C 1
ATOM 2859 O O . GLN A 1 358 ? 29.005 -0.217 -41.808 1.00 89.25 358 GLN A O 1
ATOM 2864 N N . ALA A 1 359 ? 30.078 1.335 -43.028 1.00 87.75 359 ALA A N 1
ATOM 2865 C CA . ALA A 1 359 ? 30.159 2.310 -41.940 1.00 87.75 359 ALA A CA 1
ATOM 2866 C C . ALA A 1 359 ? 28.768 2.816 -41.524 1.00 87.75 359 ALA A C 1
ATOM 2868 O O . ALA A 1 359 ? 28.479 2.898 -40.333 1.00 87.75 359 ALA A O 1
ATOM 2869 N N . LEU A 1 360 ? 27.897 3.088 -42.502 1.00 90.50 360 LEU A N 1
ATOM 2870 C CA . LEU A 1 360 ? 26.521 3.510 -42.249 1.00 90.50 360 LEU A CA 1
ATOM 2871 C C . LEU A 1 360 ? 25.699 2.413 -41.562 1.00 90.50 360 LEU A C 1
ATOM 2873 O O . LEU A 1 360 ? 24.990 2.710 -40.610 1.00 90.50 360 LEU A O 1
ATOM 2877 N N . ASN A 1 361 ? 25.830 1.155 -41.995 1.00 90.06 361 ASN A N 1
ATOM 2878 C CA . ASN A 1 361 ? 25.129 0.033 -41.367 1.00 90.06 361 ASN A CA 1
ATOM 2879 C C . ASN A 1 361 ? 25.548 -0.162 -39.905 1.00 90.06 361 ASN A C 1
ATOM 2881 O O . ASN A 1 361 ? 24.686 -0.354 -39.062 1.00 90.06 361 ASN A O 1
ATOM 2885 N N . LYS A 1 362 ? 26.843 -0.045 -39.587 1.00 90.19 362 LYS A N 1
ATOM 2886 C CA . LYS A 1 362 ? 27.317 -0.135 -38.196 1.00 90.19 362 LYS A CA 1
ATOM 2887 C C . LYS A 1 362 ? 26.795 0.997 -37.317 1.00 90.19 362 LYS A C 1
ATOM 2889 O O . LYS A 1 362 ? 26.468 0.767 -36.161 1.00 90.19 362 LYS A O 1
ATOM 2894 N N . LEU A 1 363 ? 26.732 2.215 -37.856 1.00 90.62 363 LEU A N 1
ATOM 2895 C CA . LEU A 1 363 ? 26.145 3.350 -37.144 1.00 90.62 363 LEU A CA 1
ATOM 2896 C C . LEU A 1 363 ? 24.643 3.136 -36.915 1.00 90.62 363 LEU A C 1
ATOM 2898 O O . LEU A 1 363 ? 24.135 3.441 -35.843 1.00 90.62 363 LEU A O 1
ATOM 2902 N N . LEU A 1 364 ? 23.949 2.586 -37.912 1.00 88.88 364 LEU A N 1
ATOM 2903 C CA . LEU A 1 364 ? 22.530 2.260 -37.818 1.00 88.88 364 LEU A CA 1
ATOM 2904 C C . LEU A 1 364 ? 22.264 1.162 -36.777 1.00 88.88 364 LEU A C 1
ATOM 2906 O O . LEU A 1 364 ? 21.324 1.289 -36.005 1.00 88.88 364 LEU A O 1
ATOM 2910 N N . GLU A 1 365 ? 23.099 0.122 -36.727 1.00 91.12 365 GLU A N 1
ATOM 2911 C CA . GLU A 1 365 ? 23.037 -0.927 -35.699 1.00 91.12 365 GLU A CA 1
ATOM 2912 C C . GLU A 1 365 ? 23.250 -0.344 -34.297 1.00 91.12 365 GLU A C 1
ATOM 2914 O O . GLU A 1 365 ? 22.426 -0.576 -33.419 1.00 91.12 365 GLU A O 1
ATOM 2919 N N . ALA A 1 366 ? 24.277 0.494 -34.110 1.00 88.19 366 ALA A N 1
ATOM 2920 C CA . ALA A 1 366 ? 24.536 1.149 -32.827 1.00 88.19 366 ALA A CA 1
ATOM 2921 C C . ALA A 1 366 ? 23.376 2.059 -32.383 1.00 88.19 366 ALA A C 1
ATOM 2923 O O . ALA A 1 366 ? 22.978 2.030 -31.221 1.00 88.19 366 ALA A O 1
ATOM 2924 N N . HIS A 1 367 ? 22.796 2.838 -33.304 1.00 83.50 367 HIS A N 1
ATOM 2925 C CA . HIS A 1 367 ? 21.623 3.655 -32.997 1.00 83.50 367 HIS A CA 1
ATOM 2926 C C . HIS A 1 367 ? 20.382 2.816 -32.701 1.00 83.50 367 HIS A C 1
ATOM 2928 O O . HIS A 1 367 ? 19.615 3.198 -31.828 1.00 83.50 367 HIS A O 1
ATOM 2934 N N . ASN A 1 368 ? 20.175 1.689 -33.387 1.00 87.88 368 ASN A N 1
ATOM 2935 C CA . ASN A 1 368 ? 19.056 0.796 -33.092 1.00 87.88 368 ASN A CA 1
ATOM 2936 C C . ASN A 1 368 ? 19.182 0.183 -31.690 1.00 87.88 368 ASN A C 1
ATOM 2938 O O . ASN A 1 368 ? 18.195 0.176 -30.961 1.00 87.88 368 ASN A O 1
ATOM 2942 N N . GLU A 1 369 ? 20.378 -0.264 -31.291 1.00 91.31 369 GLU A N 1
ATOM 2943 C CA . GLU A 1 369 ? 20.632 -0.776 -29.933 1.00 91.31 369 GLU A CA 1
ATOM 2944 C C . GLU A 1 369 ? 20.404 0.304 -28.862 1.00 91.31 369 GLU A C 1
ATOM 2946 O O . GLU A 1 369 ? 19.767 0.052 -27.838 1.00 91.31 369 GLU A O 1
ATOM 2951 N N . GLU A 1 370 ? 20.880 1.530 -29.104 1.00 90.00 370 GLU A N 1
ATOM 2952 C CA . GLU A 1 370 ? 20.646 2.670 -28.213 1.00 90.00 370 GLU A CA 1
ATOM 2953 C C . GLU A 1 370 ? 19.149 2.995 -28.097 1.00 90.00 370 GLU A C 1
ATOM 2955 O O . GLU A 1 370 ? 18.633 3.176 -26.991 1.00 90.00 370 GLU A O 1
ATOM 2960 N N . LEU A 1 371 ? 18.432 3.010 -29.224 1.00 85.56 371 LEU A N 1
ATOM 2961 C CA . LEU A 1 371 ? 16.995 3.264 -29.262 1.00 85.56 371 LEU A CA 1
ATOM 2962 C C . LEU A 1 371 ? 16.216 2.186 -28.503 1.00 85.56 371 LEU A C 1
ATOM 2964 O O . LEU A 1 371 ? 15.273 2.502 -27.779 1.00 85.56 371 LEU A O 1
ATOM 2968 N N . GLU A 1 372 ? 16.607 0.922 -28.657 1.00 88.50 372 GLU A N 1
ATOM 2969 C CA . GLU A 1 372 ? 15.977 -0.206 -27.978 1.00 88.50 372 GLU A CA 1
ATOM 2970 C C . GLU A 1 372 ? 16.188 -0.130 -26.462 1.00 88.50 372 GLU A C 1
ATOM 2972 O O . GLU A 1 372 ? 15.228 -0.282 -25.705 1.00 88.50 372 GLU A O 1
ATOM 2977 N N . ASN A 1 373 ? 17.397 0.213 -26.011 1.00 88.25 373 ASN A N 1
ATOM 2978 C CA . ASN A 1 373 ? 17.684 0.424 -24.593 1.00 88.25 373 ASN A CA 1
ATOM 2979 C C . ASN A 1 373 ? 16.874 1.599 -24.018 1.00 88.25 373 ASN A C 1
ATOM 2981 O O . ASN A 1 373 ? 16.222 1.458 -22.983 1.00 88.25 373 ASN A O 1
ATOM 2985 N N . ILE A 1 374 ? 16.834 2.741 -24.716 1.00 85.31 374 ILE A N 1
ATOM 2986 C CA . ILE A 1 374 ? 16.020 3.897 -24.305 1.00 85.31 374 ILE A CA 1
ATOM 2987 C C . ILE A 1 374 ? 14.541 3.508 -24.221 1.00 85.31 374 ILE A C 1
ATOM 2989 O O . ILE A 1 374 ? 13.867 3.863 -23.255 1.00 85.31 374 ILE A O 1
ATOM 2993 N N . ASN A 1 375 ? 14.029 2.751 -25.191 1.00 82.88 375 ASN A N 1
ATOM 2994 C CA . ASN A 1 375 ? 12.639 2.307 -25.195 1.00 82.88 375 ASN A CA 1
ATOM 2995 C C . ASN A 1 375 ? 12.345 1.363 -24.013 1.00 82.88 375 ASN A C 1
ATOM 2997 O O . ASN A 1 375 ? 11.363 1.553 -23.296 1.00 82.88 375 ASN A O 1
ATOM 3001 N N . GLN A 1 376 ? 13.235 0.411 -23.722 1.00 84.00 376 GLN A N 1
ATOM 3002 C CA . GLN A 1 376 ? 13.114 -0.463 -22.547 1.00 84.00 376 GLN A CA 1
ATOM 3003 C C . GLN A 1 376 ? 13.148 0.318 -21.225 1.00 84.00 376 GLN A C 1
ATOM 3005 O O . GLN A 1 376 ? 12.351 0.046 -20.318 1.00 84.00 376 GLN A O 1
ATOM 3010 N N . GLN A 1 377 ? 14.026 1.318 -21.109 1.00 80.56 377 GLN A N 1
ATOM 3011 C CA . GLN A 1 377 ? 14.073 2.209 -19.948 1.00 80.56 377 GLN A CA 1
ATOM 3012 C C . GLN A 1 377 ? 12.781 3.016 -19.807 1.00 80.56 377 GLN A C 1
ATOM 3014 O O . GLN A 1 377 ? 12.261 3.156 -18.697 1.00 80.56 377 GLN A O 1
ATOM 3019 N N . LEU A 1 378 ? 12.231 3.502 -20.919 1.00 75.88 378 LEU A N 1
ATOM 3020 C CA . LEU A 1 378 ? 10.988 4.266 -20.948 1.00 75.88 378 LEU A CA 1
ATOM 3021 C C . LEU A 1 378 ? 9.806 3.400 -20.496 1.00 75.88 378 LEU A C 1
ATOM 3023 O O . LEU A 1 378 ? 9.071 3.808 -19.599 1.00 75.88 378 LEU A O 1
ATOM 3027 N N . ILE A 1 379 ? 9.693 2.171 -21.010 1.00 74.12 379 ILE A N 1
ATOM 3028 C CA . ILE A 1 379 ? 8.680 1.186 -20.593 1.00 74.12 379 ILE A CA 1
ATOM 3029 C C . ILE A 1 379 ? 8.799 0.876 -19.094 1.00 74.12 379 ILE A C 1
ATOM 3031 O O . ILE A 1 379 ? 7.800 0.869 -18.371 1.00 74.12 379 ILE A O 1
ATOM 3035 N N . THR A 1 380 ? 10.019 0.648 -18.603 1.00 74.94 380 THR A N 1
ATOM 3036 C CA . THR A 1 380 ? 10.263 0.326 -17.187 1.00 74.94 380 THR A CA 1
ATOM 3037 C C . THR A 1 380 ? 9.886 1.493 -16.278 1.00 74.94 380 THR A C 1
ATOM 3039 O O . THR A 1 380 ? 9.177 1.311 -15.287 1.00 74.94 380 THR A O 1
ATOM 3042 N N . THR A 1 381 ? 10.299 2.705 -16.645 1.00 73.38 381 THR A N 1
ATOM 3043 C CA . THR A 1 381 ? 9.989 3.931 -15.900 1.00 73.38 381 THR A CA 1
ATOM 3044 C C . THR A 1 381 ? 8.487 4.213 -15.910 1.00 73.38 381 THR A C 1
ATOM 3046 O O . THR A 1 381 ? 7.907 4.538 -14.875 1.00 73.38 381 THR A O 1
ATOM 3049 N N . GLN A 1 382 ? 7.820 4.028 -17.053 1.00 71.56 382 GLN A N 1
ATOM 3050 C CA . GLN A 1 382 ? 6.370 4.162 -17.167 1.00 71.56 382 GLN A CA 1
ATOM 3051 C C . GLN A 1 382 ? 5.648 3.174 -16.245 1.00 71.56 382 GLN A C 1
ATOM 3053 O O . GLN A 1 382 ? 4.734 3.573 -15.526 1.00 71.56 382 GLN A O 1
ATOM 3058 N N . LYS A 1 383 ? 6.084 1.909 -16.202 1.00 70.94 383 LYS A N 1
ATOM 3059 C CA . LYS A 1 383 ? 5.512 0.898 -15.303 1.00 70.94 383 LYS A CA 1
ATOM 3060 C C . LYS A 1 383 ? 5.650 1.298 -13.830 1.00 70.94 383 LYS A C 1
ATOM 3062 O O . LYS A 1 383 ? 4.674 1.211 -13.089 1.00 70.94 383 LYS A O 1
ATOM 3067 N N . GLN A 1 384 ? 6.822 1.787 -13.425 1.00 69.31 384 GLN A N 1
ATOM 3068 C CA . GLN A 1 384 ? 7.060 2.272 -12.059 1.00 69.31 384 GLN A CA 1
ATOM 3069 C C . GLN A 1 384 ? 6.178 3.477 -11.707 1.00 69.31 384 GLN A C 1
ATOM 3071 O O . GLN A 1 384 ? 5.658 3.568 -10.596 1.00 69.31 384 GLN A O 1
ATOM 3076 N N . LEU A 1 385 ? 5.975 4.399 -12.650 1.00 69.12 385 LEU A N 1
ATOM 3077 C CA . LEU A 1 385 ? 5.126 5.572 -12.443 1.00 69.12 385 LEU A CA 1
ATOM 3078 C C . LEU A 1 385 ? 3.643 5.205 -12.333 1.00 69.12 385 LEU A C 1
ATOM 3080 O O . LEU A 1 385 ? 2.956 5.740 -11.466 1.00 69.12 385 LEU A O 1
ATOM 3084 N N . VAL A 1 386 ? 3.169 4.257 -13.145 1.00 68.88 386 VAL A N 1
ATOM 3085 C CA . VAL A 1 386 ? 1.812 3.696 -13.034 1.00 68.88 386 VAL A CA 1
ATOM 3086 C C . VAL A 1 386 ? 1.603 3.043 -11.666 1.00 68.88 386 VAL A C 1
ATOM 3088 O O . VAL A 1 386 ? 0.570 3.248 -11.030 1.00 68.88 386 VAL A O 1
ATOM 3091 N N . GLU A 1 387 ? 2.586 2.284 -11.181 1.00 65.31 387 GLU A N 1
ATOM 3092 C CA . GLU A 1 387 ? 2.528 1.666 -9.855 1.00 65.31 387 GLU A CA 1
ATOM 3093 C C . GLU A 1 387 ? 2.518 2.718 -8.736 1.00 65.31 387 GLU A C 1
ATOM 3095 O O . GLU A 1 387 ? 1.708 2.632 -7.813 1.00 65.31 387 GLU A O 1
ATOM 3100 N N . SER A 1 388 ? 3.342 3.761 -8.853 1.00 67.62 388 SER A N 1
ATOM 3101 C CA . SER A 1 388 ? 3.362 4.891 -7.920 1.00 67.62 388 SER A CA 1
ATOM 3102 C C . SER A 1 388 ? 2.020 5.632 -7.868 1.00 67.62 388 SER A C 1
ATOM 3104 O O . SER A 1 388 ? 1.499 5.902 -6.786 1.00 67.62 388 SER A O 1
ATOM 3106 N N . GLU A 1 389 ? 1.398 5.902 -9.019 1.00 64.88 389 GLU A N 1
ATOM 3107 C CA . GLU A 1 389 ? 0.083 6.551 -9.078 1.00 64.88 389 GLU A CA 1
ATOM 3108 C C . GLU A 1 389 ? -1.026 5.658 -8.505 1.00 64.88 389 GLU A C 1
ATOM 3110 O O . GLU A 1 389 ? -1.893 6.142 -7.773 1.00 64.88 389 GLU A O 1
ATOM 3115 N N . LYS A 1 390 ? -0.963 4.341 -8.747 1.00 63.50 390 LYS A N 1
ATOM 3116 C CA . LYS A 1 390 ? -1.860 3.362 -8.115 1.00 63.50 390 LYS A CA 1
ATOM 3117 C C . LYS A 1 390 ? -1.753 3.419 -6.588 1.00 63.50 390 LYS A C 1
ATOM 3119 O O . LYS A 1 390 ? -2.775 3.458 -5.904 1.00 63.50 390 LYS A O 1
ATOM 3124 N N . MET A 1 391 ? -0.532 3.479 -6.056 1.00 62.72 391 MET A N 1
ATOM 3125 C CA . MET A 1 391 ? -0.294 3.602 -4.614 1.00 62.72 391 MET A CA 1
ATOM 3126 C C . MET A 1 391 ? -0.771 4.949 -4.059 1.00 62.72 391 MET A C 1
ATOM 3128 O O . MET A 1 391 ? -1.341 4.989 -2.970 1.00 62.72 391 MET A O 1
ATOM 3132 N N . ALA A 1 392 ? -0.597 6.042 -4.805 1.00 61.94 392 ALA A N 1
ATOM 3133 C CA . ALA A 1 392 ? -1.074 7.366 -4.408 1.00 61.94 392 ALA A CA 1
ATOM 3134 C C . ALA A 1 392 ? -2.612 7.440 -4.354 1.00 61.94 392 ALA A C 1
ATOM 3136 O O . ALA A 1 392 ? -3.168 7.964 -3.387 1.00 61.94 392 ALA A O 1
ATOM 3137 N N . SER A 1 393 ? -3.301 6.867 -5.346 1.00 62.72 393 SER A N 1
ATOM 3138 C CA . SER A 1 393 ? -4.768 6.764 -5.370 1.00 62.72 393 SER A CA 1
ATOM 3139 C C . SER A 1 393 ? -5.290 5.917 -4.203 1.00 62.72 393 SER A C 1
ATOM 3141 O O . SER A 1 393 ? -6.186 6.339 -3.466 1.00 62.72 393 SER A O 1
ATOM 3143 N N . LEU A 1 394 ? -4.642 4.775 -3.936 1.00 63.72 394 LEU A N 1
ATOM 3144 C CA . LEU A 1 394 ? -4.955 3.929 -2.783 1.00 63.72 394 LEU A CA 1
ATOM 3145 C C . LEU A 1 394 ? -4.734 4.665 -1.450 1.00 63.72 394 LEU A C 1
ATOM 3147 O O . LEU A 1 394 ? -5.554 4.549 -0.541 1.00 63.72 394 LEU A O 1
ATOM 3151 N N . ALA A 1 395 ? -3.665 5.455 -1.326 1.00 61.69 395 ALA A N 1
ATOM 3152 C CA . ALA A 1 395 ? -3.392 6.249 -0.127 1.00 61.69 395 ALA A CA 1
ATOM 3153 C C . ALA A 1 395 ? -4.471 7.321 0.131 1.00 61.69 395 ALA A C 1
ATOM 3155 O O . ALA A 1 395 ? -4.851 7.550 1.287 1.00 61.69 395 ALA A O 1
ATOM 3156 N N . GLY A 1 396 ? -5.001 7.938 -0.931 1.00 60.22 396 GLY A N 1
ATOM 3157 C CA . GLY A 1 396 ? -6.150 8.846 -0.859 1.00 60.22 396 GLY A CA 1
ATOM 3158 C C . GLY A 1 396 ? -7.401 8.146 -0.323 1.00 60.22 396 GLY A C 1
ATOM 3159 O O . GLY A 1 396 ? -7.963 8.582 0.685 1.00 60.22 396 GLY A O 1
ATOM 3160 N N . LEU A 1 397 ? -7.751 6.997 -0.912 1.00 66.56 397 LEU A N 1
ATOM 3161 C CA . LEU A 1 397 ? -8.889 6.174 -0.488 1.00 66.56 397 LEU A CA 1
ATOM 3162 C C . LEU A 1 397 ? -8.766 5.707 0.969 1.00 66.56 397 LEU A C 1
ATOM 3164 O O . LEU A 1 397 ? -9.720 5.821 1.735 1.00 66.56 397 LEU A O 1
ATOM 3168 N N . VAL A 1 398 ? -7.587 5.229 1.386 1.00 65.19 398 VAL A N 1
ATOM 3169 C CA . VAL A 1 398 ? -7.319 4.814 2.777 1.00 65.19 398 VAL A CA 1
ATOM 3170 C C . VAL A 1 398 ? -7.573 5.969 3.747 1.00 65.19 398 VAL A C 1
ATOM 3172 O O . VAL A 1 398 ? -8.198 5.777 4.792 1.00 65.19 398 VAL A O 1
ATOM 3175 N N . THR A 1 399 ? -7.116 7.173 3.400 1.00 63.53 399 THR A N 1
ATOM 3176 C CA . THR A 1 399 ? -7.281 8.368 4.238 1.00 63.53 399 THR A CA 1
ATOM 3177 C C . THR A 1 399 ? -8.753 8.781 4.340 1.00 63.53 399 THR A C 1
ATOM 3179 O O . THR A 1 399 ? -9.238 9.057 5.442 1.00 63.53 399 THR A O 1
ATOM 3182 N N . GLY A 1 400 ? -9.485 8.771 3.220 1.00 63.97 400 GLY A N 1
ATOM 3183 C CA . GLY A 1 400 ? -10.918 9.075 3.180 1.00 63.97 400 GLY A CA 1
ATOM 3184 C C . GLY A 1 400 ? -11.759 8.065 3.964 1.00 63.97 400 GLY A C 1
ATOM 3185 O O . GLY A 1 400 ? -12.584 8.448 4.796 1.00 63.97 400 GLY A O 1
ATOM 3186 N N . VAL A 1 401 ? -11.486 6.771 3.786 1.00 68.56 401 VAL A N 1
ATOM 3187 C CA . VAL A 1 401 ? -12.176 5.683 4.496 1.00 68.56 401 VAL A CA 1
ATOM 3188 C C . VAL A 1 401 ? -11.888 5.734 5.988 1.00 68.56 401 VAL A C 1
ATOM 3190 O O . VAL A 1 401 ? -12.812 5.585 6.782 1.00 68.56 401 VAL A O 1
ATOM 3193 N N . ALA A 1 402 ? -10.644 5.997 6.399 1.00 70.62 402 ALA A N 1
ATOM 3194 C CA . ALA A 1 402 ? -10.322 6.165 7.813 1.00 70.62 402 ALA A CA 1
ATOM 3195 C C . ALA A 1 402 ? -11.167 7.283 8.444 1.00 70.62 402 ALA A C 1
ATOM 3197 O O . ALA A 1 402 ? -11.727 7.104 9.525 1.00 70.62 402 ALA A O 1
ATOM 3198 N N . HIS A 1 403 ? -11.324 8.416 7.757 1.00 70.62 403 HIS A N 1
ATOM 3199 C CA . HIS A 1 403 ? -12.130 9.530 8.252 1.00 70.62 403 HIS A CA 1
ATOM 3200 C C . HIS A 1 403 ? -13.637 9.205 8.313 1.00 70.62 403 HIS A C 1
ATOM 3202 O O . HIS A 1 403 ? -14.302 9.479 9.320 1.00 70.62 403 HIS A O 1
ATOM 3208 N N . GLU A 1 404 ? -14.175 8.561 7.276 1.00 72.81 404 GLU A N 1
ATOM 3209 C CA . GLU A 1 404 ? -15.587 8.159 7.204 1.00 72.81 404 GLU A CA 1
ATOM 3210 C C . GLU A 1 404 ? -15.929 6.975 8.119 1.00 72.81 404 GLU A C 1
ATOM 3212 O O . GLU A 1 404 ? -17.081 6.854 8.522 1.00 72.81 404 GLU A O 1
ATOM 3217 N N . VAL A 1 405 ? -14.963 6.130 8.497 1.00 80.50 405 VAL A N 1
ATOM 3218 C CA . VAL A 1 405 ? -15.130 5.090 9.530 1.00 80.50 405 VAL A CA 1
ATOM 3219 C C . VAL A 1 405 ? -15.062 5.709 10.923 1.00 80.50 405 VAL A C 1
ATOM 3221 O O . VAL A 1 405 ? -15.892 5.384 11.772 1.00 80.50 405 VAL A O 1
ATOM 3224 N N . ASN A 1 406 ? -14.123 6.630 11.156 1.00 82.19 406 ASN A N 1
ATOM 3225 C CA . ASN A 1 406 ? -13.943 7.280 12.456 1.00 82.19 406 ASN A CA 1
ATOM 3226 C C . ASN A 1 406 ? -15.161 8.110 12.875 1.00 82.19 406 ASN A C 1
ATOM 3228 O O . ASN A 1 406 ? -15.464 8.187 14.062 1.00 82.19 406 ASN A O 1
ATOM 3232 N N . THR A 1 407 ? -15.880 8.706 11.924 1.00 83.00 407 THR A N 1
ATOM 3233 C CA . THR A 1 407 ? -17.063 9.537 12.206 1.00 83.00 407 THR A CA 1
ATOM 3234 C C . THR A 1 407 ? -18.209 8.763 12.892 1.00 83.00 407 THR A C 1
ATOM 3236 O O . THR A 1 407 ? -18.574 9.121 14.015 1.00 83.00 407 THR A O 1
ATOM 3239 N N . PRO A 1 408 ? -18.780 7.694 12.299 1.00 83.50 408 PRO A N 1
ATOM 3240 C CA . PRO A 1 408 ? -19.789 6.869 12.959 1.00 83.50 408 PRO A CA 1
ATOM 3241 C C . PRO A 1 408 ? -19.235 6.179 14.210 1.00 83.50 408 PRO A C 1
ATOM 3243 O O . PRO A 1 408 ? -19.944 6.079 15.210 1.00 83.50 408 PRO A O 1
ATOM 3246 N N . LEU A 1 409 ? -17.957 5.781 14.214 1.00 90.25 409 LEU A N 1
ATOM 3247 C CA . LEU A 1 409 ? -17.339 5.188 15.400 1.00 90.25 409 LEU A CA 1
ATOM 3248 C C . LEU A 1 409 ? -17.307 6.179 16.576 1.00 90.25 409 LEU A C 1
ATOM 3250 O O . LEU A 1 409 ? -17.636 5.813 17.699 1.00 90.25 409 LEU A O 1
ATOM 3254 N N . GLY A 1 410 ? -16.972 7.445 16.317 1.00 91.56 410 GLY A N 1
ATOM 3255 C CA . GLY A 1 410 ? -16.981 8.521 17.307 1.00 91.56 410 GLY A CA 1
ATOM 3256 C C . GLY A 1 410 ? -18.381 8.819 17.848 1.00 91.56 410 GLY A C 1
ATOM 3257 O O . GLY A 1 410 ? -18.548 8.992 19.057 1.00 91.56 410 GLY A O 1
ATOM 3258 N N . ALA A 1 411 ? -19.402 8.808 16.985 1.00 85.25 411 ALA A N 1
ATOM 3259 C CA . ALA A 1 411 ? -20.799 8.929 17.407 1.00 85.25 411 ALA A CA 1
ATOM 3260 C C . ALA A 1 411 ? -21.239 7.744 18.288 1.00 85.25 411 ALA A C 1
ATOM 3262 O O . ALA A 1 411 ? -21.851 7.953 19.336 1.00 85.25 411 ALA A O 1
ATOM 3263 N N . ALA A 1 412 ? -20.867 6.513 17.917 1.00 93.31 412 ALA A N 1
ATOM 3264 C CA . ALA A 1 412 ? -21.133 5.320 18.717 1.00 93.31 412 ALA A CA 1
ATOM 3265 C C . ALA A 1 412 ? -20.410 5.371 20.073 1.00 93.31 412 ALA A C 1
ATOM 3267 O O . ALA A 1 412 ? -21.034 5.121 21.100 1.00 93.31 412 ALA A O 1
ATOM 3268 N N . ILE A 1 413 ? -19.131 5.762 20.105 1.00 94.44 413 ILE A N 1
ATOM 3269 C CA . ILE A 1 413 ? -18.359 5.937 21.347 1.00 94.44 413 ILE A CA 1
ATOM 3270 C C . ILE A 1 413 ? -19.024 6.979 22.251 1.00 94.44 413 ILE A C 1
ATOM 3272 O O . ILE A 1 413 ? -19.204 6.724 23.437 1.00 94.44 413 ILE A O 1
ATOM 3276 N N . THR A 1 414 ? -19.446 8.116 21.695 1.00 93.94 414 THR A N 1
ATOM 3277 C CA . THR A 1 414 ? -20.118 9.183 22.453 1.00 93.94 414 THR A CA 1
ATOM 3278 C C . THR A 1 414 ? -21.429 8.688 23.067 1.00 93.94 414 THR A C 1
ATOM 3280 O O . THR A 1 414 ? -21.677 8.902 24.255 1.00 93.94 414 THR A O 1
ATOM 3283 N N . ALA A 1 415 ? -22.239 7.966 22.289 1.00 93.50 415 ALA A N 1
ATOM 3284 C CA . ALA A 1 415 ? -23.476 7.359 22.768 1.00 93.50 415 ALA A CA 1
ATOM 3285 C C . ALA A 1 415 ? -23.220 6.279 23.837 1.00 93.50 415 ALA A C 1
ATOM 3287 O O . ALA A 1 415 ? -23.927 6.254 24.841 1.00 93.50 415 ALA A O 1
ATOM 3288 N N . VAL A 1 416 ? -22.176 5.448 23.696 1.00 96.50 416 VAL A N 1
ATOM 3289 C CA . VAL A 1 416 ? -21.755 4.476 24.727 1.00 96.50 416 VAL A CA 1
ATOM 3290 C C . VAL A 1 416 ? -21.311 5.184 26.009 1.00 96.50 416 VAL A C 1
ATOM 3292 O O . VAL A 1 416 ? -21.700 4.771 27.101 1.00 96.50 416 VAL A O 1
ATOM 3295 N N . THR A 1 417 ? -20.517 6.256 25.911 1.00 96.00 417 THR A N 1
ATOM 3296 C CA . THR A 1 417 ? -20.079 7.035 27.080 1.00 96.00 417 THR A CA 1
ATOM 3297 C C . THR A 1 417 ? -21.272 7.649 27.811 1.00 96.00 417 THR A C 1
ATOM 3299 O O . THR A 1 417 ? -21.348 7.557 29.037 1.00 96.00 417 THR A O 1
ATOM 3302 N N . HIS A 1 418 ? -22.235 8.212 27.075 1.00 94.12 418 HIS A N 1
ATOM 3303 C CA . HIS A 1 418 ? -23.472 8.727 27.658 1.00 94.12 418 HIS A CA 1
ATOM 3304 C C . HIS A 1 418 ? -24.298 7.615 28.319 1.00 94.12 418 HIS A C 1
ATOM 3306 O O . HIS A 1 418 ? -24.692 7.754 29.476 1.00 94.12 418 HIS A O 1
ATOM 3312 N N . LEU A 1 419 ? -24.465 6.474 27.640 1.00 94.81 419 LEU A N 1
ATOM 3313 C CA . LEU A 1 419 ? -25.180 5.306 28.157 1.00 94.81 419 LEU A CA 1
ATOM 3314 C C . LEU A 1 419 ? -24.546 4.778 29.454 1.00 94.81 419 LEU A C 1
ATOM 3316 O O . LEU A 1 419 ? -25.256 4.436 30.399 1.00 94.81 419 LEU A O 1
ATOM 3320 N N . SER A 1 420 ? -23.214 4.767 29.548 1.00 95.00 420 SER A N 1
ATOM 3321 C CA . SER A 1 420 ? -22.493 4.400 30.773 1.00 95.00 420 SER A CA 1
ATOM 3322 C C . SER A 1 420 ? -22.727 5.396 31.915 1.00 95.00 420 SER A C 1
ATOM 3324 O O . SER A 1 420 ? -22.854 4.983 33.071 1.00 95.00 420 SER A O 1
ATOM 3326 N N . ALA A 1 421 ? -22.783 6.697 31.614 1.00 94.12 421 ALA A N 1
ATOM 3327 C CA . ALA A 1 421 ? -23.023 7.738 32.610 1.00 94.12 421 ALA A CA 1
ATOM 3328 C C . ALA A 1 421 ? -24.434 7.622 33.207 1.00 94.12 421 ALA A C 1
ATOM 3330 O O . ALA A 1 421 ? -24.569 7.503 34.426 1.00 94.12 421 ALA A O 1
ATOM 3331 N N . ILE A 1 422 ? -25.468 7.538 32.361 1.00 94.19 422 ILE A N 1
ATOM 3332 C CA . ILE A 1 422 ? -26.861 7.399 32.821 1.00 94.19 422 ILE A CA 1
ATOM 3333 C C . ILE A 1 422 ? -27.102 6.056 33.528 1.00 94.19 422 ILE A C 1
ATOM 3335 O O . ILE A 1 422 ? -27.850 5.999 34.502 1.00 94.19 422 ILE A O 1
ATOM 3339 N N . SER A 1 423 ? -26.404 4.986 33.121 1.00 92.94 423 SER A N 1
ATOM 3340 C CA . SER A 1 423 ? -26.454 3.681 33.807 1.00 92.94 423 SER A CA 1
ATOM 3341 C C . SER A 1 423 ? -25.820 3.721 35.204 1.00 92.94 423 SER A C 1
ATOM 3343 O O . SER A 1 423 ? -26.234 2.992 36.105 1.00 92.94 423 SER A O 1
ATOM 3345 N N . THR A 1 424 ? -24.828 4.587 35.413 1.00 93.50 424 THR A N 1
ATOM 3346 C CA . THR A 1 424 ? -24.234 4.804 36.740 1.00 93.50 424 THR A CA 1
ATOM 3347 C C . THR A 1 424 ? -25.151 5.663 37.611 1.00 93.50 424 THR A C 1
ATOM 3349 O O . THR A 1 424 ? -25.343 5.360 38.790 1.00 93.50 424 THR A O 1
ATOM 3352 N N . GLU A 1 425 ? -25.755 6.701 37.026 1.00 92.12 425 GLU A N 1
ATOM 3353 C CA . GLU A 1 425 ? -26.705 7.589 37.703 1.00 92.12 425 GLU A CA 1
ATOM 3354 C C . GLU A 1 425 ? -27.927 6.817 38.218 1.00 92.12 425 GLU A C 1
ATOM 3356 O O . GLU A 1 425 ? -28.232 6.877 39.409 1.00 92.12 425 GLU A O 1
ATOM 3361 N N . ILE A 1 426 ? -28.573 6.020 37.360 1.00 93.19 426 ILE A N 1
ATOM 3362 C CA . ILE A 1 426 ? -29.754 5.229 37.737 1.00 93.19 426 ILE A CA 1
ATOM 3363 C C . ILE A 1 426 ? -29.444 4.221 38.849 1.00 93.19 426 ILE A C 1
ATOM 3365 O O . ILE A 1 426 ? -30.243 4.057 39.770 1.00 93.19 426 ILE A O 1
ATOM 3369 N N . TYR A 1 427 ? -28.269 3.583 38.810 1.00 92.38 427 TYR A N 1
ATOM 3370 C CA . TYR A 1 427 ? -27.843 2.645 39.846 1.00 92.38 427 TYR A CA 1
ATOM 3371 C C . TYR A 1 427 ? -27.600 3.350 41.187 1.00 92.38 427 TYR A C 1
ATOM 3373 O O . TYR A 1 427 ? -28.017 2.852 42.237 1.00 92.38 427 TYR A O 1
ATOM 3381 N N . SER A 1 428 ? -26.961 4.523 41.159 1.00 93.56 428 SER A N 1
ATOM 3382 C CA . SER A 1 428 ? -26.734 5.341 42.353 1.00 93.56 428 SER A CA 1
ATOM 3383 C C . SER A 1 428 ? -28.051 5.812 42.969 1.00 93.56 428 SER A C 1
ATOM 3385 O O . SER A 1 428 ? -28.272 5.630 44.165 1.00 93.56 428 SER A O 1
ATOM 3387 N N . ASP A 1 429 ? -28.953 6.359 42.157 1.00 92.50 429 ASP A N 1
ATOM 3388 C CA . ASP A 1 429 ? -30.246 6.865 42.621 1.00 92.50 429 ASP A CA 1
ATOM 3389 C C . ASP A 1 429 ? -31.154 5.755 43.146 1.00 92.50 429 ASP A C 1
ATOM 3391 O O . ASP A 1 429 ? -31.884 5.956 44.121 1.00 92.50 429 ASP A O 1
ATOM 3395 N N . PHE A 1 430 ? -31.097 4.571 42.534 1.00 92.25 430 PHE A N 1
ATOM 3396 C CA . PHE A 1 430 ? -31.789 3.391 43.035 1.00 92.25 430 PHE A CA 1
ATOM 3397 C C . PHE A 1 430 ? -31.269 2.996 44.422 1.00 92.25 430 PHE A C 1
ATOM 3399 O O . PHE A 1 430 ? -32.054 2.822 45.357 1.00 92.25 430 PHE A O 1
ATOM 3406 N N . LYS A 1 431 ? -29.942 2.913 44.585 1.00 94.38 431 LYS A N 1
ATOM 3407 C CA . LYS A 1 431 ? -29.299 2.547 45.855 1.00 94.38 431 LYS A CA 1
ATOM 3408 C C . LYS A 1 431 ? -29.591 3.555 46.970 1.00 94.38 431 LYS A C 1
ATOM 3410 O O . LYS A 1 431 ? -29.863 3.156 48.102 1.00 94.38 431 LYS A O 1
ATOM 3415 N N . ASP A 1 432 ? -29.578 4.840 46.638 1.00 94.19 432 ASP A N 1
ATOM 3416 C CA . ASP A 1 432 ? -29.860 5.939 47.563 1.00 94.19 432 ASP A CA 1
ATOM 3417 C C . ASP A 1 432 ? -31.362 6.135 47.839 1.00 94.19 432 ASP A C 1
ATOM 3419 O O . ASP A 1 432 ? -31.726 7.014 48.621 1.00 94.19 432 ASP A O 1
ATOM 3423 N N . LYS A 1 433 ? -32.242 5.336 47.213 1.00 92.69 433 LYS A N 1
ATOM 3424 C CA . LYS A 1 433 ? -33.711 5.471 47.276 1.00 92.69 433 LYS A CA 1
ATOM 3425 C C . LYS A 1 433 ? -34.215 6.851 46.821 1.00 92.69 433 LYS A C 1
ATOM 3427 O O . LYS A 1 433 ? -35.224 7.343 47.321 1.00 92.69 433 LYS A O 1
ATOM 3432 N N . LYS A 1 434 ? -33.512 7.472 45.870 1.00 92.31 434 LYS A N 1
ATOM 3433 C CA . LYS A 1 434 ? -33.840 8.775 45.258 1.00 92.31 434 LYS A CA 1
ATOM 3434 C C . LYS A 1 434 ? -34.495 8.644 43.877 1.00 92.31 434 LYS A C 1
ATOM 3436 O O . LYS A 1 434 ? -34.901 9.648 43.297 1.00 92.31 434 LYS A O 1
ATOM 3441 N N . LEU A 1 435 ? -34.590 7.428 43.339 1.00 93.88 435 LEU A N 1
ATOM 3442 C CA . LEU A 1 435 ? -35.137 7.173 42.009 1.00 93.88 435 LEU A CA 1
ATOM 3443 C C . LEU A 1 435 ? -36.668 7.318 41.986 1.00 93.88 435 LEU A C 1
ATOM 3445 O O . LEU A 1 435 ? -37.380 6.559 42.641 1.00 93.88 435 LEU A O 1
ATOM 3449 N N . SER A 1 436 ? -37.175 8.272 41.201 1.00 93.25 436 SER A N 1
ATOM 3450 C CA . SER A 1 436 ? -38.609 8.428 40.925 1.00 93.25 436 SER A CA 1
ATOM 3451 C C . SER A 1 436 ? -39.020 7.688 39.647 1.00 93.25 436 SER A C 1
ATOM 3453 O O . SER A 1 436 ? -38.200 7.492 38.750 1.00 93.25 436 SER A O 1
ATOM 3455 N N . SER A 1 437 ? -40.304 7.330 39.522 1.00 91.44 437 SER A N 1
ATOM 3456 C CA . SER A 1 437 ? -40.836 6.670 38.316 1.00 91.44 437 SER A CA 1
ATOM 3457 C C . SER A 1 437 ? -40.642 7.507 37.047 1.00 91.44 437 SER A C 1
ATOM 3459 O O . SER A 1 437 ? -40.221 6.969 36.033 1.00 91.44 437 SER A O 1
ATOM 3461 N N . GLN A 1 438 ? -40.849 8.828 37.119 1.00 91.50 438 GLN A N 1
ATOM 3462 C CA . GLN A 1 438 ? -40.615 9.734 35.984 1.00 91.50 438 GLN A CA 1
ATOM 3463 C C . GLN A 1 438 ? -39.137 9.789 35.576 1.00 91.50 438 GLN A C 1
ATOM 3465 O O . GLN A 1 438 ? -38.817 9.812 34.390 1.00 91.50 438 GLN A O 1
ATOM 3470 N N . LYS A 1 439 ? -38.211 9.799 36.548 1.00 90.94 439 LYS A N 1
ATOM 3471 C CA . LYS A 1 439 ? -36.772 9.792 36.252 1.00 90.94 439 LYS A CA 1
ATOM 3472 C C . LYS A 1 439 ? -36.339 8.456 35.645 1.00 90.94 439 LYS A C 1
ATOM 3474 O O . LYS A 1 439 ? -35.519 8.453 34.735 1.00 90.94 439 LYS A O 1
ATOM 3479 N N . PHE A 1 440 ? -36.901 7.351 36.129 1.00 92.00 440 PHE A N 1
ATOM 3480 C CA . PHE A 1 440 ? -36.666 6.015 35.590 1.00 92.00 440 PHE A CA 1
ATOM 3481 C C . PHE A 1 440 ? -37.126 5.890 34.132 1.00 92.00 440 PHE A C 1
ATOM 3483 O O . PHE A 1 440 ? -36.354 5.435 33.294 1.00 92.00 440 PHE A O 1
ATOM 3490 N N . GLU A 1 441 ? -38.340 6.351 33.824 1.00 92.38 441 GLU A N 1
ATOM 3491 C CA . GLU A 1 441 ? -38.902 6.336 32.467 1.00 92.38 441 GLU A CA 1
ATOM 3492 C C . GLU A 1 441 ? -38.056 7.166 31.491 1.00 92.38 441 GLU A C 1
ATOM 3494 O O . GLU A 1 441 ? -37.640 6.650 30.455 1.00 92.38 441 GLU A O 1
ATOM 3499 N N . ARG A 1 442 ? -37.667 8.391 31.875 1.00 93.25 442 ARG A N 1
ATOM 3500 C CA . ARG A 1 442 ? -36.762 9.232 31.072 1.00 93.25 442 ARG A CA 1
ATOM 3501 C C . ARG A 1 442 ? -35.419 8.548 30.789 1.00 93.25 442 ARG A C 1
ATOM 3503 O O . ARG A 1 442 ? -34.949 8.566 29.658 1.00 93.25 442 ARG A O 1
ATOM 3510 N N . ILE A 1 443 ? -34.788 7.954 31.806 1.00 92.31 443 ILE A N 1
ATOM 3511 C CA . ILE A 1 443 ? -33.488 7.282 31.629 1.00 92.31 443 ILE A CA 1
ATOM 3512 C C . ILE A 1 443 ? -33.624 6.055 30.714 1.00 92.31 443 ILE A C 1
ATOM 3514 O O . ILE A 1 443 ? -32.727 5.792 29.915 1.00 92.31 443 ILE A O 1
ATOM 3518 N N . LEU A 1 444 ? -34.734 5.315 30.799 1.00 92.19 444 LEU A N 1
ATOM 3519 C CA . LEU A 1 444 ? -35.006 4.199 29.891 1.00 92.19 444 LEU A CA 1
ATOM 3520 C C . LEU A 1 444 ? -35.169 4.665 28.438 1.00 92.19 444 LEU A C 1
ATOM 3522 O O . LEU A 1 444 ? -34.605 4.041 27.539 1.00 92.19 444 LEU A O 1
ATOM 3526 N N . GLU A 1 445 ? -35.885 5.765 28.197 1.00 92.81 445 GLU A N 1
ATOM 3527 C CA . GLU A 1 445 ? -35.998 6.356 26.858 1.00 92.81 445 GLU A CA 1
ATOM 3528 C C . GLU A 1 445 ? -34.630 6.799 26.314 1.00 92.81 445 GLU A C 1
ATOM 3530 O O . GLU A 1 445 ? -34.283 6.478 25.174 1.00 92.81 445 GLU A O 1
ATOM 3535 N N . GLU A 1 446 ? -33.817 7.463 27.140 1.00 92.81 446 GLU A N 1
ATOM 3536 C CA . GLU A 1 446 ? -32.451 7.877 26.790 1.00 92.81 446 GLU A CA 1
ATOM 3537 C C . GLU A 1 446 ? -31.549 6.670 26.470 1.00 92.81 446 GLU A C 1
ATOM 3539 O O . GLU A 1 446 ? -30.794 6.697 25.494 1.00 92.81 446 GLU A O 1
ATOM 3544 N N . GLN A 1 447 ? -31.660 5.571 27.227 1.00 93.94 447 GLN A N 1
ATOM 3545 C CA . GLN A 1 447 ? -30.933 4.326 26.947 1.00 93.94 447 GLN A CA 1
ATOM 3546 C C . GLN A 1 447 ? -31.341 3.694 25.612 1.00 93.94 447 GLN A C 1
ATOM 3548 O O . GLN A 1 447 ? -30.468 3.249 24.856 1.00 93.94 447 GLN A O 1
ATOM 3553 N N . LEU A 1 448 ? -32.641 3.644 25.305 1.00 91.62 448 LEU A N 1
ATOM 3554 C CA . LEU A 1 448 ? -33.139 3.093 24.041 1.00 91.62 448 LEU A CA 1
ATOM 3555 C C . LEU A 1 448 ? -32.632 3.907 22.845 1.00 91.62 448 LEU A C 1
ATOM 3557 O O . LEU A 1 448 ? -32.129 3.330 21.879 1.00 91.62 448 LEU A O 1
ATOM 3561 N N . GLN A 1 449 ? -32.683 5.239 22.935 1.00 91.50 449 GLN A N 1
ATOM 3562 C CA . GLN A 1 449 ? -32.168 6.129 21.892 1.00 91.50 449 GLN A CA 1
ATOM 3563 C C . GLN A 1 449 ? -30.654 5.987 21.707 1.00 91.50 449 GLN A C 1
ATOM 3565 O O . GLN A 1 449 ? -30.178 5.847 20.579 1.00 91.50 449 GLN A O 1
ATOM 3570 N N . ALA A 1 450 ? -29.884 5.971 22.800 1.00 92.38 450 ALA A N 1
ATOM 3571 C CA . ALA A 1 450 ? -28.438 5.787 22.732 1.00 92.38 450 ALA A CA 1
ATOM 3572 C C . ALA A 1 450 ? -28.070 4.434 22.100 1.00 92.38 450 ALA A C 1
ATOM 3574 O O . ALA A 1 450 ? -27.178 4.375 21.255 1.00 92.38 450 ALA A O 1
ATOM 3575 N N . THR A 1 451 ? -28.793 3.362 22.436 1.00 92.69 451 THR A N 1
ATOM 3576 C CA . THR A 1 451 ? -28.576 2.023 21.860 1.00 92.69 451 THR A CA 1
ATOM 3577 C C . THR A 1 451 ? -28.858 1.987 20.354 1.00 92.69 451 THR A C 1
ATOM 3579 O O . THR A 1 451 ? -28.068 1.415 19.600 1.00 92.69 451 THR A O 1
ATOM 3582 N N . ASP A 1 452 ? -29.926 2.641 19.889 1.00 88.00 452 ASP A N 1
ATOM 3583 C CA . ASP A 1 452 ? -30.244 2.757 18.457 1.00 88.00 452 ASP A CA 1
ATOM 3584 C C . ASP A 1 452 ? -29.165 3.541 17.685 1.00 88.00 452 ASP A C 1
ATOM 3586 O O . ASP A 1 452 ? -28.714 3.108 16.620 1.00 88.00 452 ASP A O 1
ATOM 3590 N N . ILE A 1 453 ? -28.675 4.650 18.256 1.00 86.94 453 ILE A N 1
ATOM 3591 C CA . ILE A 1 453 ? -27.568 5.434 17.685 1.00 86.94 453 ILE A CA 1
ATOM 3592 C C . ILE A 1 453 ? -26.308 4.573 17.560 1.00 86.94 453 ILE A C 1
ATOM 3594 O O . ILE A 1 453 ? -25.655 4.597 16.512 1.00 86.94 453 ILE A O 1
ATOM 3598 N N . ILE A 1 454 ? -25.967 3.803 18.597 1.00 93.31 454 ILE A N 1
ATOM 3599 C CA . ILE A 1 454 ? -24.810 2.898 18.586 1.00 93.31 454 ILE A CA 1
ATOM 3600 C C . ILE A 1 454 ? -24.958 1.873 17.463 1.00 93.31 454 ILE A C 1
ATOM 3602 O O . ILE A 1 454 ? -24.060 1.749 16.630 1.00 93.31 454 ILE A O 1
ATOM 3606 N N . PHE A 1 455 ? -26.093 1.174 17.404 1.00 88.06 455 PHE A N 1
ATOM 3607 C CA . PHE A 1 455 ? -26.321 0.112 16.428 1.00 88.06 455 PHE A CA 1
ATOM 3608 C C . PHE A 1 455 ? -26.226 0.626 14.986 1.00 88.06 455 PHE A C 1
ATOM 3610 O O . PHE A 1 455 ? -25.438 0.103 14.197 1.00 88.06 455 PHE A O 1
ATOM 3617 N N . LYS A 1 456 ? -26.947 1.705 14.653 1.00 77.38 456 LYS A N 1
ATOM 3618 C CA . LYS A 1 456 ? -26.940 2.293 13.302 1.00 77.38 456 LYS A CA 1
ATOM 3619 C C . LYS A 1 456 ? -25.545 2.727 12.860 1.00 77.38 456 LYS A C 1
ATOM 3621 O O . LYS A 1 456 ? -25.164 2.502 11.711 1.00 77.38 456 LYS A O 1
ATOM 3626 N N . ASN A 1 457 ? -24.774 3.339 13.757 1.00 82.38 457 ASN A N 1
ATOM 3627 C CA . ASN A 1 457 ? -23.424 3.789 13.431 1.00 82.38 457 ASN A CA 1
ATOM 3628 C C . ASN A 1 457 ? -22.433 2.623 13.311 1.00 82.38 457 ASN A C 1
ATOM 3630 O O . ASN A 1 457 ? -21.615 2.637 12.395 1.00 82.38 457 ASN A O 1
ATOM 3634 N N . LEU A 1 458 ? -22.536 1.588 14.150 1.00 87.88 458 LEU A N 1
ATOM 3635 C CA . LEU A 1 458 ? -21.703 0.387 14.023 1.00 87.88 458 LEU A CA 1
ATOM 3636 C C . LEU A 1 458 ? -21.994 -0.386 12.730 1.00 87.88 458 LEU A C 1
ATOM 3638 O O . LEU A 1 458 ? -21.049 -0.797 12.057 1.00 87.88 458 LEU A O 1
ATOM 3642 N N . CYS A 1 459 ? -23.266 -0.533 12.339 1.00 76.69 459 CYS A N 1
ATOM 3643 C CA . CYS A 1 459 ? -23.639 -1.106 11.041 1.00 76.69 459 CYS A CA 1
ATOM 3644 C C . CYS A 1 459 ? -23.031 -0.299 9.890 1.00 76.69 459 CYS A C 1
ATOM 3646 O O . CYS A 1 459 ? -22.350 -0.859 9.036 1.00 76.69 459 CYS A O 1
ATOM 3648 N N . ARG A 1 460 ? -23.166 1.032 9.929 1.00 71.88 460 ARG A N 1
ATOM 3649 C CA . ARG A 1 460 ? -22.572 1.916 8.921 1.00 71.88 460 ARG A CA 1
ATOM 3650 C C . ARG A 1 460 ? -21.046 1.785 8.847 1.00 71.88 460 ARG A C 1
ATOM 3652 O O . ARG A 1 460 ? -20.498 1.749 7.750 1.00 71.88 460 ARG A O 1
ATOM 3659 N N . SER A 1 461 ? -20.350 1.698 9.982 1.00 79.88 461 SER A N 1
ATOM 3660 C CA . SER A 1 461 ? -18.905 1.435 10.010 1.00 79.88 461 SER A CA 1
ATOM 3661 C C . SER A 1 461 ? -18.560 0.083 9.380 1.00 79.88 461 SER A C 1
ATOM 3663 O O . SER A 1 461 ? -17.598 -0.005 8.621 1.00 79.88 461 SER A O 1
ATOM 3665 N N . ALA A 1 462 ? -19.338 -0.963 9.667 1.00 74.00 462 ALA A N 1
ATOM 3666 C CA . ALA A 1 462 ? -19.124 -2.292 9.101 1.00 74.00 462 ALA A CA 1
ATOM 3667 C C . ALA A 1 462 ? -19.320 -2.309 7.576 1.00 74.00 462 ALA A C 1
ATOM 3669 O O . ALA A 1 462 ? -18.487 -2.878 6.868 1.00 74.00 462 ALA A O 1
ATOM 3670 N N . ASP A 1 463 ? -20.352 -1.633 7.069 1.00 66.94 463 ASP A N 1
ATOM 3671 C CA . ASP A 1 463 ? -20.617 -1.511 5.631 1.00 66.94 463 ASP A CA 1
ATOM 3672 C C . ASP A 1 463 ? -19.499 -0.748 4.909 1.00 66.94 463 ASP A C 1
ATOM 3674 O O . ASP A 1 463 ? -19.056 -1.161 3.834 1.00 66.94 463 ASP A O 1
ATOM 3678 N N . LEU A 1 464 ? -18.973 0.318 5.524 1.00 70.12 464 LEU A N 1
ATOM 3679 C CA . LEU A 1 464 ? -17.828 1.067 4.997 1.00 70.12 464 LEU A CA 1
ATOM 3680 C C . LEU A 1 464 ? -16.559 0.209 4.947 1.00 70.12 464 LEU A C 1
ATOM 3682 O O . LEU A 1 464 ? -15.868 0.197 3.931 1.00 70.12 464 LEU A O 1
ATOM 3686 N N . ILE A 1 465 ? -16.269 -0.551 6.007 1.00 73.25 465 ILE A N 1
ATOM 3687 C CA . ILE A 1 465 ? -15.114 -1.462 6.051 1.00 73.25 465 ILE A CA 1
ATOM 3688 C C . ILE A 1 465 ? -15.260 -2.574 5.009 1.00 73.25 465 ILE A C 1
ATOM 3690 O O . ILE A 1 465 ? -14.286 -2.921 4.340 1.00 73.25 465 ILE A O 1
ATOM 3694 N N . LYS A 1 466 ? -16.465 -3.134 4.851 1.00 66.50 466 LYS A N 1
ATOM 3695 C CA . LYS A 1 466 ? -16.755 -4.170 3.855 1.00 66.50 466 LYS A CA 1
ATOM 3696 C C . LYS A 1 466 ? -16.547 -3.641 2.437 1.00 66.50 466 LYS A C 1
ATOM 3698 O O . LYS A 1 466 ? -15.808 -4.261 1.673 1.00 66.50 466 LYS A O 1
ATOM 3703 N N . SER A 1 467 ? -17.128 -2.483 2.129 1.00 60.69 467 SER A N 1
ATOM 3704 C CA . SER A 1 467 ? -16.999 -1.821 0.825 1.00 60.69 467 SER A CA 1
ATOM 3705 C C . SER A 1 467 ? -15.537 -1.486 0.528 1.00 60.69 467 SER A C 1
ATOM 3707 O O . SER A 1 467 ? -15.026 -1.813 -0.537 1.00 60.69 467 SER A O 1
ATOM 3709 N N . PHE A 1 468 ? -14.810 -0.938 1.506 1.00 67.12 468 PHE A N 1
ATOM 3710 C CA . PHE A 1 468 ? -13.386 -0.640 1.363 1.00 67.12 468 PHE A CA 1
ATOM 3711 C C . PHE A 1 468 ? -12.534 -1.889 1.134 1.00 67.12 468 PHE A C 1
ATOM 3713 O O . PHE A 1 468 ? -11.659 -1.884 0.270 1.00 67.12 468 PHE A O 1
ATOM 3720 N N . LYS A 1 469 ? -12.780 -2.967 1.888 1.00 65.00 469 LYS A N 1
ATOM 3721 C CA . LYS A 1 469 ? -12.062 -4.234 1.722 1.00 65.00 469 LYS A CA 1
ATOM 3722 C C . LYS A 1 469 ? -12.289 -4.810 0.327 1.00 65.00 469 LYS A C 1
ATOM 3724 O O . LYS A 1 469 ? -11.335 -5.289 -0.274 1.00 65.00 469 LYS A O 1
ATOM 3729 N N . GLN A 1 470 ? -13.522 -4.759 -0.173 1.00 60.28 470 GLN A N 1
ATOM 3730 C CA . GLN A 1 470 ? -13.879 -5.243 -1.504 1.00 60.28 470 GLN A CA 1
ATOM 3731 C C . GLN A 1 470 ? -13.211 -4.404 -2.598 1.00 60.28 470 GLN A C 1
ATOM 3733 O O . GLN A 1 470 ? -12.498 -4.951 -3.430 1.00 60.28 470 GLN A O 1
ATOM 3738 N N . VAL A 1 471 ? -13.331 -3.077 -2.527 1.00 58.88 471 VAL A N 1
ATOM 3739 C CA . VAL A 1 471 ? -12.728 -2.146 -3.492 1.00 58.88 471 VAL A CA 1
ATOM 3740 C C . VAL A 1 471 ? -11.195 -2.220 -3.486 1.00 58.88 471 VAL A C 1
ATOM 3742 O O . VAL A 1 471 ? -10.578 -2.292 -4.545 1.00 58.88 471 VAL A O 1
ATOM 3745 N N . SER A 1 472 ? -10.564 -2.282 -2.312 1.00 58.38 472 SER A N 1
ATOM 3746 C CA . SER A 1 472 ? -9.099 -2.366 -2.195 1.00 58.38 472 SER A CA 1
ATOM 3747 C C . SER A 1 472 ? -8.554 -3.724 -2.635 1.00 58.38 472 SER A C 1
ATOM 3749 O O . SER A 1 472 ? -7.511 -3.788 -3.281 1.00 58.38 472 SER A O 1
ATOM 3751 N N . ALA A 1 473 ? -9.251 -4.817 -2.305 1.00 57.41 473 ALA A N 1
ATOM 3752 C CA . ALA A 1 473 ? -8.872 -6.147 -2.770 1.00 57.41 473 ALA A CA 1
ATOM 3753 C C . ALA A 1 473 ? -9.034 -6.264 -4.288 1.00 57.41 473 ALA A C 1
ATOM 3755 O O . ALA A 1 473 ? -8.155 -6.820 -4.935 1.00 57.41 473 ALA A O 1
ATOM 3756 N N . ASP A 1 474 ? -10.099 -5.699 -4.857 1.00 60.12 474 ASP A N 1
ATOM 3757 C CA . ASP A 1 474 ? -10.333 -5.700 -6.299 1.00 60.12 474 ASP A CA 1
ATOM 3758 C C . ASP A 1 474 ? -9.317 -4.810 -7.040 1.00 60.12 474 ASP A C 1
ATOM 3760 O O . ASP A 1 474 ? -8.804 -5.228 -8.067 1.00 60.12 474 ASP A O 1
ATOM 3764 N N . GLN A 1 475 ? -8.928 -3.634 -6.529 1.00 57.66 475 GLN A N 1
ATOM 3765 C CA . GLN A 1 475 ? -7.881 -2.811 -7.169 1.00 57.66 475 GLN A CA 1
ATOM 3766 C C . GLN A 1 475 ? -6.497 -3.489 -7.178 1.00 57.66 475 GLN A C 1
ATOM 3768 O O . GLN A 1 475 ? -5.665 -3.209 -8.046 1.00 57.66 475 GLN A O 1
ATOM 3773 N N . VAL A 1 476 ? -6.224 -4.383 -6.224 1.00 54.16 476 VAL A N 1
ATOM 3774 C CA . VAL A 1 476 ? -4.980 -5.172 -6.161 1.00 54.16 476 VAL A CA 1
ATOM 3775 C C . VAL A 1 476 ? -5.104 -6.490 -6.936 1.00 54.16 476 VAL A C 1
ATOM 3777 O O . VAL A 1 476 ? -4.120 -6.951 -7.511 1.00 54.16 476 VAL A O 1
ATOM 3780 N N . SER A 1 477 ? -6.301 -7.073 -6.989 1.00 59.06 477 SER A N 1
ATOM 3781 C CA . SER A 1 477 ? -6.595 -8.336 -7.660 1.00 59.06 477 SER A CA 1
ATOM 3782 C C . SER A 1 477 ? -6.873 -8.135 -9.144 1.00 59.06 477 SER A C 1
ATOM 3784 O O . SER A 1 477 ? -7.786 -7.430 -9.558 1.00 59.06 477 SER A O 1
ATOM 3786 N N . GLU A 1 478 ? -6.123 -8.841 -9.979 1.00 65.88 478 GLU A N 1
ATOM 3787 C CA . GLU A 1 478 ? -6.355 -8.860 -11.419 1.00 65.88 478 GLU A CA 1
ATOM 3788 C C . GLU A 1 478 ? -7.415 -9.879 -11.861 1.00 65.88 478 GLU A C 1
ATOM 3790 O O . GLU A 1 478 ? -7.590 -10.082 -13.058 1.00 65.88 478 GLU A O 1
ATOM 3795 N N . ALA A 1 479 ? -8.111 -10.529 -10.925 1.00 77.25 479 ALA A N 1
ATOM 3796 C CA . ALA A 1 479 ? -9.008 -11.636 -11.230 1.00 77.25 479 ALA A CA 1
ATOM 3797 C C . ALA A 1 479 ? -10.373 -11.176 -11.764 1.00 77.25 479 ALA A C 1
ATOM 3799 O O . ALA A 1 479 ? -11.006 -10.271 -11.214 1.00 77.25 479 ALA A O 1
ATOM 3800 N N . ALA A 1 480 ? -10.852 -11.852 -12.811 1.00 84.56 480 ALA A N 1
ATOM 3801 C CA . ALA A 1 480 ? -12.221 -11.703 -13.278 1.00 84.56 480 ALA A CA 1
ATOM 3802 C C . ALA A 1 480 ? -13.192 -12.429 -12.333 1.00 84.56 480 ALA A C 1
ATOM 3804 O O . ALA A 1 480 ? -12.923 -13.547 -11.885 1.00 84.56 480 ALA A O 1
ATOM 3805 N N . ARG A 1 481 ? -14.335 -11.808 -12.037 1.00 87.38 481 ARG A N 1
ATOM 3806 C CA . ARG A 1 481 ? -15.418 -12.417 -11.256 1.00 87.38 481 ARG A CA 1
ATOM 3807 C C . ARG A 1 481 ? -16.779 -11.957 -11.748 1.00 87.38 481 ARG A C 1
ATOM 3809 O O . ARG A 1 481 ? -16.899 -10.955 -12.448 1.00 87.38 481 ARG A O 1
ATOM 3816 N N . GLU A 1 482 ? -17.799 -12.697 -11.337 1.00 89.31 482 GLU A N 1
ATOM 3817 C CA . GLU A 1 482 ? -19.189 -12.332 -11.565 1.00 89.31 482 GLU A CA 1
ATOM 3818 C C . GLU A 1 482 ? -19.675 -11.350 -10.482 1.00 89.31 482 GLU A C 1
ATOM 3820 O O . GLU A 1 482 ? -19.444 -11.576 -9.289 1.00 89.31 482 GLU A O 1
ATOM 3825 N N . PHE A 1 483 ? -20.319 -10.249 -10.880 1.00 87.50 483 PHE A N 1
ATOM 3826 C CA . PHE A 1 483 ? -20.895 -9.266 -9.953 1.00 87.50 483 PHE A CA 1
ATOM 3827 C C . PHE A 1 483 ? -21.987 -8.403 -10.596 1.00 87.50 483 PHE A C 1
ATOM 3829 O O . PHE A 1 483 ? -22.103 -8.329 -11.817 1.00 87.50 483 PHE A O 1
ATOM 3836 N N . GLU A 1 484 ? -22.796 -7.745 -9.765 1.00 89.00 484 GLU A N 1
ATOM 3837 C CA . GLU A 1 484 ? -23.863 -6.835 -10.198 1.00 89.00 484 GLU A CA 1
ATOM 3838 C C . GLU A 1 484 ? -23.295 -5.420 -10.356 1.00 89.00 484 GLU A C 1
ATOM 3840 O O . GLU A 1 484 ? -22.789 -4.832 -9.400 1.00 89.00 484 GLU A O 1
ATOM 3845 N N . ILE A 1 485 ? -23.330 -4.882 -11.581 1.00 88.50 485 ILE A N 1
ATOM 3846 C CA . ILE A 1 485 ? -22.644 -3.620 -11.889 1.00 88.50 485 ILE A CA 1
ATOM 3847 C C . ILE A 1 485 ? -23.255 -2.421 -11.162 1.00 88.50 485 ILE A C 1
ATOM 3849 O O . ILE A 1 485 ? -22.507 -1.585 -10.666 1.00 88.50 485 ILE A O 1
ATOM 3853 N N . GLY A 1 486 ? -24.586 -2.342 -11.064 1.00 88.50 486 GLY A N 1
ATOM 3854 C CA . GLY A 1 486 ? -25.265 -1.232 -10.388 1.00 88.50 486 GLY A CA 1
ATOM 3855 C C . GLY A 1 486 ? -24.819 -1.097 -8.931 1.00 88.50 486 GLY A C 1
ATOM 3856 O O . GLY A 1 486 ? -24.370 -0.027 -8.519 1.00 88.50 486 GLY A O 1
ATOM 3857 N N . ASP A 1 487 ? -24.849 -2.205 -8.190 1.00 87.44 487 ASP A N 1
ATOM 3858 C CA . ASP A 1 487 ? -24.392 -2.267 -6.799 1.00 87.44 487 ASP A CA 1
ATOM 3859 C C . ASP A 1 487 ? -22.911 -1.902 -6.678 1.00 87.44 487 ASP A C 1
ATOM 3861 O O . ASP A 1 487 ? -22.528 -1.105 -5.823 1.00 87.44 487 ASP A O 1
ATOM 3865 N N . TYR A 1 488 ? -22.074 -2.416 -7.580 1.00 88.69 488 TYR A N 1
ATOM 3866 C CA . TYR A 1 488 ? -20.642 -2.138 -7.549 1.00 88.69 488 TYR A CA 1
ATOM 3867 C C . TYR A 1 488 ? -20.307 -0.671 -7.854 1.00 88.69 488 TYR A C 1
ATOM 3869 O O . TYR A 1 488 ? -19.443 -0.082 -7.204 1.00 88.69 488 TYR A O 1
ATOM 3877 N N . LEU A 1 489 ? -21.020 -0.035 -8.789 1.00 90.25 489 LEU A N 1
ATOM 3878 C CA . LEU A 1 489 ? -20.894 1.405 -9.031 1.00 90.25 489 LEU A CA 1
ATOM 3879 C C . LEU A 1 489 ? -21.286 2.200 -7.780 1.00 90.25 489 LEU A C 1
ATOM 3881 O O . LEU A 1 489 ? -20.576 3.133 -7.401 1.00 90.25 489 LEU A O 1
ATOM 3885 N N . HIS A 1 490 ? -22.359 1.805 -7.091 1.00 89.69 490 HIS A N 1
ATOM 3886 C CA . HIS A 1 490 ? -22.740 2.416 -5.818 1.00 89.69 490 HIS A CA 1
ATOM 3887 C C . HIS A 1 490 ? -21.675 2.236 -4.727 1.00 89.69 490 HIS A C 1
ATOM 3889 O O . HIS A 1 490 ? -21.408 3.189 -3.988 1.00 89.69 490 HIS A O 1
ATOM 3895 N N . GLU A 1 491 ? -21.033 1.070 -4.630 1.00 86.56 491 GLU A N 1
ATOM 3896 C CA . GLU A 1 491 ? -19.915 0.832 -3.706 1.00 86.56 491 GLU A CA 1
ATOM 3897 C C . GLU A 1 491 ? -18.725 1.760 -4.004 1.00 86.56 491 GLU A C 1
ATOM 3899 O O . GLU A 1 491 ? -18.200 2.397 -3.084 1.00 86.56 491 GLU A O 1
ATOM 3904 N N . ILE A 1 492 ? -18.339 1.909 -5.279 1.00 88.50 492 ILE A N 1
ATOM 3905 C CA . ILE A 1 492 ? -17.245 2.806 -5.690 1.00 88.50 492 ILE A CA 1
ATOM 3906 C C . ILE A 1 492 ? -17.575 4.255 -5.316 1.00 88.50 492 ILE A C 1
ATOM 3908 O O . ILE A 1 492 ? -16.778 4.916 -4.648 1.00 88.50 492 ILE A O 1
ATOM 3912 N N . ILE A 1 493 ? -18.766 4.749 -5.671 1.00 90.50 493 ILE A N 1
ATOM 3913 C CA . ILE A 1 493 ? -19.185 6.121 -5.338 1.00 90.50 493 ILE A CA 1
ATOM 3914 C C . ILE A 1 493 ? -19.270 6.331 -3.821 1.00 90.50 493 ILE A C 1
ATOM 3916 O O . ILE A 1 493 ? -18.914 7.399 -3.321 1.00 90.50 493 ILE A O 1
ATOM 3920 N N . THR A 1 494 ? -19.674 5.310 -3.063 1.00 85.31 494 THR A N 1
ATOM 3921 C CA . THR A 1 494 ? -19.683 5.363 -1.595 1.00 85.31 494 THR A CA 1
ATOM 3922 C C . THR A 1 494 ? -18.271 5.499 -1.026 1.00 85.31 494 THR A C 1
ATOM 3924 O O . THR A 1 494 ? -18.081 6.248 -0.067 1.00 85.31 494 THR A O 1
ATOM 3927 N N . SER A 1 495 ? -17.276 4.840 -1.629 1.00 82.69 495 SER A N 1
ATOM 3928 C CA . SER A 1 495 ? -15.871 4.970 -1.219 1.00 82.69 495 SER A CA 1
ATOM 3929 C C . SER A 1 495 ? -15.295 6.372 -1.466 1.00 82.69 495 SER A C 1
ATOM 3931 O O . SER A 1 495 ? -14.474 6.826 -0.677 1.00 82.69 495 SER A O 1
ATOM 3933 N N . LEU A 1 496 ? -15.804 7.084 -2.481 1.00 84.19 496 LEU A N 1
ATOM 3934 C CA . LEU A 1 496 ? -15.395 8.447 -2.866 1.00 84.19 496 LEU A CA 1
ATOM 3935 C C . LEU A 1 496 ? -16.257 9.550 -2.234 1.00 84.19 496 LEU A C 1
ATOM 3937 O O . LEU A 1 496 ? -16.173 10.733 -2.580 1.00 84.19 496 LEU A O 1
ATOM 3941 N N . LYS A 1 497 ? -17.156 9.173 -1.322 1.00 83.50 497 LYS A N 1
ATOM 3942 C CA . LYS A 1 497 ? -18.150 10.083 -0.747 1.00 83.50 497 LYS A CA 1
ATOM 3943 C C . LYS A 1 497 ? -17.509 11.276 -0.041 1.00 83.50 497 LYS A C 1
ATOM 3945 O O . LYS A 1 497 ? -18.089 12.363 -0.045 1.00 83.50 497 LYS A O 1
ATOM 3950 N N . HIS A 1 498 ? -16.339 11.081 0.564 1.00 79.00 498 HIS A N 1
ATOM 3951 C CA . HIS A 1 498 ? -15.634 12.143 1.267 1.00 79.00 498 HIS A CA 1
ATOM 3952 C C . HIS A 1 498 ? -15.146 13.229 0.299 1.00 79.00 498 HIS A C 1
ATOM 3954 O O . HIS A 1 498 ? -15.437 14.412 0.504 1.00 79.00 498 HIS A O 1
ATOM 3960 N N . GLU A 1 499 ? -14.465 12.839 -0.783 1.00 81.19 499 GLU A N 1
ATOM 3961 C CA . GLU A 1 499 ? -13.986 13.763 -1.811 1.00 81.19 499 GLU A CA 1
ATOM 3962 C C . GLU A 1 499 ? -15.152 14.487 -2.494 1.00 81.19 499 GLU A C 1
ATOM 3964 O O . GLU A 1 499 ? -15.125 15.715 -2.623 1.00 81.19 499 GLU A O 1
ATOM 3969 N N . LEU A 1 500 ? -16.211 13.747 -2.840 1.00 88.25 500 LEU A N 1
ATOM 3970 C CA . LEU A 1 500 ? -17.426 14.284 -3.460 1.00 88.25 500 LEU A CA 1
ATOM 3971 C C . LEU A 1 500 ? -18.125 15.312 -2.560 1.00 88.25 500 LEU A C 1
ATOM 3973 O O . LEU A 1 500 ? -18.488 16.396 -3.015 1.00 88.25 500 LEU A O 1
ATOM 3977 N N . LYS A 1 501 ? -18.271 15.019 -1.260 1.00 84.94 501 LYS A N 1
ATOM 3978 C CA . LYS A 1 501 ? -18.906 15.935 -0.301 1.00 84.94 501 LYS A CA 1
ATOM 3979 C C . LYS A 1 501 ? -18.084 17.206 -0.103 1.00 84.94 501 LYS A C 1
ATOM 3981 O O . LYS A 1 501 ? -18.661 18.290 -0.042 1.00 84.94 501 LYS A O 1
ATOM 3986 N N . ARG A 1 502 ? -16.754 17.092 -0.013 1.00 81.31 502 ARG A N 1
ATOM 3987 C CA . ARG A 1 502 ? -15.856 18.250 0.135 1.00 81.31 502 ARG A CA 1
ATOM 3988 C C . ARG A 1 502 ? -15.953 19.195 -1.063 1.00 81.31 502 ARG A C 1
ATOM 3990 O O . ARG A 1 502 ? -15.910 20.406 -0.877 1.00 81.31 502 ARG A O 1
ATOM 3997 N N . ALA A 1 503 ? -16.108 18.639 -2.261 1.00 83.88 503 ALA A N 1
ATOM 3998 C CA . ALA A 1 503 ? -16.266 19.390 -3.501 1.00 83.88 503 ALA A CA 1
ATOM 3999 C C . ALA A 1 503 ? -17.726 19.782 -3.818 1.00 83.88 50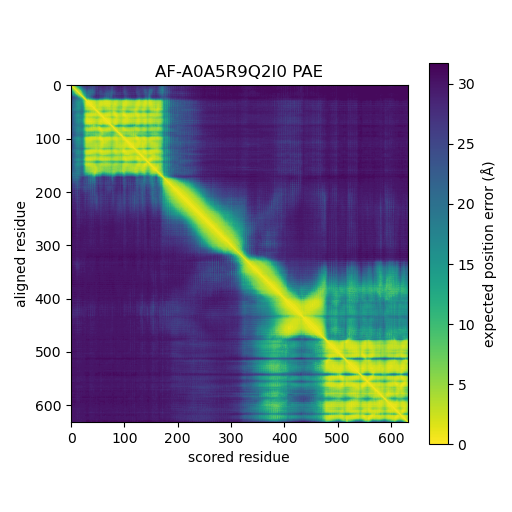3 ALA A C 1
ATOM 4001 O O . ALA A 1 503 ? -17.969 20.388 -4.855 1.00 83.88 503 ALA A O 1
ATOM 4002 N N . GLN A 1 504 ? -18.691 19.453 -2.948 1.00 88.88 504 GLN A N 1
ATOM 4003 C CA . GLN A 1 504 ? -20.128 19.697 -3.158 1.00 88.88 504 GLN A CA 1
ATOM 4004 C C . GLN A 1 504 ? -20.653 19.110 -4.482 1.00 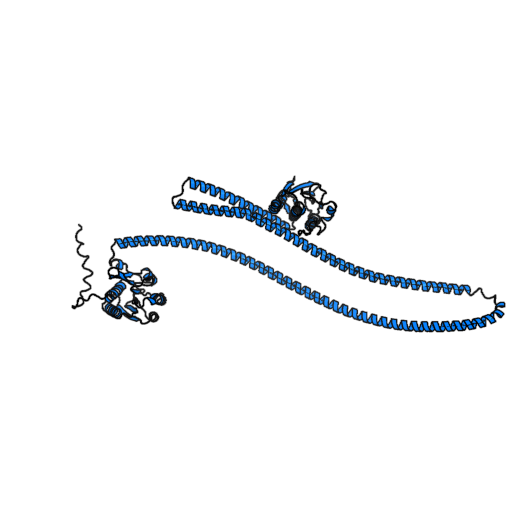88.88 504 GLN A C 1
ATOM 4006 O O . GLN A 1 504 ? -21.417 19.744 -5.208 1.00 88.88 504 GLN A O 1
ATOM 4011 N N . VAL A 1 505 ? -20.239 17.880 -4.794 1.00 92.31 505 VAL A N 1
ATOM 4012 C CA . VAL A 1 505 ? -20.608 17.175 -6.027 1.00 92.31 505 VAL A CA 1
ATOM 4013 C C . VAL A 1 505 ? -21.631 16.082 -5.746 1.00 92.31 505 VAL A C 1
ATOM 4015 O O . VAL A 1 505 ? -21.454 15.263 -4.841 1.00 92.31 505 VAL A O 1
ATOM 4018 N N . HIS A 1 506 ? -22.695 16.044 -6.546 1.00 93.12 506 HIS A N 1
ATOM 4019 C CA . HIS A 1 506 ? -23.699 14.984 -6.512 1.00 93.12 506 HIS A CA 1
ATOM 4020 C C . HIS A 1 506 ? -23.520 14.017 -7.684 1.00 93.12 506 HIS A C 1
ATOM 4022 O O . HIS A 1 506 ? -23.374 14.458 -8.822 1.00 93.12 506 HIS A O 1
ATOM 4028 N N . VAL A 1 507 ? -23.592 12.711 -7.422 1.00 95.19 507 VAL A N 1
ATOM 4029 C CA . VAL A 1 507 ? -23.484 11.669 -8.453 1.00 95.19 507 VAL A CA 1
ATOM 4030 C C . VAL A 1 507 ? -24.838 10.991 -8.645 1.00 95.19 507 VAL A C 1
ATOM 4032 O O . VAL A 1 507 ? -25.408 10.489 -7.675 1.00 95.19 507 VAL A O 1
ATOM 4035 N N . SER A 1 508 ? -25.341 10.963 -9.880 1.00 94.88 508 SER A N 1
ATOM 4036 C CA . SER A 1 508 ? -26.522 10.187 -10.272 1.00 94.88 508 SER A CA 1
ATOM 4037 C C . SER A 1 508 ? -26.107 8.947 -11.064 1.00 94.88 508 SER A C 1
ATOM 4039 O O . SER A 1 508 ? -25.221 9.008 -11.915 1.00 94.88 508 SER A O 1
ATOM 4041 N N . ILE A 1 509 ? -26.737 7.808 -10.774 1.00 93.88 509 ILE A N 1
ATOM 4042 C CA . ILE A 1 509 ? -26.490 6.543 -11.474 1.00 93.88 509 ILE A CA 1
ATOM 4043 C C . ILE A 1 509 ? -27.807 6.088 -12.095 1.00 93.88 509 ILE A C 1
ATOM 4045 O O . ILE A 1 509 ? -28.784 5.858 -11.382 1.00 93.88 509 ILE A O 1
ATOM 4049 N N . ARG A 1 510 ? -27.834 5.960 -13.422 1.00 92.75 510 ARG A N 1
ATOM 4050 C CA . ARG A 1 510 ? -28.917 5.329 -14.177 1.00 92.75 510 ARG A CA 1
ATOM 4051 C C . ARG A 1 510 ? -28.388 4.029 -14.771 1.00 92.75 510 ARG A C 1
ATOM 4053 O O . ARG A 1 510 ? -27.592 4.037 -15.704 1.00 92.75 510 ARG A O 1
ATOM 4060 N N . CYS A 1 511 ? -28.822 2.913 -14.203 1.00 87.56 511 CYS A N 1
ATOM 4061 C CA . CYS A 1 511 ? -28.467 1.578 -14.663 1.00 87.56 511 CYS A CA 1
ATOM 4062 C C . CYS A 1 511 ? -29.759 0.821 -14.960 1.00 87.56 511 CYS A C 1
ATOM 4064 O O . CYS A 1 511 ? -30.380 0.270 -14.053 1.00 87.56 511 CYS A O 1
ATOM 4066 N N . ASP A 1 512 ? -30.166 0.797 -16.229 1.00 72.19 512 ASP A N 1
ATOM 4067 C CA . ASP A 1 512 ? -31.449 0.216 -16.660 1.00 72.19 512 ASP A CA 1
ATOM 4068 C C . ASP A 1 512 ? -31.399 -1.322 -16.774 1.00 72.19 512 ASP A C 1
ATOM 4070 O O . ASP A 1 512 ? -32.249 -1.960 -17.397 1.00 72.19 512 ASP A O 1
ATOM 4074 N N . PHE A 1 513 ? -30.389 -1.949 -16.169 1.00 71.44 513 PHE A N 1
ATOM 4075 C CA . PHE A 1 513 ? -30.104 -3.365 -16.313 1.00 71.44 513 PHE A CA 1
ATOM 4076 C C . PHE A 1 513 ? -29.589 -3.979 -15.003 1.00 71.44 513 PHE A C 1
ATOM 4078 O O . PHE A 1 513 ? -28.635 -3.487 -14.407 1.00 71.44 513 PHE A O 1
ATOM 4085 N N . GLN A 1 514 ? -30.220 -5.075 -14.566 1.00 62.94 514 GLN A N 1
ATOM 4086 C CA . GLN A 1 514 ? -29.979 -5.739 -13.274 1.00 62.94 514 GLN A CA 1
ATOM 4087 C C . GLN A 1 514 ? -29.236 -7.085 -13.380 1.00 62.94 514 GLN A C 1
ATOM 4089 O O . GLN A 1 514 ? -29.300 -7.886 -12.450 1.00 62.94 514 GLN A O 1
ATOM 4094 N N . LYS A 1 515 ? -28.570 -7.414 -14.498 1.00 69.81 515 LYS A N 1
ATOM 4095 C CA . LYS A 1 515 ? -27.851 -8.702 -14.576 1.00 69.81 515 LYS A CA 1
ATOM 4096 C C . LYS A 1 515 ? -26.396 -8.582 -14.153 1.00 69.81 515 LYS A C 1
ATOM 4098 O O . LYS A 1 515 ? -25.757 -7.536 -14.263 1.00 69.81 515 LYS A O 1
ATOM 4103 N N . ARG A 1 516 ? -25.886 -9.723 -13.709 1.00 84.38 516 ARG A N 1
ATOM 4104 C CA . ARG A 1 516 ? -24.490 -9.936 -13.369 1.00 84.38 516 ARG A CA 1
ATOM 4105 C C . ARG A 1 516 ? -23.613 -9.929 -14.616 1.00 84.38 516 ARG A C 1
ATOM 4107 O O . ARG A 1 516 ? -24.007 -10.467 -15.649 1.00 84.38 516 ARG A O 1
ATOM 4114 N N . ILE A 1 517 ? -22.439 -9.321 -14.496 1.00 88.00 517 ILE A N 1
ATOM 4115 C CA . ILE A 1 517 ? -21.383 -9.304 -15.513 1.00 88.00 517 ILE A CA 1
ATOM 4116 C C . ILE A 1 517 ? -20.189 -10.113 -15.026 1.00 88.00 517 ILE A C 1
ATOM 4118 O O . ILE A 1 517 ? -19.916 -10.130 -13.827 1.00 88.00 517 ILE A O 1
ATOM 4122 N N . TYR A 1 518 ? -19.464 -10.749 -15.948 1.00 88.75 518 TYR A N 1
ATOM 4123 C CA . TYR A 1 518 ? -18.232 -11.483 -15.650 1.00 88.75 518 TYR A CA 1
ATOM 4124 C C . TYR A 1 518 ? -17.030 -10.780 -16.279 1.00 88.75 518 TYR A C 1
ATOM 4126 O O . TYR A 1 518 ? -16.810 -10.853 -17.490 1.00 88.75 518 TYR A O 1
ATOM 4134 N N . THR A 1 519 ? -16.281 -10.052 -15.453 1.00 88.44 519 THR A N 1
ATOM 4135 C CA . THR A 1 519 ? -15.142 -9.227 -15.885 1.00 88.44 519 THR A CA 1
ATOM 4136 C C . THR A 1 519 ? -14.297 -8.807 -14.674 1.00 88.44 519 THR A C 1
ATOM 4138 O O . THR A 1 519 ? -14.404 -9.432 -13.623 1.00 88.44 519 THR A O 1
ATOM 4141 N N . TYR A 1 520 ? -13.451 -7.780 -14.792 1.00 88.69 520 TYR A N 1
ATOM 4142 C CA . TYR A 1 520 ? -12.529 -7.301 -13.759 1.00 88.69 520 TYR A CA 1
ATOM 4143 C C . TYR A 1 520 ? -13.107 -6.117 -12.952 1.00 88.69 520 TYR A C 1
ATOM 4145 O O . TYR A 1 520 ? -12.945 -4.965 -13.368 1.00 88.69 520 TYR A O 1
ATOM 4153 N N . PRO A 1 521 ? -13.733 -6.334 -11.778 1.00 86.88 521 PRO A N 1
ATOM 4154 C CA . PRO A 1 521 ? -14.241 -5.239 -10.944 1.00 86.88 521 PRO A CA 1
ATOM 4155 C C . PRO A 1 521 ? -13.153 -4.232 -10.543 1.00 86.88 521 PRO A C 1
ATOM 4157 O O . PRO A 1 521 ? -13.383 -3.026 -10.576 1.00 86.88 521 PRO A O 1
ATOM 4160 N N . GLY A 1 522 ? -11.926 -4.694 -10.283 1.00 83.25 522 GLY A N 1
ATOM 4161 C CA . GLY A 1 522 ? -10.793 -3.816 -9.970 1.00 83.25 522 GLY A CA 1
ATOM 4162 C C . GLY A 1 522 ? -10.517 -2.751 -11.025 1.00 83.25 522 GLY A C 1
ATOM 4163 O O . GLY A 1 522 ? -10.244 -1.597 -10.691 1.00 83.25 522 GLY A O 1
ATOM 4164 N N . VAL A 1 523 ? -10.660 -3.123 -12.302 1.00 85.25 523 VAL A N 1
ATOM 4165 C CA . VAL A 1 523 ? -10.491 -2.200 -13.428 1.00 85.25 523 VAL A CA 1
ATOM 4166 C C . VAL A 1 523 ? -11.572 -1.124 -13.405 1.00 85.25 523 VAL A C 1
ATOM 4168 O O . VAL A 1 523 ? -11.247 0.055 -13.521 1.00 85.25 523 VAL A O 1
ATOM 4171 N N . PHE A 1 524 ? -12.835 -1.496 -13.183 1.00 86.94 524 PHE A N 1
ATOM 4172 C CA . PHE A 1 524 ? -13.923 -0.524 -13.056 1.00 86.94 524 PHE A CA 1
ATOM 4173 C C . PHE A 1 524 ? -13.696 0.467 -11.934 1.00 86.94 524 PHE A C 1
ATOM 4175 O O . PHE A 1 524 ? -13.841 1.669 -12.142 1.00 86.94 524 PHE A O 1
ATOM 4182 N N . SER A 1 525 ? -13.341 -0.039 -10.752 1.00 86.94 525 SER A N 1
ATOM 4183 C CA . SER A 1 525 ? -13.082 0.808 -9.599 1.00 86.94 525 SER A CA 1
ATOM 4184 C C . SER A 1 525 ? -11.991 1.823 -9.911 1.00 86.94 525 SER A C 1
ATOM 4186 O O . SER A 1 525 ? -12.180 3.011 -9.661 1.00 86.94 525 SER A O 1
ATOM 4188 N N . GLN A 1 526 ? -10.889 1.383 -10.516 1.00 83.75 526 GLN A N 1
ATOM 4189 C CA . GLN A 1 526 ? -9.773 2.260 -10.844 1.00 83.75 526 GLN A CA 1
ATOM 4190 C C . GLN A 1 526 ? -10.136 3.288 -11.923 1.00 83.75 526 GLN A C 1
ATOM 4192 O O . GLN A 1 526 ? -9.860 4.475 -11.751 1.00 83.75 526 GLN A O 1
ATOM 4197 N N . VAL A 1 527 ? -10.789 2.857 -13.006 1.00 91.19 527 VAL A N 1
ATOM 4198 C CA . VAL A 1 527 ? -11.190 3.746 -14.104 1.00 91.19 527 VAL A CA 1
ATOM 4199 C C . VAL A 1 527 ? -12.186 4.793 -13.612 1.00 91.19 527 VAL A C 1
ATOM 4201 O O . VAL A 1 527 ? -11.974 5.987 -13.810 1.00 91.19 527 VAL A O 1
ATOM 4204 N N . LEU A 1 528 ? -13.238 4.371 -12.908 1.00 92.38 528 LEU A N 1
ATOM 4205 C CA . LEU A 1 528 ? -14.251 5.289 -12.401 1.00 92.38 528 LEU A CA 1
ATOM 4206 C C . LEU A 1 528 ? -13.681 6.243 -11.348 1.00 92.38 528 LEU A C 1
ATOM 4208 O O . LEU A 1 528 ? -13.991 7.430 -11.377 1.00 92.38 528 LEU A O 1
ATOM 4212 N N . THR A 1 529 ? -12.811 5.754 -10.459 1.00 88.75 529 THR A N 1
ATOM 4213 C CA . THR A 1 529 ? -12.117 6.607 -9.484 1.00 88.75 529 THR A CA 1
ATOM 4214 C C . THR A 1 529 ? -11.310 7.690 -10.187 1.00 88.75 529 THR A C 1
ATOM 4216 O O . THR A 1 529 ? -11.436 8.862 -9.844 1.00 88.75 529 THR A O 1
ATOM 4219 N N . ASN A 1 530 ? -10.543 7.332 -11.218 1.00 87.25 530 ASN A N 1
ATOM 4220 C CA . ASN A 1 530 ? -9.760 8.301 -11.979 1.00 87.25 530 ASN A CA 1
ATOM 4221 C C . ASN A 1 530 ? -10.645 9.340 -12.680 1.00 87.25 530 ASN A C 1
ATOM 4223 O O . ASN A 1 530 ? -10.326 10.526 -12.633 1.00 87.25 530 ASN A O 1
ATOM 4227 N N . LEU A 1 531 ? -11.762 8.931 -13.290 1.00 93.38 531 LEU A N 1
ATOM 4228 C CA . LEU A 1 531 ? -12.699 9.864 -13.926 1.00 93.38 531 LEU A CA 1
ATOM 4229 C C . LEU A 1 531 ? -13.320 10.831 -12.907 1.00 93.38 531 LEU A C 1
ATOM 4231 O O . LEU A 1 531 ? -13.281 12.041 -13.120 1.00 93.38 531 LEU A O 1
ATOM 4235 N N . VAL A 1 532 ? -13.793 10.320 -11.764 1.00 92.62 532 VAL A N 1
ATOM 4236 C CA . VAL A 1 532 ? -14.360 11.145 -10.683 1.00 92.62 532 VAL A CA 1
ATOM 4237 C C . VAL A 1 532 ? -13.332 12.140 -10.156 1.00 92.62 532 VAL A C 1
ATOM 4239 O O . VAL A 1 532 ? -13.603 13.340 -10.109 1.00 92.62 532 VAL A O 1
ATOM 4242 N N . ILE A 1 533 ? -12.135 11.675 -9.794 1.00 88.19 533 ILE A N 1
ATOM 4243 C CA . ILE A 1 533 ? -11.067 12.541 -9.282 1.00 88.19 533 ILE A CA 1
ATOM 4244 C C . ILE A 1 533 ? -10.652 13.582 -10.330 1.00 88.19 533 ILE A C 1
ATOM 4246 O O . ILE A 1 533 ? -10.429 14.743 -9.976 1.00 88.19 533 ILE A O 1
ATOM 4250 N N . ASN A 1 534 ? -10.626 13.224 -11.617 1.00 89.19 534 ASN A N 1
ATOM 4251 C CA . ASN A 1 534 ? -10.358 14.181 -12.685 1.00 89.19 534 ASN A CA 1
ATOM 4252 C C . ASN A 1 534 ? -11.430 15.271 -12.760 1.00 89.19 534 ASN A C 1
ATOM 4254 O O . ASN A 1 534 ? -11.075 16.448 -12.835 1.00 89.19 534 ASN A O 1
ATOM 4258 N N . SER A 1 535 ? -12.717 14.932 -12.663 1.00 92.00 535 SER A N 1
ATOM 4259 C CA . SER A 1 535 ? -13.784 15.940 -12.608 1.00 92.00 535 SER A CA 1
ATOM 4260 C C . SER A 1 535 ? -13.646 16.849 -11.381 1.00 92.00 535 SER A C 1
ATOM 4262 O O . SER A 1 535 ? -13.795 18.065 -11.499 1.00 92.00 535 SER A O 1
ATOM 4264 N N . LEU A 1 536 ? -13.269 16.301 -10.219 1.00 88.81 536 LEU A N 1
ATOM 4265 C CA . LEU A 1 536 ? -13.039 17.093 -9.003 1.00 88.81 536 LEU A CA 1
ATOM 4266 C C . LEU A 1 536 ? -11.860 18.069 -9.133 1.00 88.81 536 LEU A C 1
ATOM 4268 O O . LEU A 1 536 ? -11.955 19.210 -8.684 1.00 88.81 536 LEU A O 1
ATOM 4272 N N . ILE A 1 537 ? -10.747 17.634 -9.726 1.00 85.44 537 ILE A N 1
ATOM 4273 C CA . ILE A 1 537 ? -9.519 18.437 -9.829 1.00 85.44 537 ILE A CA 1
ATOM 4274 C C . ILE A 1 537 ? -9.583 19.423 -10.999 1.00 85.44 537 ILE A C 1
ATOM 4276 O O . ILE A 1 537 ? -9.098 20.551 -10.883 1.00 85.44 537 ILE A O 1
ATOM 4280 N N . HIS A 1 538 ? -10.131 18.999 -12.136 1.00 85.94 538 HIS A N 1
ATOM 4281 C CA . HIS A 1 538 ? -10.094 19.746 -13.392 1.00 85.94 538 HIS A CA 1
ATOM 4282 C C . HIS A 1 538 ? -11.432 20.407 -13.720 1.00 85.94 538 HIS A C 1
ATOM 4284 O O . HIS A 1 538 ? -11.428 21.576 -14.093 1.00 85.94 538 HIS A O 1
ATOM 4290 N N . GLY A 1 539 ? -12.547 19.693 -13.539 1.00 86.31 539 GLY A N 1
ATOM 4291 C CA . GLY A 1 539 ? -13.877 20.116 -13.986 1.00 86.31 539 GLY A CA 1
ATOM 4292 C C . GLY A 1 539 ? -14.543 21.176 -13.104 1.00 86.31 539 GLY A C 1
ATOM 4293 O O . GLY A 1 539 ? -15.069 22.155 -13.627 1.00 86.31 539 GLY A O 1
ATOM 4294 N N . PHE A 1 540 ? -14.499 21.031 -11.775 1.00 88.25 540 PHE A N 1
ATOM 4295 C CA . PHE A 1 540 ? -15.320 21.840 -10.851 1.00 88.25 540 PHE A CA 1
ATOM 4296 C C . PHE A 1 540 ? -14.607 23.027 -10.182 1.00 88.25 540 PHE A C 1
ATOM 4298 O O . PHE A 1 540 ? -15.043 23.511 -9.140 1.00 88.25 540 PHE A O 1
ATOM 4305 N N . LYS A 1 541 ? -13.523 23.549 -10.769 1.00 73.25 541 LYS A N 1
ATOM 4306 C CA . LYS A 1 541 ? -12.700 24.611 -10.147 1.00 73.25 541 LYS A CA 1
ATOM 4307 C C . LYS A 1 541 ? -13.447 25.915 -9.824 1.00 73.25 541 LYS A C 1
ATOM 4309 O O . LYS A 1 541 ? -13.030 26.634 -8.920 1.00 73.25 541 LYS A O 1
ATOM 4314 N N . SER A 1 542 ? -14.519 26.222 -10.556 1.00 66.38 542 SER A N 1
ATOM 4315 C CA . SER A 1 542 ? -15.216 27.521 -10.506 1.00 66.38 542 SER A CA 1
ATOM 4316 C C . SER A 1 542 ? -16.716 27.407 -10.209 1.00 66.38 542 SER A C 1
ATOM 4318 O O . SER A 1 542 ? -17.442 28.392 -10.330 1.00 66.38 542 SER A O 1
ATOM 4320 N N . GLN A 1 543 ? -17.202 26.216 -9.854 1.00 68.00 543 GLN A N 1
ATOM 4321 C CA . GLN A 1 543 ? -18.630 25.904 -9.756 1.00 68.00 543 GLN A CA 1
ATOM 4322 C C . GLN A 1 543 ? -18.995 25.590 -8.302 1.00 68.00 543 GLN A C 1
ATOM 4324 O O . GLN A 1 543 ? -18.267 24.875 -7.622 1.00 68.00 543 GLN A O 1
ATOM 4329 N N . GLN A 1 544 ? -20.107 26.141 -7.803 1.00 63.16 544 GLN A N 1
ATOM 4330 C CA . GLN A 1 544 ? -20.505 25.960 -6.397 1.00 63.16 544 GLN A CA 1
ATOM 4331 C C . GLN A 1 544 ? -21.083 24.569 -6.102 1.00 63.16 544 GLN A C 1
ATOM 4333 O O . GLN A 1 544 ? -20.975 24.104 -4.973 1.00 63.16 544 GLN A O 1
ATOM 4338 N N . ALA A 1 545 ? -21.681 23.911 -7.098 1.00 81.31 545 ALA A N 1
ATOM 4339 C CA . ALA A 1 545 ? -22.210 22.557 -6.979 1.00 81.31 545 ALA A CA 1
ATOM 4340 C C . ALA A 1 545 ? -21.993 21.797 -8.292 1.00 81.31 545 ALA A C 1
ATOM 4342 O O . ALA A 1 545 ? -22.489 22.214 -9.343 1.00 81.31 545 ALA A O 1
ATOM 4343 N N . GLY A 1 546 ? -21.240 20.700 -8.229 1.00 90.50 546 GLY A N 1
ATOM 4344 C CA . GLY A 1 546 ? -20.976 19.838 -9.380 1.00 90.50 546 GLY A CA 1
ATOM 4345 C C . GLY A 1 546 ? -21.973 18.686 -9.476 1.00 90.50 546 GLY A C 1
ATOM 4346 O O . GLY A 1 546 ? -22.559 18.246 -8.483 1.00 90.50 546 GLY A O 1
ATOM 4347 N N . HIS A 1 547 ? -22.147 18.164 -10.680 1.00 94.44 547 HIS A N 1
ATOM 4348 C CA . HIS A 1 547 ? -22.938 16.980 -10.961 1.00 94.44 547 HIS A CA 1
ATOM 4349 C C . HIS A 1 547 ? -22.160 16.029 -11.863 1.00 94.44 547 HIS A C 1
ATOM 4351 O O . HIS A 1 547 ? -21.570 16.454 -12.854 1.00 94.44 547 HIS A O 1
ATOM 4357 N N . ILE A 1 548 ? -22.180 14.747 -11.510 1.00 96.12 548 ILE A N 1
ATOM 4358 C CA . ILE A 1 548 ? -21.680 13.653 -12.342 1.00 96.12 548 ILE A CA 1
ATOM 4359 C C . ILE A 1 548 ? -22.850 12.707 -12.600 1.00 96.12 548 ILE A C 1
ATOM 4361 O O . ILE A 1 548 ? -23.546 12.303 -11.667 1.00 96.12 548 ILE A O 1
ATOM 4365 N N . GLN A 1 549 ? -23.049 12.338 -13.855 1.00 95.94 549 GLN A N 1
ATOM 4366 C CA . GLN A 1 549 ? -24.048 11.387 -14.305 1.00 95.94 549 GLN A CA 1
ATOM 4367 C C . GLN A 1 549 ? -23.351 10.148 -14.870 1.00 95.94 549 GLN A C 1
ATOM 4369 O O . GLN A 1 549 ? -22.485 10.247 -15.739 1.00 95.94 549 GLN A O 1
ATOM 4374 N N . LEU A 1 550 ? -23.747 8.980 -14.368 1.00 95.38 550 LEU A N 1
ATOM 4375 C CA . LEU A 1 550 ? -23.344 7.673 -14.877 1.00 95.38 550 LEU A CA 1
ATOM 4376 C C . LEU A 1 550 ? -24.554 7.005 -15.517 1.00 95.38 550 LEU A C 1
ATOM 4378 O O . LEU A 1 550 ? -25.537 6.730 -14.829 1.00 95.38 550 LEU A O 1
ATOM 4382 N N . GLU A 1 551 ? -24.489 6.727 -16.813 1.00 94.62 551 GLU A N 1
ATOM 4383 C CA . GLU A 1 551 ? -25.512 5.961 -17.524 1.00 94.62 551 GLU A CA 1
ATOM 4384 C C . GLU A 1 551 ? -24.919 4.647 -18.028 1.00 94.62 551 GLU A C 1
ATOM 4386 O O . GLU A 1 551 ? -23.908 4.645 -18.724 1.00 94.62 551 GLU A O 1
ATOM 4391 N N . VAL A 1 552 ? -25.545 3.526 -17.676 1.00 92.44 552 VAL A N 1
ATOM 4392 C CA . VAL A 1 552 ? -25.102 2.185 -18.069 1.00 92.44 552 VAL A CA 1
ATOM 4393 C C . VAL A 1 552 ? -26.136 1.562 -18.998 1.00 92.44 552 VAL A C 1
ATOM 4395 O O . VAL A 1 552 ? -27.303 1.421 -18.627 1.00 92.44 552 VAL A O 1
ATOM 4398 N N . LYS A 1 553 ? -25.692 1.151 -20.187 1.00 91.25 553 LYS A N 1
ATOM 4399 C CA . LYS A 1 553 ? -26.499 0.484 -21.215 1.00 91.25 553 LYS A CA 1
ATOM 4400 C C . LYS A 1 553 ? -25.840 -0.817 -21.649 1.00 91.25 553 LYS A C 1
ATOM 4402 O O . LYS A 1 553 ? -24.621 -0.953 -21.616 1.00 91.25 553 LYS A O 1
ATOM 4407 N N . GLN A 1 554 ? -26.650 -1.779 -22.073 1.00 86.81 554 GLN A N 1
ATOM 4408 C CA . GLN A 1 554 ? -26.166 -3.005 -22.697 1.00 86.81 554 GLN A CA 1
ATOM 4409 C C . GLN A 1 554 ? -26.725 -3.098 -24.112 1.00 86.81 554 GLN A C 1
ATOM 4411 O O . GLN A 1 554 ? -27.940 -3.094 -24.294 1.00 86.81 554 GLN A O 1
ATOM 4416 N N . GLU A 1 555 ? -25.845 -3.263 -25.095 1.00 88.06 555 GLU A N 1
ATOM 4417 C CA . GLU A 1 555 ? -26.221 -3.444 -26.497 1.00 88.06 555 GLU A CA 1
ATOM 4418 C C . GLU A 1 555 ? -25.285 -4.457 -27.164 1.00 88.06 555 GLU A C 1
ATOM 4420 O O . GLU A 1 555 ? -24.075 -4.425 -26.960 1.00 88.06 555 GLU A O 1
ATOM 4425 N N . ASN A 1 556 ? -25.831 -5.382 -27.961 1.00 84.56 556 ASN A N 1
ATOM 4426 C CA . ASN A 1 556 ? -25.055 -6.318 -28.794 1.00 84.56 556 ASN A CA 1
ATOM 4427 C C . ASN A 1 556 ? -23.917 -7.062 -28.056 1.00 84.56 556 ASN A C 1
ATOM 4429 O O . ASN A 1 556 ? -22.806 -7.198 -28.567 1.00 84.56 556 ASN A O 1
ATOM 4433 N N . GLY A 1 557 ? -24.174 -7.524 -26.826 1.00 83.81 557 GLY A N 1
ATOM 4434 C CA . GLY A 1 557 ? -23.179 -8.246 -26.020 1.00 83.81 557 GLY A CA 1
ATOM 4435 C C . GLY A 1 557 ? -22.052 -7.373 -25.453 1.00 83.81 557 GLY A C 1
ATOM 4436 O O . GLY A 1 557 ? -21.135 -7.909 -24.836 1.00 83.81 557 GLY A O 1
ATOM 4437 N N . HIS A 1 558 ? -22.138 -6.054 -25.614 1.00 88.88 558 HIS A N 1
ATOM 4438 C CA . HIS A 1 558 ? -21.235 -5.069 -25.032 1.00 88.88 558 HIS A CA 1
ATOM 4439 C C . HIS A 1 558 ? -21.959 -4.256 -23.959 1.00 88.88 558 HIS A C 1
ATOM 4441 O O . HIS A 1 558 ? -23.183 -4.093 -23.980 1.00 88.88 558 HIS A O 1
ATOM 4447 N N . LEU A 1 559 ? -21.186 -3.775 -22.996 1.00 90.44 559 LEU A N 1
ATOM 4448 C CA . LEU A 1 559 ? -21.625 -2.854 -21.967 1.00 90.44 559 LEU A CA 1
ATOM 4449 C C . LEU A 1 559 ? -21.075 -1.471 -22.302 1.00 90.44 559 LEU A C 1
ATOM 4451 O O . LEU A 1 559 ? -19.879 -1.334 -22.548 1.00 90.44 559 LEU A O 1
ATOM 4455 N N . PHE A 1 560 ? -21.954 -0.477 -22.300 1.00 92.62 560 PHE A N 1
ATOM 4456 C CA . PHE A 1 560 ? -21.646 0.925 -22.533 1.00 92.62 560 PHE A CA 1
ATOM 4457 C C . PHE A 1 560 ? -21.867 1.697 -21.238 1.00 92.62 560 PHE A C 1
ATOM 4459 O O . PHE A 1 560 ? -22.935 1.608 -20.630 1.00 92.62 560 PHE A O 1
ATOM 4466 N N . ILE A 1 561 ? -20.859 2.443 -20.804 1.00 93.44 561 ILE A N 1
ATOM 4467 C CA . ILE A 1 561 ? -20.944 3.333 -19.649 1.00 93.44 561 ILE A CA 1
ATOM 4468 C C . ILE A 1 561 ? -20.646 4.741 -20.132 1.00 93.44 561 ILE A C 1
ATOM 4470 O O . ILE A 1 561 ? -19.541 5.023 -20.588 1.00 93.44 561 ILE A O 1
ATOM 4474 N N . HIS A 1 562 ? -21.621 5.628 -20.003 1.00 95.31 562 HIS A N 1
ATOM 4475 C CA . HIS A 1 562 ? -21.432 7.052 -20.214 1.00 95.31 562 HIS A CA 1
ATOM 4476 C C . HIS A 1 562 ? -21.182 7.720 -18.869 1.00 95.31 562 HIS A C 1
ATOM 4478 O O . HIS A 1 562 ? -22.033 7.701 -17.981 1.00 95.31 562 HIS A O 1
ATOM 4484 N N . TYR A 1 563 ? -20.005 8.313 -18.738 1.00 96.56 563 TYR A N 1
ATOM 4485 C CA . TYR A 1 563 ? -19.634 9.195 -17.648 1.00 96.56 563 TYR A CA 1
ATOM 4486 C C . TYR A 1 563 ? -19.727 10.631 -18.151 1.00 96.56 563 TYR A C 1
ATOM 4488 O O . TYR A 1 563 ? -19.012 10.989 -19.084 1.00 96.56 563 TYR A O 1
ATOM 4496 N N . GLN A 1 564 ? -20.564 11.463 -17.539 1.00 96.06 564 GLN A N 1
ATOM 4497 C CA . GLN A 1 564 ? -20.653 12.879 -17.883 1.00 96.06 564 GLN A CA 1
ATOM 4498 C C . GLN A 1 564 ? -20.606 13.741 -16.628 1.00 96.06 564 GLN A C 1
ATOM 4500 O O . GLN A 1 564 ? -21.374 13.520 -15.697 1.00 96.06 564 GLN A O 1
ATOM 4505 N N . ASP A 1 565 ? -19.727 14.737 -16.604 1.00 95.19 565 ASP A N 1
ATOM 4506 C CA . ASP A 1 565 ? -19.7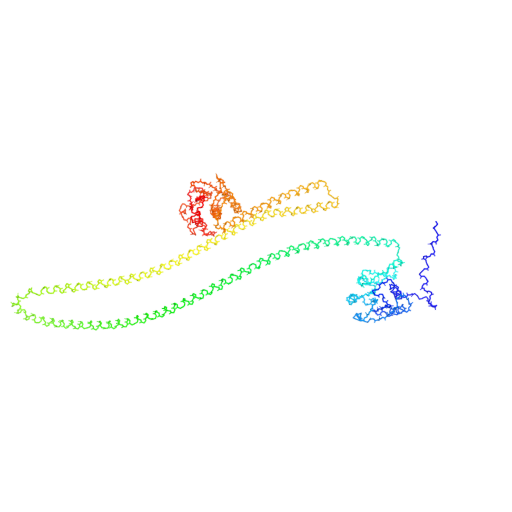70 15.802 -15.603 1.00 95.19 565 ASP A CA 1
ATOM 4507 C C . ASP A 1 565 ? -20.349 17.095 -16.183 1.00 95.19 565 ASP A C 1
ATOM 4509 O O . ASP A 1 565 ? -20.483 17.231 -17.394 1.00 95.19 565 ASP A O 1
ATOM 4513 N N . ASN A 1 566 ? -20.716 18.045 -15.322 1.00 92.94 566 ASN A N 1
ATOM 4514 C CA . ASN A 1 566 ? -21.164 19.382 -15.727 1.00 92.94 566 ASN A CA 1
ATOM 4515 C C . ASN A 1 566 ? -20.111 20.478 -15.465 1.00 92.94 566 ASN A C 1
ATOM 4517 O O . ASN A 1 566 ? -20.483 21.629 -15.217 1.00 92.94 566 ASN A O 1
ATOM 4521 N N . GLY A 1 567 ? -18.825 20.109 -15.466 1.00 90.31 567 GLY A N 1
ATOM 4522 C CA . GLY A 1 567 ? -17.698 21.000 -15.199 1.00 90.31 567 GLY A CA 1
ATOM 4523 C C . GLY A 1 567 ? -17.312 21.883 -16.390 1.00 90.31 567 GLY A C 1
ATOM 4524 O O . GLY A 1 567 ? -18.086 22.099 -17.319 1.00 90.31 567 GLY A O 1
ATOM 4525 N N . CYS A 1 568 ? -16.076 22.390 -16.392 1.00 88.31 568 CYS A N 1
ATOM 4526 C CA . CYS A 1 568 ? -15.571 23.265 -17.459 1.00 88.31 568 CYS A CA 1
ATOM 4527 C C . CYS A 1 568 ? -15.342 22.575 -18.817 1.00 88.31 568 CYS A C 1
ATOM 4529 O O . CYS A 1 568 ? -15.069 23.264 -19.797 1.00 88.31 568 CYS A O 1
ATOM 4531 N N . GLY A 1 569 ? -15.427 21.243 -18.877 1.00 89.06 569 GLY A N 1
ATOM 4532 C CA . GLY A 1 569 ? -15.221 20.467 -20.099 1.00 89.06 569 GLY A CA 1
ATOM 4533 C C . GLY A 1 569 ? -13.763 20.384 -20.551 1.00 89.06 569 GLY A C 1
ATOM 4534 O O . GLY A 1 569 ? -12.834 20.711 -19.807 1.00 89.06 569 GLY A O 1
ATOM 4535 N N . ILE A 1 570 ? -13.574 19.880 -21.773 1.00 89.94 570 ILE A N 1
ATOM 4536 C CA . ILE A 1 570 ? -12.266 19.638 -22.394 1.00 89.94 570 ILE A CA 1
ATOM 4537 C C . ILE A 1 570 ? -12.242 20.319 -23.765 1.00 89.94 570 ILE A C 1
ATOM 4539 O O . ILE A 1 570 ? -13.121 20.086 -24.592 1.00 89.94 570 ILE A O 1
ATOM 4543 N N . ASP A 1 571 ? -11.221 21.141 -24.022 1.00 89.31 571 ASP A N 1
ATOM 4544 C CA . ASP A 1 571 ? -11.058 21.807 -25.318 1.00 89.31 571 ASP A CA 1
ATOM 4545 C C . ASP A 1 571 ? -10.919 20.791 -26.460 1.00 89.31 571 ASP A C 1
ATOM 4547 O O . ASP A 1 571 ? -10.150 19.832 -26.357 1.00 89.31 571 ASP A O 1
ATOM 4551 N N . LYS A 1 572 ? -11.566 21.060 -27.603 1.00 86.69 572 LYS A N 1
ATOM 4552 C CA . LYS A 1 572 ? -11.568 20.163 -28.778 1.00 86.69 572 LYS A CA 1
ATOM 4553 C C . LYS A 1 572 ? 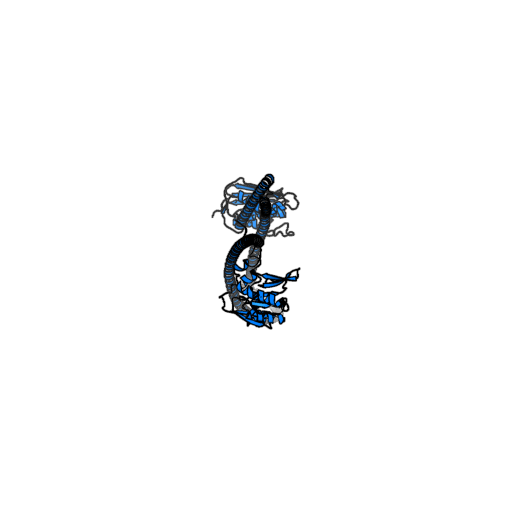-10.174 19.717 -29.223 1.00 86.69 572 LYS A C 1
ATOM 4555 O O . LYS A 1 572 ? -9.984 18.577 -29.621 1.00 86.69 572 LYS A O 1
ATOM 4560 N N . GLN A 1 573 ? -9.186 20.609 -29.137 1.00 86.25 573 GLN A N 1
ATOM 4561 C CA . GLN A 1 573 ? -7.802 20.334 -29.550 1.00 86.25 573 GLN A CA 1
ATOM 4562 C C . GLN A 1 573 ? -7.082 19.317 -28.650 1.00 86.25 573 GLN A C 1
ATOM 4564 O O . GLN A 1 573 ? -6.014 18.819 -29.015 1.00 86.25 573 GLN A O 1
ATOM 4569 N N . ASN A 1 574 ? -7.640 19.047 -27.469 1.00 86.69 574 ASN A N 1
ATOM 4570 C CA . ASN A 1 574 ? -7.062 18.168 -26.465 1.00 86.69 574 ASN A CA 1
ATOM 4571 C C . ASN A 1 574 ? -7.738 16.792 -26.423 1.00 86.69 574 ASN A C 1
ATOM 4573 O O . ASN A 1 574 ? -7.146 15.894 -25.838 1.00 86.69 574 ASN A O 1
ATOM 4577 N N . LEU A 1 575 ? -8.909 16.599 -27.048 1.00 86.81 575 LEU A N 1
ATOM 4578 C CA . LEU A 1 575 ? -9.704 15.360 -26.960 1.00 86.81 575 LEU A CA 1
ATOM 4579 C C . LEU A 1 575 ? -8.914 14.093 -27.320 1.00 86.81 575 LEU A C 1
ATOM 4581 O O . LEU A 1 575 ? -9.043 13.089 -26.628 1.00 86.81 575 LEU A O 1
ATOM 4585 N N . ASP A 1 576 ? -8.047 14.161 -28.332 1.00 81.25 576 ASP A N 1
ATOM 4586 C CA . ASP A 1 576 ? -7.215 13.018 -28.737 1.00 81.25 576 ASP A CA 1
ATOM 4587 C C . ASP A 1 576 ? -5.961 12.854 -27.862 1.00 81.25 576 ASP A C 1
ATOM 4589 O O . ASP A 1 576 ? -5.413 11.764 -27.747 1.00 81.25 576 ASP A O 1
ATOM 4593 N N . LYS A 1 577 ? -5.508 13.937 -27.218 1.00 84.94 577 LYS A N 1
ATOM 4594 C CA . LYS A 1 577 ? -4.248 13.992 -26.456 1.00 84.94 577 LYS A CA 1
ATOM 4595 C C . LYS A 1 577 ? -4.416 13.674 -24.979 1.00 84.94 577 LYS A C 1
ATOM 4597 O O . LYS A 1 577 ? -3.441 13.369 -24.306 1.00 84.94 577 LYS A O 1
ATOM 4602 N N . ILE A 1 578 ? -5.630 13.762 -24.436 1.00 88.50 578 ILE A N 1
ATOM 4603 C CA . ILE A 1 578 ? -5.866 13.531 -23.001 1.00 88.50 578 ILE A CA 1
ATOM 4604 C C . ILE A 1 578 ? -5.526 12.105 -22.547 1.00 88.50 578 ILE A C 1
ATOM 4606 O O . ILE A 1 578 ? -5.323 11.887 -21.354 1.00 88.50 578 ILE A O 1
ATOM 4610 N N . PHE A 1 579 ? -5.476 11.147 -23.475 1.00 86.56 579 PHE A N 1
ATOM 4611 C CA . PHE A 1 579 ? -5.063 9.773 -23.199 1.00 86.56 579 PHE A CA 1
ATOM 4612 C C . PHE A 1 579 ? -3.548 9.569 -23.331 1.00 86.56 579 PHE A C 1
ATOM 4614 O O . PHE A 1 579 ? -3.048 8.527 -22.899 1.00 86.56 579 PHE A O 1
ATOM 4621 N N . ASP A 1 580 ? -2.809 10.553 -23.857 1.00 77.62 580 ASP A N 1
ATOM 4622 C CA . ASP A 1 580 ? -1.353 10.490 -23.938 1.00 77.62 580 ASP A CA 1
ATOM 4623 C C . ASP A 1 580 ? -0.750 10.523 -22.525 1.00 77.62 580 ASP A C 1
ATOM 4625 O O . ASP A 1 580 ? -1.111 11.380 -21.706 1.00 77.62 580 ASP A O 1
ATOM 4629 N N . PRO A 1 581 ? 0.202 9.627 -22.208 1.00 73.00 581 PRO A N 1
ATOM 4630 C CA . PRO A 1 581 ? 0.891 9.657 -20.927 1.00 73.00 581 PRO A CA 1
ATOM 4631 C C . PRO A 1 581 ? 1.499 11.035 -20.640 1.00 73.00 581 PRO A C 1
ATOM 4633 O O . PRO A 1 581 ? 2.129 11.650 -21.500 1.00 73.00 581 PRO A O 1
ATOM 4636 N N . PHE A 1 582 ? 1.353 11.495 -19.396 1.00 72.88 582 PHE A N 1
ATOM 4637 C CA . PHE A 1 582 ? 1.858 12.773 -18.876 1.00 72.88 582 PHE A CA 1
ATOM 4638 C C . PHE A 1 582 ? 1.160 14.036 -19.387 1.00 72.88 582 PHE A C 1
ATOM 4640 O O . PHE A 1 582 ? 1.533 15.144 -18.968 1.00 72.88 582 PHE A O 1
ATOM 4647 N N . PHE A 1 583 ? 0.147 13.905 -20.243 1.00 78.50 583 PHE A N 1
ATOM 4648 C CA . PHE A 1 583 ? -0.645 15.037 -20.692 1.00 78.50 583 PHE A CA 1
ATOM 4649 C C . PHE A 1 583 ? -1.535 15.554 -19.555 1.00 78.50 583 PHE A C 1
ATOM 4651 O O . PHE A 1 583 ? -2.300 14.820 -18.933 1.00 78.50 583 PHE A O 1
ATOM 4658 N N . THR A 1 584 ? -1.447 16.850 -19.252 1.00 81.06 584 THR A N 1
ATOM 4659 C CA . THR A 1 584 ? -2.346 17.492 -18.289 1.00 81.06 584 THR A CA 1
ATOM 4660 C C . THR A 1 584 ? -2.414 18.995 -18.518 1.00 81.06 584 THR A C 1
ATOM 4662 O O . THR A 1 584 ? -1.408 19.647 -18.793 1.00 81.06 584 THR A O 1
ATOM 4665 N N . THR A 1 585 ? -3.600 19.568 -18.328 1.00 80.50 585 THR A N 1
ATOM 4666 C CA . THR A 1 585 ? -3.823 21.020 -18.331 1.00 80.50 585 THR A CA 1
ATOM 4667 C C . THR A 1 585 ? -3.513 21.671 -16.977 1.00 80.50 585 THR A C 1
ATOM 4669 O O . THR A 1 585 ? -3.602 22.889 -16.848 1.00 80.50 585 THR A O 1
ATOM 4672 N N . ASN A 1 586 ? -3.140 20.888 -15.952 1.00 76.50 586 ASN A N 1
ATOM 4673 C CA . ASN A 1 586 ? -2.964 21.372 -14.578 1.00 76.50 586 ASN A CA 1
ATOM 4674 C C . ASN A 1 586 ? -1.636 20.949 -13.926 1.00 76.50 586 ASN A C 1
ATOM 4676 O O . ASN A 1 586 ? -1.583 20.643 -12.734 1.00 76.50 586 ASN A O 1
ATOM 4680 N N . ARG A 1 587 ? -0.542 20.932 -14.698 1.00 76.19 587 ARG A N 1
ATOM 4681 C CA . ARG A 1 587 ? 0.771 20.448 -14.227 1.00 76.19 587 ARG A CA 1
ATOM 4682 C C . ARG A 1 587 ? 1.289 21.197 -12.990 1.00 76.19 587 ARG A C 1
ATOM 4684 O O . ARG A 1 587 ? 1.867 20.587 -12.098 1.00 76.19 587 ARG A O 1
ATOM 4691 N N . ASN A 1 588 ? 1.009 22.497 -12.889 1.00 66.88 588 ASN A N 1
ATOM 4692 C CA . ASN A 1 588 ? 1.467 23.347 -11.782 1.00 66.88 588 ASN A CA 1
ATOM 4693 C C . ASN A 1 588 ? 0.791 23.038 -10.432 1.00 66.88 588 ASN A C 1
ATOM 4695 O O . ASN A 1 588 ? 1.266 23.500 -9.400 1.00 66.88 588 ASN A O 1
ATOM 4699 N N . SER A 1 589 ? -0.297 22.260 -10.420 1.00 63.16 589 SER A N 1
ATOM 4700 C CA . SER A 1 589 ? -0.995 21.835 -9.196 1.00 63.16 589 SER A CA 1
ATOM 4701 C C . SER A 1 589 ? -0.679 20.391 -8.790 1.00 63.16 589 SER A C 1
ATOM 4703 O O . SER A 1 589 ? -1.385 19.830 -7.957 1.00 63.16 589 SER A O 1
ATOM 4705 N N . GLY A 1 590 ? 0.362 19.782 -9.370 1.00 58.38 590 GLY A N 1
ATOM 4706 C CA . GLY A 1 590 ? 0.805 18.427 -9.025 1.00 58.38 590 GLY A CA 1
ATOM 4707 C C . GLY A 1 590 ? 0.107 17.300 -9.792 1.00 58.38 590 GLY A C 1
ATOM 4708 O O . GLY A 1 590 ? 0.310 16.136 -9.458 1.00 58.38 590 GLY A O 1
ATOM 4709 N N . SER A 1 591 ? -0.691 17.609 -10.822 1.00 69.12 591 SER A N 1
ATOM 4710 C CA . SER A 1 591 ? -1.269 16.587 -11.703 1.00 69.12 591 SER A CA 1
ATOM 4711 C C . SER A 1 591 ? -0.171 15.911 -12.535 1.00 69.12 591 SER A C 1
ATOM 4713 O O . SER A 1 591 ? 0.572 16.572 -13.261 1.00 69.12 591 SER A O 1
ATOM 4715 N N . THR A 1 592 ? -0.095 14.585 -12.449 1.00 65.75 592 THR A N 1
ATOM 4716 C CA . THR A 1 592 ? 0.876 13.722 -13.148 1.00 65.75 592 THR A CA 1
ATOM 4717 C C . THR A 1 592 ? 0.566 13.566 -14.638 1.00 65.75 592 THR A C 1
ATOM 4719 O O . THR A 1 592 ? 1.482 13.399 -15.440 1.00 65.75 592 THR A O 1
ATOM 4722 N N . GLY A 1 593 ? -0.718 13.639 -15.014 1.00 77.31 593 GLY A N 1
ATOM 4723 C CA . GLY A 1 593 ? -1.194 13.389 -16.378 1.00 77.31 593 GLY A CA 1
ATOM 4724 C C . GLY A 1 593 ? -1.197 11.910 -16.772 1.00 77.31 593 GLY A C 1
ATOM 4725 O O . GLY A 1 593 ? -1.155 11.590 -17.953 1.00 77.31 593 GLY A O 1
ATOM 4726 N N . LEU A 1 594 ? -1.189 10.996 -15.799 1.00 73.44 594 LEU A N 1
ATOM 4727 C CA . LEU A 1 594 ? -1.128 9.555 -16.052 1.00 73.44 594 LEU A CA 1
ATOM 4728 C C . LEU A 1 594 ? -2.500 8.869 -15.914 1.00 73.44 594 LEU A C 1
ATOM 4730 O O . LEU A 1 594 ? -2.779 7.936 -16.668 1.00 73.44 594 LEU A O 1
ATOM 4734 N N . GLY A 1 595 ? -3.402 9.385 -15.073 1.00 80.62 595 GLY A N 1
ATOM 4735 C CA . GLY A 1 595 ? -4.716 8.785 -14.807 1.00 80.62 595 GLY A CA 1
ATOM 4736 C C . GLY A 1 595 ? -5.539 8.360 -16.036 1.00 80.62 595 GLY A C 1
ATOM 4737 O O . GLY A 1 595 ? -6.017 7.225 -16.073 1.00 80.62 595 GLY A O 1
ATOM 4738 N N . LEU A 1 596 ? -5.698 9.212 -17.061 1.00 87.69 596 LEU A N 1
ATOM 4739 C CA . LEU A 1 596 ? -6.461 8.855 -18.274 1.00 87.69 596 LEU A CA 1
ATOM 4740 C C . LEU A 1 596 ? -5.714 7.869 -19.181 1.00 87.69 596 LEU A C 1
ATOM 4742 O O . LEU A 1 596 ? -6.346 6.969 -19.729 1.00 87.69 596 LEU A O 1
ATOM 4746 N N . SER A 1 597 ? -4.384 7.961 -19.269 1.00 81.62 597 SER A N 1
ATOM 4747 C CA . SER A 1 597 ? -3.567 6.970 -19.989 1.00 81.62 597 SER A CA 1
ATOM 4748 C C . SER A 1 597 ? -3.655 5.577 -19.345 1.00 81.62 597 SER A C 1
ATOM 4750 O O . SER A 1 597 ? -3.722 4.561 -20.038 1.00 81.62 597 SER A O 1
ATOM 4752 N N . ILE A 1 598 ? -3.758 5.515 -18.010 1.00 80.50 598 ILE A N 1
ATOM 4753 C CA . ILE A 1 598 ? -4.037 4.274 -17.280 1.00 80.50 598 ILE A CA 1
ATOM 4754 C C . ILE A 1 598 ? -5.439 3.766 -17.612 1.00 80.50 598 ILE A C 1
ATOM 4756 O O . ILE A 1 598 ? -5.591 2.581 -17.901 1.00 80.50 598 ILE A O 1
ATOM 4760 N N . CYS A 1 599 ? -6.456 4.636 -17.608 1.00 89.00 599 CYS A N 1
ATOM 4761 C CA . CYS A 1 599 ? -7.821 4.231 -17.958 1.00 89.00 599 CYS A CA 1
ATOM 4762 C C . CYS A 1 599 ? -7.880 3.633 -19.365 1.00 89.00 599 CYS A C 1
ATOM 4764 O O . CYS A 1 599 ? -8.466 2.568 -19.551 1.00 89.00 599 CYS A O 1
ATOM 4766 N N . TYR A 1 600 ? -7.215 4.281 -20.323 1.00 87.81 600 TYR A N 1
ATOM 4767 C CA . TYR A 1 600 ? -7.102 3.796 -21.691 1.00 87.81 600 TYR A CA 1
ATOM 4768 C C . TYR A 1 600 ? -6.494 2.397 -21.747 1.00 87.81 600 TYR A C 1
ATOM 4770 O O . TYR A 1 600 ? -7.117 1.488 -22.291 1.00 87.81 600 TYR A O 1
ATOM 4778 N N . ASN A 1 601 ? -5.333 2.183 -21.124 1.00 82.88 601 ASN A N 1
ATOM 4779 C CA . ASN A 1 601 ? -4.675 0.875 -21.121 1.00 82.88 601 ASN A CA 1
ATOM 4780 C C . ASN A 1 601 ? -5.519 -0.206 -20.434 1.00 82.88 601 ASN A C 1
ATOM 4782 O O . ASN A 1 601 ? -5.621 -1.321 -20.937 1.00 82.88 601 ASN A O 1
ATOM 4786 N N . LEU A 1 602 ? -6.162 0.109 -19.308 1.00 87.56 602 LEU A N 1
ATOM 4787 C CA . LEU A 1 602 ? -6.992 -0.856 -18.592 1.00 87.56 602 LEU A CA 1
ATOM 4788 C C . LEU A 1 602 ? -8.230 -1.273 -19.401 1.00 87.56 602 LEU A C 1
ATOM 4790 O O . LEU A 1 602 ? -8.549 -2.459 -19.468 1.00 87.56 602 LEU A O 1
ATOM 4794 N N . ILE A 1 603 ? -8.916 -0.327 -20.041 1.00 91.00 603 ILE A N 1
ATOM 4795 C CA . ILE A 1 603 ? -10.093 -0.643 -20.854 1.00 91.00 603 ILE A CA 1
ATOM 4796 C C . ILE A 1 603 ? -9.685 -1.371 -22.141 1.00 91.00 603 ILE A C 1
ATOM 4798 O O . ILE A 1 603 ? -10.237 -2.427 -22.447 1.00 91.00 603 ILE A O 1
ATOM 4802 N N . THR A 1 604 ? -8.687 -0.866 -22.867 1.00 88.62 604 THR A N 1
ATOM 4803 C CA . THR A 1 604 ? -8.304 -1.415 -24.179 1.00 88.62 604 THR A CA 1
ATOM 4804 C C . THR A 1 604 ? -7.535 -2.728 -24.081 1.00 88.62 604 THR A C 1
ATOM 4806 O O . THR A 1 604 ? -7.886 -3.695 -24.752 1.00 88.62 604 THR A O 1
ATOM 4809 N N . GLN A 1 605 ? -6.512 -2.808 -23.227 1.00 84.62 605 GLN A N 1
ATOM 4810 C CA . GLN A 1 605 ? -5.635 -3.980 -23.163 1.00 84.62 605 GLN A CA 1
ATOM 4811 C C . GLN A 1 605 ? -6.225 -5.090 -22.297 1.00 84.62 605 GLN A C 1
ATOM 4813 O O . GLN A 1 605 ? -6.092 -6.265 -22.630 1.00 84.62 605 GLN A O 1
ATOM 4818 N N . LYS A 1 606 ? -6.873 -4.731 -21.180 1.00 84.25 606 LYS A N 1
ATOM 4819 C CA . LYS A 1 606 ? -7.349 -5.717 -20.203 1.00 84.25 606 LYS A CA 1
ATOM 4820 C C . LYS A 1 606 ? -8.816 -6.080 -20.386 1.00 84.25 606 LYS A C 1
ATOM 4822 O O . LYS A 1 606 ? -9.141 -7.261 -20.350 1.00 84.25 606 LYS A O 1
ATOM 4827 N N . MET A 1 607 ? -9.696 -5.104 -20.608 1.00 86.69 607 MET A N 1
ATOM 4828 C CA . MET A 1 607 ? -11.123 -5.378 -20.844 1.00 86.69 607 MET A CA 1
ATOM 4829 C C . MET A 1 607 ? -11.465 -5.620 -22.317 1.00 86.69 607 MET A C 1
ATOM 4831 O O . MET A 1 607 ? -12.625 -5.896 -22.605 1.00 86.69 607 MET A O 1
ATOM 4835 N N . GLN A 1 608 ? -10.486 -5.541 -23.230 1.00 87.75 608 GLN A N 1
ATOM 4836 C CA . GLN A 1 608 ? -10.696 -5.659 -24.682 1.00 87.75 608 GLN A CA 1
ATOM 4837 C C . GLN A 1 608 ? -11.789 -4.704 -25.192 1.00 87.75 608 GLN A C 1
ATOM 4839 O O . GLN A 1 608 ? -12.601 -5.049 -26.049 1.00 87.75 608 GLN A O 1
ATOM 4844 N N . GLY A 1 609 ? -11.838 -3.513 -24.599 1.00 91.44 609 GLY A N 1
ATOM 4845 C CA . GLY A 1 609 ? -12.826 -2.483 -24.866 1.00 91.44 609 GLY A CA 1
ATOM 4846 C C . GLY A 1 609 ? -12.251 -1.244 -25.533 1.00 91.44 609 GLY A C 1
ATOM 4847 O O . GLY A 1 609 ? -11.135 -1.239 -26.047 1.00 91.44 609 GLY A O 1
ATOM 4848 N N . ASN A 1 610 ? -13.010 -0.159 -25.466 1.00 94.06 610 ASN A N 1
ATOM 4849 C CA . ASN A 1 610 ? -12.619 1.163 -25.908 1.00 94.06 610 ASN A CA 1
ATOM 4850 C C . ASN A 1 610 ? -13.083 2.230 -24.905 1.00 94.06 610 ASN A C 1
ATOM 4852 O O . ASN A 1 610 ? -14.134 2.093 -24.279 1.00 94.06 610 ASN A O 1
ATOM 4856 N N . ILE A 1 611 ? -12.301 3.298 -24.760 1.00 94.50 611 ILE A N 1
ATOM 4857 C CA . ILE A 1 611 ? -12.681 4.496 -24.009 1.00 94.50 611 ILE A CA 1
ATOM 4858 C C . ILE A 1 611 ? -12.449 5.718 -24.888 1.00 94.50 611 ILE A C 1
ATOM 4860 O O . ILE A 1 611 ? -11.357 5.915 -25.416 1.00 94.50 611 ILE A O 1
ATOM 4864 N N . THR A 1 612 ? -13.476 6.544 -25.034 1.00 94.00 612 THR A N 1
ATOM 4865 C CA . THR A 1 612 ? -13.446 7.740 -25.880 1.00 94.00 612 THR A CA 1
ATOM 4866 C C . THR A 1 612 ? -13.999 8.933 -25.130 1.00 94.00 612 THR A C 1
ATOM 4868 O O . THR A 1 612 ? -14.984 8.815 -24.404 1.00 94.00 612 THR A O 1
ATOM 4871 N N . CYS A 1 613 ? -13.384 10.097 -25.319 1.00 94.19 613 CYS A N 1
ATOM 4872 C CA . CYS A 1 613 ? -13.953 11.353 -24.856 1.00 94.19 613 CYS A CA 1
ATOM 4873 C C . CYS A 1 613 ? -14.806 11.949 -25.972 1.00 94.19 613 CYS A C 1
ATOM 4875 O O . CYS A 1 613 ? -14.303 12.240 -27.056 1.00 94.19 613 CYS A O 1
ATOM 4877 N N . LEU A 1 614 ? -16.096 12.102 -25.705 1.00 92.25 614 LEU A N 1
ATOM 4878 C CA . LEU A 1 614 ? -17.048 12.695 -26.627 1.00 92.25 614 LEU A CA 1
ATOM 4879 C C . LEU A 1 614 ? -17.031 14.216 -26.472 1.00 92.25 614 LEU A C 1
ATOM 4881 O O . LEU A 1 614 ? -16.821 14.753 -25.381 1.00 92.25 614 LEU A O 1
ATOM 4885 N N . GLU A 1 615 ? -17.249 14.918 -27.581 1.00 89.12 615 GLU A N 1
ATOM 4886 C CA . GLU A 1 615 ? -17.436 16.362 -27.542 1.00 89.12 615 GLU A CA 1
ATOM 4887 C C . GLU A 1 615 ? -18.741 16.681 -26.796 1.00 89.12 615 GLU A C 1
ATOM 4889 O O . GLU A 1 615 ? -19.798 16.143 -27.126 1.00 89.12 615 GLU A O 1
ATOM 4894 N N . SER A 1 616 ? -18.668 17.553 -25.791 1.00 88.44 616 SER A N 1
ATOM 4895 C CA . SER A 1 616 ? -19.811 17.947 -24.968 1.00 88.44 616 SER A CA 1
ATOM 4896 C C . SER A 1 616 ? -19.779 19.449 -24.709 1.00 88.44 616 SER A C 1
ATOM 4898 O O . SER A 1 616 ? -18.733 20.017 -24.398 1.00 88.44 616 SER A O 1
ATOM 4900 N N . GLU A 1 617 ? -20.944 20.090 -24.814 1.00 79.56 617 GLU A N 1
ATOM 4901 C CA . GLU A 1 617 ? -21.126 21.502 -24.451 1.00 79.56 617 GLU A CA 1
ATOM 4902 C C . GLU A 1 617 ? -21.261 21.697 -22.931 1.00 79.56 617 GLU A C 1
ATOM 4904 O O . GLU A 1 617 ? -21.064 22.799 -22.425 1.00 79.56 617 GLU A O 1
ATOM 4909 N N . ASN A 1 618 ? -21.572 20.623 -22.197 1.00 81.75 618 ASN A N 1
ATOM 4910 C CA . ASN A 1 618 ? -21.787 20.628 -20.754 1.00 81.75 618 ASN A CA 1
ATOM 4911 C C . ASN A 1 618 ? -20.805 19.648 -20.100 1.00 81.75 618 ASN A C 1
ATOM 4913 O O . ASN A 1 618 ? -21.092 18.453 -20.025 1.00 81.75 618 ASN A O 1
ATOM 4917 N N . GLY A 1 619 ? -19.643 20.154 -19.678 1.00 89.75 619 GLY A N 1
ATOM 4918 C CA . GLY A 1 619 ? -18.599 19.385 -18.994 1.00 89.75 619 GLY A CA 1
ATOM 4919 C C . GLY A 1 619 ? -17.917 18.310 -19.840 1.00 89.75 619 GLY A C 1
ATOM 4920 O O . GLY A 1 619 ? -17.960 18.342 -21.069 1.00 89.75 619 GLY A O 1
ATOM 4921 N N . ALA A 1 620 ? -17.201 17.398 -19.184 1.00 93.62 620 ALA A N 1
ATOM 4922 C CA . ALA A 1 620 ? -16.486 16.313 -19.852 1.00 93.62 620 ALA A CA 1
ATOM 4923 C C . ALA A 1 620 ? -17.377 15.071 -19.987 1.00 93.62 620 ALA A C 1
ATOM 4925 O O . ALA A 1 620 ? -18.039 14.668 -19.030 1.00 93.62 620 ALA A O 1
ATOM 4926 N N . HIS A 1 621 ? -17.365 14.441 -21.166 1.00 95.69 621 HIS A N 1
ATOM 4927 C CA . HIS A 1 621 ? -18.143 13.236 -21.458 1.00 95.69 621 HIS A CA 1
ATOM 4928 C C . HIS A 1 621 ? -17.220 12.118 -21.933 1.00 95.69 621 HIS A C 1
ATOM 4930 O O . HIS A 1 621 ? -16.564 12.238 -22.961 1.00 95.69 621 HIS A O 1
ATOM 4936 N N . PHE A 1 622 ? -17.183 11.019 -21.190 1.00 96.44 622 PHE A N 1
ATOM 4937 C CA . PHE A 1 622 ? -16.464 9.805 -21.549 1.00 96.44 622 PHE A CA 1
ATOM 4938 C C . PHE A 1 622 ? -17.447 8.668 -21.817 1.00 96.44 622 PHE A C 1
ATOM 4940 O O . PHE A 1 622 ? -18.365 8.425 -21.035 1.00 96.44 622 PHE A O 1
ATOM 4947 N N . GLU A 1 623 ? -17.230 7.949 -22.909 1.00 95.75 623 GLU A N 1
ATOM 4948 C CA . GLU A 1 623 ? -17.901 6.694 -23.225 1.00 95.75 623 GLU A CA 1
ATOM 4949 C C . GLU A 1 623 ? -16.906 5.549 -23.045 1.00 95.75 623 GLU A C 1
ATOM 4951 O O . GLU A 1 623 ? -15.806 5.577 -23.596 1.00 95.75 623 GLU A O 1
ATOM 4956 N N . LEU A 1 624 ? -17.294 4.547 -22.262 1.00 95.06 624 LEU A N 1
ATOM 4957 C CA . LEU A 1 624 ? -16.560 3.304 -22.085 1.00 95.06 624 LEU A CA 1
ATOM 4958 C C . LEU A 1 624 ? -17.378 2.173 -22.698 1.00 95.06 624 LEU A C 1
ATOM 4960 O O . LEU A 1 624 ? -18.552 2.029 -22.365 1.00 95.06 624 LEU A O 1
ATOM 4964 N N . SER A 1 625 ? -16.765 1.351 -23.541 1.00 93.81 625 SER A N 1
ATOM 4965 C CA . SER A 1 625 ? -17.399 0.181 -24.150 1.00 93.81 625 SER A CA 1
ATOM 4966 C C . SER A 1 625 ? -16.512 -1.049 -24.008 1.00 93.81 625 SER A C 1
ATOM 4968 O O . SER A 1 625 ? -15.307 -0.968 -24.204 1.00 93.81 625 SER A O 1
ATOM 4970 N N . PHE A 1 626 ? -17.067 -2.197 -23.631 1.00 92.06 626 PHE A N 1
ATOM 4971 C CA . PHE A 1 626 ? -16.322 -3.464 -23.535 1.00 92.06 626 PHE A CA 1
ATOM 4972 C C . PHE A 1 626 ? -17.290 -4.658 -23.517 1.00 92.06 626 PHE A C 1
ATOM 4974 O O . PHE A 1 626 ? -18.486 -4.476 -23.269 1.00 92.06 626 PHE A O 1
ATOM 4981 N N . PRO A 1 627 ? -16.820 -5.891 -23.775 1.00 89.38 627 PRO A N 1
ATOM 4982 C CA . PRO A 1 627 ? -17.666 -7.078 -23.757 1.00 89.38 627 PRO A CA 1
ATOM 4983 C C . PRO A 1 627 ? -18.328 -7.319 -22.393 1.00 89.38 627 PRO A C 1
ATOM 4985 O O . PRO A 1 627 ? -17.701 -7.226 -21.339 1.00 89.38 627 PRO A O 1
ATOM 4988 N N . PHE A 1 628 ? -19.605 -7.697 -22.418 1.00 82.38 628 PHE A N 1
ATOM 4989 C CA . PHE A 1 628 ? -20.413 -8.011 -21.232 1.00 82.38 628 PHE A CA 1
ATOM 4990 C C . PHE A 1 628 ? -19.880 -9.214 -20.429 1.00 82.38 628 PHE A C 1
ATOM 4992 O O . PHE A 1 628 ? -20.124 -9.362 -19.229 1.00 82.38 628 PHE A O 1
ATOM 4999 N N . THR A 1 629 ? -19.173 -10.113 -21.105 1.00 82.62 629 THR A N 1
ATOM 5000 C CA . THR A 1 629 ? -18.532 -11.297 -20.536 1.00 82.62 629 THR A CA 1
ATOM 5001 C C . THR A 1 629 ? -17.224 -11.510 -21.270 1.00 82.62 629 THR A C 1
ATOM 5003 O O . THR A 1 629 ? -17.207 -11.553 -22.500 1.00 82.62 629 THR A O 1
ATOM 5006 N N . ILE A 1 630 ? -16.135 -11.638 -20.521 1.00 78.88 630 ILE A N 1
ATOM 5007 C CA . ILE A 1 630 ? -14.831 -11.965 -21.095 1.00 78.88 630 ILE A CA 1
ATOM 5008 C C . ILE A 1 630 ? -14.854 -13.434 -21.530 1.00 78.88 630 ILE A C 1
ATOM 5010 O O . ILE A 1 630 ? -15.243 -14.301 -20.748 1.00 78.88 630 ILE A O 1
ATOM 5014 N N . GLN A 1 631 ? -14.461 -13.716 -22.773 1.00 61.56 631 GLN A N 1
ATOM 5015 C CA . GLN A 1 631 ? -14.244 -15.088 -23.230 1.00 61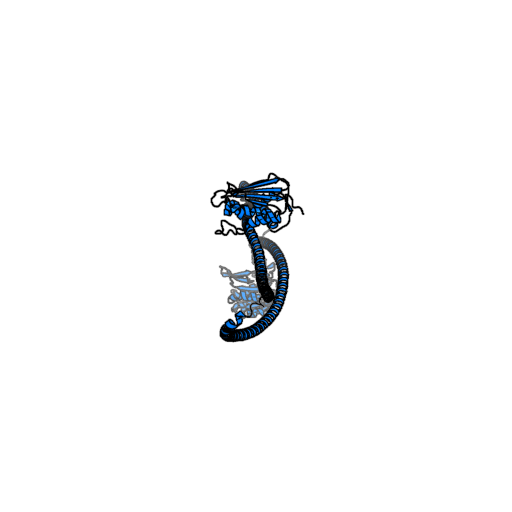.56 631 GLN A CA 1
ATOM 5016 C C . GLN A 1 631 ? -12.912 -15.583 -22.652 1.00 61.56 631 GLN A C 1
ATOM 5018 O O . GLN A 1 631 ? -11.878 -14.962 -22.892 1.00 61.56 631 GLN A O 1
ATOM 5023 N N . THR A 1 632 ? -12.958 -16.644 -21.842 1.00 48.81 632 THR A N 1
ATOM 5024 C CA . THR A 1 632 ? -11.771 -17.360 -21.330 1.00 48.81 632 THR A CA 1
ATOM 5025 C C . THR A 1 632 ? -10.963 -18.012 -22.431 1.00 48.81 632 THR A C 1
ATOM 5027 O O . THR A 1 632 ? -11.609 -18.617 -23.320 1.00 48.81 632 THR A O 1
#

Mean predicted aligned error: 22.47 Å